Protein AF-0000000081273669 (afdb_homodimer)

pLDDT: mean 93.04, std 7.32, range [61.59, 98.88]

InterPro domains:
  IPR002347 Short-chain dehydrogenase/reductase SDR [PF00106] (7-186)
  IPR002347 Short-chain dehydrogenase/reductase SDR [PR00080] (76-87)
  IPR002347 Short-chain dehydrogenase/reductase SDR [PR00080] (129-137)
  IPR002347 Short-chain dehydrogenase/reductase SDR [PR00080] (149-168)
  IPR002347 Short-chain dehydrogenase/reductase SDR [PR00081] (8-25)
  IPR002347 Short-chain dehydrogenase/reductase SDR [PR00081] (76-87)
  IPR002347 Short-chain dehydrogenase/reductase SDR [PR00081] (123-139)
  IPR002347 Short-chain dehydrogenase/reductase SDR [PR00081] (149-168)
  IPR002347 Short-chain dehydrogenase/reductase SDR [PR00081] (170-187)
  IPR036291 NAD(P)-binding domain superfamily [SSF51735] (6-252)

Radius of gyration: 23.26 Å; Cα contacts (8 Å, |Δi|>4): 1168; chains: 2; bounding box: 59×67×51 Å

Solvent-accessible surface area (backbone atoms only — not comparable to full-atom values): 27129 Å² total; per-residue (Å²): 128,91,57,74,87,42,58,28,30,38,29,28,36,24,50,44,57,48,25,30,36,32,46,53,45,41,42,73,73,59,36,45,34,38,33,25,21,70,51,54,77,59,31,48,72,52,34,73,73,64,36,43,74,38,62,30,44,54,68,35,67,69,38,43,51,52,45,49,52,55,49,36,73,68,50,58,49,57,42,29,40,34,42,46,40,62,75,73,59,48,34,51,69,67,72,50,53,68,66,58,50,50,48,46,37,30,31,45,36,49,21,47,48,52,52,47,37,72,49,41,62,46,18,50,74,69,43,35,33,37,38,36,39,55,56,25,34,42,32,70,38,71,49,81,37,28,18,62,33,19,12,33,24,13,15,44,48,29,27,44,56,14,46,28,63,69,30,47,86,38,49,30,45,45,30,37,36,21,42,31,41,53,52,49,71,58,36,61,53,37,27,53,48,24,45,74,71,29,49,62,68,97,50,17,68,59,34,52,36,50,28,52,48,33,44,63,51,47,38,90,74,60,27,28,61,33,57,58,57,17,51,49,52,51,53,43,70,68,37,95,74,48,65,59,64,46,72,40,47,47,65,14,59,62,51,45,50,46,48,73,71,33,54,69,70,61,43,50,50,54,60,57,53,69,56,106,128,90,58,74,88,42,56,28,31,40,29,28,35,25,50,45,58,48,24,32,37,32,47,52,45,41,42,72,74,61,36,46,32,37,32,24,21,70,50,53,77,57,31,49,71,53,34,75,75,65,35,44,74,37,62,28,43,52,68,35,67,70,38,42,52,51,45,49,53,55,49,37,72,66,50,57,50,58,41,28,40,35,42,47,41,62,75,73,58,46,35,52,69,68,72,49,52,68,66,58,51,50,48,46,37,30,32,44,36,49,21,46,49,51,51,48,36,70,49,42,62,45,19,50,74,68,43,36,32,36,37,37,41,54,56,24,34,43,33,69,40,72,49,82,37,27,18,60,33,18,13,34,24,13,15,44,49,28,28,45,56,14,47,28,61,68,30,47,88,39,50,30,47,46,29,38,36,21,42,31,41,52,53,47,72,58,35,62,55,36,27,53,48,24,45,75,70,29,50,65,68,95,50,17,69,60,35,51,35,50,30,53,48,32,45,64,53,47,37,90,76,60,26,29,62,33,58,58,58,16,50,50,52,52,52,43,69,69,38,95,76,49,64,60,64,47,72,40,47,48,64,15,60,62,51,45,51,47,47,74,69,33,54,69,68,61,42,48,50,54,60,56,54,69,57,106

Secondary structure (DSSP, 8-state):
---TTS-EEEEESTTSHHHHHHHHHHHHTT-EEEEEES-GGGGHHHHHTT-EEEE--TT-HHHHHHHHHHHHHHHS--SEEEE-------S-TTTS-HHHHHHHHIIIIIIHHHHHHHHHHHHHHHT-EEEEEE--GGGT---TT-HHHHHHHHHHHHHHHHHHHHHGGGTEEEEEEEE-BBSSSHHHHHHHHHHHHHSSSTTHHHHHHHHHHHHHHHGGG-SBPHHHHHHHHHHHHH-SS--SEEEESBTHHHHHHHHHHS-HHHHHHHHHHTT-/---TTS-EEEEESTTSHHHHHHHHHHHHTT-EEEEEES-GGGGHHHHHTT-EEEE--TT-HHHHHHHHHHHHHHHS--SEEEE-------S-TTTS-HHHHHHHHIIIIIIHHHHHHHHHHHHHHHT-EEEEEE--GGGT---TT-HHHHHHHHHHHHHHHHHHHHHGGGTEEEEEEEE-BBSSSHHHHHHHHHHHHHSSSTTHHHHHHHHHHHHHHHGGG-SBPHHHHHHHHHHHHH-SS--SEEEESBTHHHHHHHHHHS-HHHHHHHHHHTT-

Nearest PDB structures (foldseek):
  3p19-assembly1_B  TM=9.399E-01  e=2.343E-19  Vibrio vulnificus
  2d1y-assembly1_D  TM=8.694E-01  e=1.657E-18  Thermus thermophilus
  2d1y-assembly1_B  TM=8.444E-01  e=7.226E-19  Thermus thermophilus
  2d1y-assembly1_A  TM=8.514E-01  e=1.562E-18  Thermus thermophilus
  2d1y-assembly1_C  TM=8.300E-01  e=1.161E-18  Thermus thermophilus

Structure (mmCIF, N/CA/C/O backbone):
data_AF-0000000081273669-model_v1
#
loop_
_entity.id
_entity.type
_entity.pdbx_description
1 polymer Oxidoreductase
#
loop_
_atom_site.group_PDB
_atom_site.id
_atom_site.type_symbol
_atom_site.label_atom_id
_atom_site.label_alt_id
_atom_site.label_comp_id
_atom_site.label_asym_id
_atom_site.label_entity_id
_atom_site.label_seq_id
_atom_site.pdbx_PDB_ins_code
_atom_site.Cartn_x
_atom_site.Cartn_y
_atom_site.Cartn_z
_atom_site.occupancy
_atom_site.B_iso_or_equiv
_atom_site.auth_seq_id
_atom_site.auth_comp_id
_atom_site.auth_asym_id
_atom_site.auth_atom_id
_atom_site.pdbx_PDB_model_num
ATOM 1 N N . MET A 1 1 ? 9.438 -24.547 -28.828 1 69.44 1 MET A N 1
ATOM 2 C CA . MET A 1 1 ? 8.008 -24.734 -29.047 1 69.44 1 MET A CA 1
ATOM 3 C C . MET A 1 1 ? 7.289 -25.078 -27.75 1 69.44 1 MET A C 1
ATOM 5 O O . MET A 1 1 ? 7.887 -25.656 -26.844 1 69.44 1 MET A O 1
ATOM 9 N N . SER A 1 2 ? 6.148 -24.438 -27.516 1 78.44 2 SER A N 1
ATOM 10 C CA . SER A 1 2 ? 5.359 -24.719 -26.328 1 78.44 2 SER A CA 1
ATOM 11 C C . SER A 1 2 ? 5.039 -26.203 -26.219 1 78.44 2 SER A C 1
ATOM 13 O O . SER A 1 2 ? 4.789 -26.859 -27.219 1 78.44 2 SER A O 1
ATOM 15 N N . ASP A 1 3 ? 5.34 -26.781 -25.094 1 81.81 3 ASP A N 1
ATOM 16 C CA . ASP A 1 3 ? 5.047 -28.172 -24.75 1 81.81 3 ASP A CA 1
ATOM 17 C C . ASP A 1 3 ? 3.926 -28.266 -23.719 1 81.81 3 ASP A C 1
ATOM 19 O O . ASP A 1 3 ? 4.148 -28 -22.531 1 81.81 3 ASP A O 1
ATOM 23 N N . ARG A 1 4 ? 2.775 -28.734 -24.062 1 82.44 4 ARG A N 1
ATOM 24 C CA . ARG A 1 4 ? 1.583 -28.75 -23.219 1 82.44 4 ARG A CA 1
ATOM 25 C C . ARG A 1 4 ? 1.694 -29.812 -22.125 1 82.44 4 ARG A C 1
ATOM 27 O O . ARG A 1 4 ? 0.905 -29.828 -21.188 1 82.44 4 ARG A O 1
ATOM 34 N N . ARG A 1 5 ? 2.697 -30.703 -22.203 1 85 5 ARG A N 1
ATOM 35 C CA . ARG A 1 5 ? 2.869 -31.766 -21.234 1 85 5 ARG A CA 1
ATOM 36 C C . ARG A 1 5 ? 3.625 -31.266 -20 1 85 5 ARG A C 1
ATOM 38 O O . ARG A 1 5 ? 3.551 -31.875 -18.938 1 85 5 ARG A O 1
ATOM 45 N N . LYS A 1 6 ? 4.262 -30.156 -20.156 1 93.56 6 LYS A N 1
ATOM 46 C CA . LYS A 1 6 ? 5.043 -29.594 -19.062 1 93.56 6 LYS A CA 1
ATOM 47 C C . LYS A 1 6 ? 4.227 -28.578 -18.281 1 93.56 6 LYS A C 1
ATOM 49 O O . LYS A 1 6 ? 3.373 -27.891 -18.844 1 93.56 6 LYS A O 1
ATOM 54 N N . LYS A 1 7 ? 4.504 -28.547 -16.969 1 96.75 7 LYS A N 1
ATOM 55 C CA . LYS A 1 7 ? 3.969 -27.422 -16.203 1 96.75 7 LYS A CA 1
ATOM 56 C C . LYS A 1 7 ? 4.559 -26.094 -16.688 1 96.75 7 LYS A C 1
ATOM 58 O O . LYS A 1 7 ? 5.746 -26.016 -17.016 1 96.75 7 LYS A O 1
ATOM 63 N N . THR A 1 8 ? 3.74 -25.094 -16.734 1 98.06 8 THR A N 1
ATOM 64 C CA . THR A 1 8 ? 4.137 -23.812 -17.31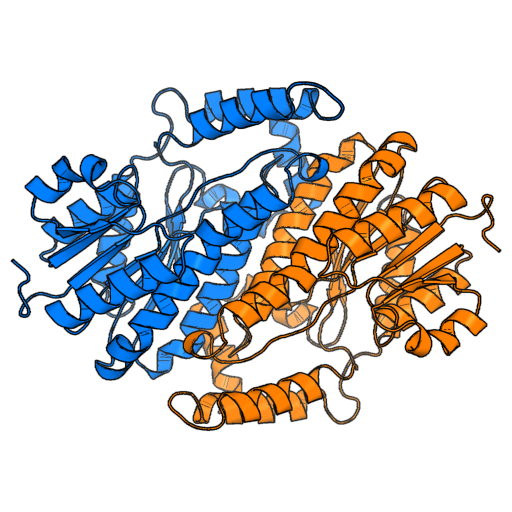2 1 98.06 8 THR A CA 1
ATOM 65 C C . THR A 1 8 ? 4.297 -22.766 -16.219 1 98.06 8 THR A C 1
ATOM 67 O O . THR A 1 8 ? 3.453 -22.656 -15.32 1 98.06 8 THR A O 1
ATOM 70 N N . ALA A 1 9 ? 5.43 -22.031 -16.25 1 98.62 9 ALA A N 1
ATOM 71 C CA . ALA A 1 9 ? 5.676 -20.906 -15.359 1 98.62 9 ALA A CA 1
ATOM 72 C C . ALA A 1 9 ? 5.82 -19.609 -16.141 1 98.62 9 ALA A C 1
ATOM 74 O O . ALA A 1 9 ? 6.34 -19.609 -17.266 1 98.62 9 ALA A O 1
ATOM 75 N N . LEU A 1 10 ? 5.293 -18.562 -15.617 1 98.69 10 LEU A N 1
ATOM 76 C CA . LEU A 1 10 ? 5.508 -17.203 -16.125 1 98.69 10 LEU A CA 1
ATOM 77 C C . LEU A 1 10 ? 6.27 -16.359 -15.117 1 98.69 10 LEU A C 1
ATOM 79 O O . LEU A 1 10 ? 5.859 -16.25 -13.961 1 98.69 10 LEU A O 1
ATOM 83 N N . VAL A 1 11 ? 7.387 -15.797 -15.516 1 98.75 11 VAL A N 1
ATOM 84 C CA . VAL A 1 11 ? 8.203 -14.922 -14.68 1 98.75 11 VAL A CA 1
ATOM 85 C C . VAL A 1 11 ? 8.273 -13.523 -15.297 1 98.75 11 VAL A C 1
ATOM 87 O O . VAL A 1 11 ? 8.703 -13.367 -16.438 1 98.75 11 VAL A O 1
ATOM 90 N N . THR A 1 12 ? 7.832 -12.555 -14.57 1 98.38 12 THR A N 1
ATOM 91 C CA . THR A 1 12 ? 7.934 -11.18 -15.062 1 98.38 12 THR A CA 1
ATOM 92 C C . THR A 1 12 ? 9.227 -10.523 -14.586 1 98.38 12 THR A C 1
ATOM 94 O O . THR A 1 12 ? 9.805 -10.945 -13.586 1 98.38 12 THR A O 1
ATOM 97 N N . GLY A 1 13 ? 9.641 -9.453 -15.273 1 95.75 13 GLY A N 1
ATOM 98 C CA . GLY A 1 13 ? 10.898 -8.812 -14.93 1 95.75 13 GLY A CA 1
ATOM 99 C C . GLY A 1 13 ? 12.094 -9.734 -15.094 1 95.75 13 GLY A C 1
ATOM 100 O O . GLY A 1 13 ? 12.992 -9.75 -14.242 1 95.75 13 GLY A O 1
ATOM 101 N N . ALA A 1 14 ? 12.117 -10.484 -16.125 1 95.5 14 ALA A N 1
ATOM 102 C CA . ALA A 1 14 ? 13.086 -11.578 -16.25 1 95.5 14 ALA A CA 1
ATOM 103 C C . ALA A 1 14 ? 14.297 -11.148 -17.078 1 95.5 14 ALA A C 1
ATOM 105 O O . ALA A 1 14 ? 15.164 -11.961 -17.375 1 95.5 14 ALA A O 1
ATOM 106 N N . SER A 1 15 ? 14.359 -9.859 -17.406 1 92.81 15 SER A N 1
ATOM 107 C CA . SER A 1 15 ? 15.453 -9.398 -18.266 1 92.81 15 SER A CA 1
ATOM 108 C C . SER A 1 15 ? 16.75 -9.25 -17.484 1 92.81 15 SER A C 1
ATOM 110 O O . SER A 1 15 ? 17.828 -9.125 -18.062 1 92.81 15 SER A O 1
ATOM 112 N N . SER A 1 16 ? 16.672 -9.211 -16.141 1 88 16 SER A N 1
ATOM 113 C CA . SER A 1 16 ? 17.859 -9.07 -15.312 1 88 16 SER A CA 1
ATOM 114 C C . SER A 1 16 ? 17.578 -9.469 -13.867 1 88 16 SER A C 1
ATOM 116 O O . SER A 1 16 ? 16.453 -9.875 -13.539 1 88 16 SER A O 1
ATOM 118 N N . GLY A 1 17 ? 18.625 -9.562 -13.164 1 90.44 17 GLY A N 1
ATOM 119 C CA . GLY A 1 17 ? 18.5 -9.641 -11.711 1 90.44 17 GLY A CA 1
ATOM 120 C C . GLY A 1 17 ? 17.812 -10.914 -11.242 1 90.44 17 GLY A C 1
ATOM 121 O O . GLY A 1 17 ? 18.172 -12.016 -11.664 1 90.44 17 GLY A O 1
ATOM 122 N N . MET A 1 18 ? 16.969 -10.789 -10.273 1 93.44 18 MET A N 1
ATOM 123 C CA . MET A 1 18 ? 16.312 -11.914 -9.625 1 93.44 18 MET A CA 1
ATOM 124 C C . MET A 1 18 ? 15.414 -12.664 -10.609 1 93.44 18 MET A C 1
ATOM 126 O O . MET A 1 18 ? 15.383 -13.898 -10.609 1 93.44 18 MET A O 1
ATOM 130 N N . GLY A 1 19 ? 14.711 -11.883 -11.484 1 96.56 19 GLY A N 1
ATOM 131 C CA . GLY A 1 19 ? 13.812 -12.5 -12.438 1 96.56 19 GLY A CA 1
ATOM 132 C C . GLY A 1 19 ? 14.508 -13.469 -13.375 1 96.56 19 GLY A C 1
ATOM 133 O O . GLY A 1 19 ? 13.992 -14.555 -13.648 1 96.56 19 GLY A O 1
ATOM 134 N N . LYS A 1 20 ? 15.656 -13.031 -13.828 1 96.31 20 LYS A N 1
ATOM 135 C CA . LYS A 1 20 ? 16.438 -13.883 -14.727 1 96.31 20 LYS A CA 1
ATOM 136 C C . LYS A 1 20 ? 16.891 -15.156 -14.016 1 96.31 20 LYS A C 1
ATOM 138 O O . LYS A 1 20 ? 16.766 -16.25 -14.57 1 96.31 20 LYS A O 1
ATOM 143 N N . GLU A 1 21 ? 17.375 -15.039 -12.812 1 97.25 21 GLU A N 1
ATOM 144 C CA . GLU A 1 21 ? 17.859 -16.188 -12.055 1 97.25 21 GLU A CA 1
ATOM 145 C C . GLU A 1 21 ? 16.719 -17.125 -11.672 1 97.25 21 GLU A C 1
ATOM 147 O O . GLU A 1 21 ? 16.875 -18.344 -11.664 1 97.25 21 GLU A O 1
ATOM 152 N N . ILE A 1 22 ? 15.555 -16.578 -11.375 1 98.38 22 ILE A N 1
ATOM 153 C CA . ILE A 1 22 ? 14.375 -17.375 -11.055 1 98.38 22 ILE A CA 1
ATOM 154 C C . ILE A 1 22 ? 13.961 -18.188 -12.281 1 98.38 22 ILE A C 1
ATOM 156 O O . ILE A 1 22 ? 13.68 -19.375 -12.18 1 98.38 22 ILE A O 1
ATOM 160 N N . ALA A 1 23 ? 13.961 -17.547 -13.422 1 98.5 23 ALA A N 1
ATOM 161 C CA . ALA A 1 23 ? 13.602 -18.219 -14.664 1 98.5 23 ALA A CA 1
ATOM 162 C C . ALA A 1 23 ? 14.562 -19.375 -14.953 1 98.5 23 ALA A C 1
ATOM 164 O O . ALA A 1 23 ? 14.125 -20.484 -15.297 1 98.5 23 ALA A O 1
ATOM 165 N N . LYS A 1 24 ? 15.859 -19.125 -14.781 1 98.31 24 LYS A N 1
ATOM 166 C CA . LYS A 1 24 ? 16.859 -20.172 -15 1 98.31 24 LYS A CA 1
ATOM 167 C C . LYS A 1 24 ? 16.625 -21.359 -14.078 1 98.31 24 LYS A C 1
ATOM 169 O O . LYS A 1 24 ? 16.688 -22.516 -14.523 1 98.31 24 LYS A O 1
ATOM 174 N N . ARG A 1 25 ? 16.375 -21.062 -12.859 1 98.5 25 ARG A N 1
ATOM 175 C CA . ARG A 1 25 ? 16.156 -22.109 -11.875 1 98.5 25 ARG A CA 1
ATOM 176 C C . ARG A 1 25 ? 14.922 -22.938 -12.203 1 98.5 25 ARG A C 1
ATOM 178 O O . ARG A 1 25 ? 14.938 -24.156 -12.125 1 98.5 25 ARG A O 1
ATOM 185 N N . LEU A 1 26 ? 13.836 -22.281 -12.609 1 98.56 26 LEU A N 1
ATOM 186 C CA . LEU A 1 26 ? 12.594 -22.984 -12.945 1 98.56 26 LEU A CA 1
ATOM 187 C C . LEU A 1 26 ? 12.773 -23.828 -14.203 1 98.56 26 LEU A C 1
ATOM 189 O O . LEU A 1 26 ? 12.195 -24.906 -14.312 1 98.56 26 LEU A O 1
ATOM 193 N N . LEU A 1 27 ? 13.602 -23.359 -15.172 1 98.25 27 LEU A N 1
ATOM 194 C CA . LEU A 1 27 ? 13.969 -24.172 -16.328 1 98.25 27 LEU A CA 1
ATOM 195 C C . LEU A 1 27 ? 14.672 -25.453 -15.891 1 98.25 27 LEU A C 1
ATOM 197 O O . LEU A 1 27 ? 14.32 -26.547 -16.344 1 98.25 27 LEU A O 1
ATOM 201 N N . ALA A 1 28 ? 15.594 -25.25 -14.969 1 98.06 28 ALA A N 1
ATOM 202 C CA . ALA A 1 28 ? 16.359 -26.391 -14.461 1 98.06 28 ALA A CA 1
ATOM 203 C C . ALA A 1 28 ? 15.453 -27.359 -13.711 1 98.06 28 ALA A C 1
ATOM 205 O O . ALA A 1 28 ? 15.711 -28.562 -13.695 1 98.06 28 ALA A O 1
ATOM 206 N N . ASP A 1 29 ? 14.398 -26.875 -13.117 1 98.19 29 ASP A N 1
ATOM 207 C CA . ASP A 1 29 ? 13.453 -27.688 -12.359 1 98.19 29 ASP A CA 1
ATOM 208 C C . ASP A 1 29 ? 12.492 -28.422 -13.297 1 98.19 29 ASP A C 1
ATOM 210 O O . ASP A 1 29 ? 11.664 -29.219 -12.844 1 98.19 29 ASP A O 1
ATOM 214 N N . GLY A 1 30 ? 12.508 -28.094 -14.648 1 97.69 30 GLY A N 1
ATOM 215 C CA . GLY A 1 30 ? 11.75 -28.875 -15.625 1 97.69 30 GLY A CA 1
ATOM 216 C C . GLY A 1 30 ? 10.523 -28.141 -16.125 1 97.69 30 GLY A C 1
ATOM 217 O O . GLY A 1 30 ? 9.75 -28.703 -16.922 1 97.69 30 GLY A O 1
ATOM 218 N N . PHE A 1 31 ? 10.312 -26.875 -15.742 1 98.06 31 PHE A N 1
ATOM 219 C CA . PHE A 1 31 ? 9.164 -26.109 -16.203 1 98.06 31 PHE A CA 1
ATOM 220 C C . PHE A 1 31 ? 9.383 -25.625 -17.641 1 98.06 31 PHE A C 1
ATOM 222 O O . PHE A 1 31 ? 10.516 -25.391 -18.062 1 98.06 31 PHE A O 1
ATOM 229 N N . GLN A 1 32 ? 8.297 -25.531 -18.391 1 98.12 32 GLN A N 1
ATOM 230 C CA . GLN A 1 32 ? 8.258 -24.578 -19.5 1 98.12 32 GLN A CA 1
ATOM 231 C C . GLN A 1 32 ? 8.125 -23.141 -18.984 1 98.12 32 GLN A C 1
ATOM 233 O O . GLN A 1 32 ? 7.164 -22.812 -18.297 1 98.12 32 GLN A O 1
ATOM 238 N N . VAL A 1 33 ? 9.109 -22.312 -19.312 1 98.25 33 VAL A N 1
ATOM 239 C CA . VAL A 1 33 ? 9.164 -21.016 -18.641 1 98.25 33 VAL A CA 1
ATOM 240 C C . VAL A 1 33 ? 8.977 -19.906 -19.672 1 98.25 33 VAL A C 1
ATOM 242 O O . VAL A 1 33 ? 9.781 -19.75 -20.594 1 98.25 33 VAL A O 1
ATOM 245 N N . TYR A 1 34 ? 7.867 -19.172 -19.547 1 98.12 34 TYR A N 1
ATOM 246 C CA . TYR A 1 34 ? 7.707 -17.891 -20.219 1 98.12 34 TYR A CA 1
ATOM 247 C C . TYR A 1 34 ? 8.359 -16.781 -19.406 1 98.12 34 TYR A C 1
ATOM 249 O O . TYR A 1 34 ? 8.195 -16.703 -18.188 1 98.12 34 TYR A O 1
ATOM 257 N N . VAL A 1 35 ? 9.148 -15.938 -20.094 1 98.06 35 VAL A N 1
ATOM 258 C CA . VAL A 1 35 ? 9.82 -14.812 -19.469 1 98.06 35 VAL A CA 1
ATOM 259 C C . VAL A 1 35 ? 9.344 -13.5 -20.094 1 98.06 35 VAL A C 1
ATOM 261 O O . VAL A 1 35 ? 9.359 -13.359 -21.328 1 98.06 35 VAL A O 1
ATOM 264 N N . ALA A 1 36 ? 8.883 -12.594 -19.234 1 97.56 36 ALA A N 1
ATOM 265 C CA . ALA A 1 36 ? 8.281 -11.367 -19.734 1 97.56 36 ALA A CA 1
ATOM 266 C C . ALA A 1 36 ? 9.078 -10.133 -19.297 1 97.56 36 ALA A C 1
ATOM 268 O O . ALA A 1 36 ? 9.492 -10.039 -18.141 1 97.56 36 ALA A O 1
ATOM 269 N N . ALA A 1 37 ? 9.32 -9.266 -20.172 1 96.06 37 ALA A N 1
ATOM 270 C CA . ALA A 1 37 ? 9.922 -7.953 -19.953 1 96.06 37 ALA A CA 1
ATOM 271 C C . ALA A 1 37 ? 9.617 -7.004 -21.109 1 96.06 37 ALA A C 1
ATOM 273 O O . ALA A 1 37 ? 9.016 -7.402 -22.109 1 96.06 37 ALA A O 1
ATOM 274 N N . ARG A 1 38 ? 10 -5.797 -20.969 1 92.12 38 ARG A N 1
ATOM 275 C CA . ARG A 1 38 ? 9.75 -4.773 -21.984 1 92.12 38 ARG A CA 1
ATOM 276 C C . ARG A 1 38 ? 10.625 -4.988 -23.203 1 92.12 38 ARG A C 1
ATOM 278 O O . ARG A 1 38 ? 10.203 -4.734 -24.328 1 92.12 38 ARG A O 1
ATOM 285 N N . SER A 1 39 ? 11.836 -5.383 -22.891 1 91.25 39 SER A N 1
ATOM 286 C CA . SER A 1 39 ? 12.805 -5.578 -23.969 1 91.25 39 SER A CA 1
ATOM 287 C C . SER A 1 39 ? 13.133 -7.055 -24.156 1 91.25 39 SER A C 1
ATOM 289 O O . SER A 1 39 ? 13.93 -7.617 -23.391 1 91.25 39 SER A O 1
ATOM 291 N N . VAL A 1 40 ? 12.695 -7.547 -25.234 1 92.75 40 VAL A N 1
ATOM 292 C CA . VAL A 1 40 ? 12.867 -8.977 -25.484 1 92.75 40 VAL A CA 1
ATOM 293 C C . VAL A 1 40 ? 14.336 -9.281 -25.75 1 92.75 40 VAL A C 1
ATOM 295 O O . VAL A 1 40 ? 14.836 -10.352 -25.375 1 92.75 40 VAL A O 1
ATOM 298 N N . ASP A 1 41 ? 15.039 -8.289 -26.297 1 94.06 41 ASP A N 1
ATOM 299 C CA . ASP A 1 41 ? 16.438 -8.492 -26.656 1 94.06 41 ASP A CA 1
ATOM 300 C C . ASP A 1 41 ? 17.297 -8.742 -25.422 1 94.06 41 ASP A C 1
ATOM 302 O O . ASP A 1 41 ? 18.312 -9.445 -25.484 1 94.06 41 ASP A O 1
ATOM 306 N N . LYS A 1 42 ? 16.891 -8.25 -24.328 1 94 42 LYS A N 1
ATOM 307 C CA . LYS A 1 42 ? 17.641 -8.406 -23.078 1 94 42 LYS A CA 1
ATOM 308 C C . LYS A 1 42 ? 17.438 -9.797 -22.484 1 94 42 LYS A C 1
ATOM 310 O O . LYS A 1 42 ? 18.109 -10.164 -21.516 1 94 42 LYS A O 1
ATOM 315 N N . MET A 1 43 ? 16.578 -10.594 -23.125 1 96.38 43 MET A N 1
ATOM 316 C CA . MET A 1 43 ? 16.281 -11.93 -22.609 1 96.38 43 MET A CA 1
ATOM 317 C C . MET A 1 43 ? 16.812 -13.008 -23.531 1 96.38 43 MET A C 1
ATOM 319 O O . MET A 1 43 ? 16.438 -14.172 -23.422 1 96.38 43 MET A O 1
ATOM 323 N N . SER A 1 44 ? 17.672 -12.641 -24.469 1 96 44 SER A N 1
ATOM 324 C CA . SER A 1 44 ? 18.219 -13.578 -25.453 1 96 44 SER A CA 1
ATOM 325 C C . SER A 1 44 ? 19 -14.695 -24.781 1 96 44 SER A C 1
ATOM 327 O O . SER A 1 44 ? 18.953 -15.852 -25.203 1 96 44 SER A O 1
ATOM 329 N N . ASP A 1 45 ? 19.734 -14.344 -23.781 1 95.44 45 ASP A N 1
ATOM 330 C CA . ASP A 1 45 ? 20.562 -15.32 -23.094 1 95.44 45 ASP A CA 1
ATOM 331 C C . ASP A 1 45 ? 19.703 -16.391 -22.422 1 95.44 45 ASP A C 1
ATOM 333 O O . ASP A 1 45 ? 20.016 -17.594 -22.5 1 95.44 45 ASP A O 1
ATOM 337 N N . ILE A 1 46 ? 18.594 -16.016 -21.812 1 95.62 46 ILE A N 1
ATOM 338 C CA . ILE A 1 46 ? 17.75 -17 -21.141 1 95.62 46 ILE A CA 1
ATOM 339 C C . ILE A 1 46 ? 16.922 -17.75 -22.188 1 95.62 46 ILE A C 1
ATOM 341 O O . ILE A 1 46 ? 16.578 -18.922 -22 1 95.62 46 ILE A O 1
ATOM 345 N N . ALA A 1 47 ? 16.625 -17.062 -23.281 1 96.56 47 ALA A N 1
ATOM 346 C CA . ALA A 1 47 ? 15.961 -17.734 -24.391 1 96.56 47 ALA A CA 1
ATOM 347 C C . ALA A 1 47 ? 16.828 -18.891 -24.922 1 96.56 47 ALA A C 1
ATOM 349 O O . ALA A 1 47 ? 16.297 -19.938 -25.281 1 96.56 47 ALA A O 1
ATOM 350 N N . ASP A 1 48 ? 18.094 -18.672 -24.953 1 96.88 48 ASP A N 1
ATOM 351 C CA . ASP A 1 48 ? 19.047 -19.688 -25.406 1 96.88 48 ASP A CA 1
ATOM 352 C C . ASP A 1 48 ? 19.031 -20.906 -24.484 1 96.88 48 ASP A C 1
ATOM 354 O O . ASP A 1 48 ? 19.406 -22 -24.906 1 96.88 48 ASP A O 1
ATOM 358 N N . LEU A 1 49 ? 18.594 -20.703 -23.281 1 96.94 49 LEU A N 1
ATOM 359 C CA . LEU A 1 49 ? 18.516 -21.797 -22.312 1 96.94 49 LEU A CA 1
ATOM 360 C C . LEU A 1 49 ? 17.172 -22.516 -22.406 1 96.94 49 LEU A C 1
ATOM 362 O O . LEU A 1 49 ? 16.953 -23.531 -21.734 1 96.94 49 LEU A O 1
ATOM 366 N N . GLY A 1 50 ? 16.266 -21.969 -23.25 1 96.75 50 GLY A N 1
ATOM 367 C CA . GLY A 1 50 ? 15.016 -22.688 -23.5 1 96.75 50 GLY A CA 1
ATOM 368 C C . GLY A 1 50 ? 13.797 -21.906 -23.047 1 96.75 50 GLY A C 1
ATOM 369 O O . GLY A 1 50 ? 12.664 -22.359 -23.234 1 96.75 50 GLY A O 1
ATOM 370 N N . ALA A 1 51 ? 13.984 -20.75 -22.422 1 97.69 51 ALA A N 1
ATOM 371 C CA . ALA A 1 51 ? 12.836 -19.938 -22.031 1 97.69 51 ALA A CA 1
ATOM 372 C C . ALA A 1 51 ? 12.148 -19.328 -23.234 1 97.69 51 ALA A C 1
ATOM 374 O O . ALA A 1 51 ? 12.75 -19.219 -24.312 1 97.69 51 ALA A O 1
ATOM 375 N N . ILE A 1 52 ? 10.938 -18.984 -23.125 1 97.31 52 ILE A N 1
ATOM 376 C CA . ILE A 1 52 ? 10.164 -18.375 -24.188 1 97.31 52 ILE A CA 1
ATOM 377 C C . ILE A 1 52 ? 9.914 -16.906 -23.859 1 97.31 52 ILE A C 1
ATOM 379 O O . ILE A 1 52 ? 9.07 -16.594 -23.016 1 97.31 52 ILE A O 1
ATOM 383 N N . PRO A 1 53 ? 10.594 -15.992 -24.531 1 97 53 PRO A N 1
ATOM 384 C CA . PRO A 1 53 ? 10.414 -14.57 -24.234 1 97 53 PRO A CA 1
ATOM 385 C C . PRO A 1 53 ? 9.078 -14.023 -24.734 1 97 53 PRO A C 1
ATOM 387 O O . PRO A 1 53 ? 8.609 -14.414 -25.812 1 97 53 PRO A O 1
ATOM 390 N N . VAL A 1 54 ? 8.469 -13.242 -23.891 1 96.31 54 VAL A N 1
ATOM 391 C CA . VAL A 1 54 ? 7.238 -12.531 -24.219 1 96.31 54 VAL A CA 1
ATOM 392 C C . VAL A 1 54 ? 7.422 -11.039 -23.953 1 96.31 54 VAL A C 1
ATOM 394 O O . VAL A 1 54 ? 7.832 -10.648 -22.859 1 96.31 54 VAL A O 1
ATOM 397 N N . ARG A 1 55 ? 7.195 -10.258 -24.969 1 95.75 55 ARG A N 1
ATOM 398 C CA . ARG A 1 55 ? 7.223 -8.812 -24.766 1 95.75 55 ARG A CA 1
ATOM 399 C C . ARG A 1 55 ? 6.012 -8.352 -23.953 1 95.75 55 ARG A C 1
ATOM 401 O O . ARG A 1 55 ? 4.871 -8.633 -24.328 1 95.75 55 ARG A O 1
ATOM 408 N N . MET A 1 56 ? 6.281 -7.668 -22.859 1 96.69 56 MET A N 1
ATOM 409 C CA . MET A 1 56 ? 5.195 -7.191 -22.016 1 96.69 56 MET A CA 1
ATOM 410 C C . MET A 1 56 ? 5.652 -6.023 -21.141 1 96.69 56 MET A C 1
ATOM 412 O O . MET A 1 56 ? 6.543 -6.18 -20.312 1 96.69 56 MET A O 1
ATOM 416 N N . ASP A 1 57 ? 5.133 -4.887 -21.469 1 97.06 57 ASP A N 1
ATOM 417 C CA . ASP A 1 57 ? 5.227 -3.793 -20.516 1 97.06 57 ASP A CA 1
ATOM 418 C C . ASP A 1 57 ? 4.141 -3.906 -19.453 1 97.06 57 ASP A C 1
ATOM 420 O O . ASP A 1 57 ? 2.967 -3.637 -19.719 1 97.06 57 ASP A O 1
ATOM 424 N N . ILE A 1 58 ? 4.566 -4.203 -18.219 1 97.06 58 ILE A N 1
ATOM 425 C CA . ILE A 1 58 ? 3.639 -4.547 -17.141 1 97.06 58 ILE A CA 1
ATOM 426 C C . ILE A 1 58 ? 2.836 -3.314 -16.75 1 97.06 58 ILE A C 1
ATOM 428 O O . ILE A 1 58 ? 1.843 -3.422 -16.016 1 97.06 58 ILE A O 1
ATOM 432 N N . SER A 1 59 ? 3.217 -2.129 -17.234 1 96.88 59 SER A N 1
ATOM 433 C CA . SER A 1 59 ? 2.479 -0.909 -16.922 1 96.88 59 SER A CA 1
ATOM 434 C C . SER A 1 59 ? 1.381 -0.65 -17.953 1 96.88 59 SER A C 1
ATOM 436 O O . SER A 1 59 ? 0.631 0.321 -17.828 1 96.88 59 SER A O 1
ATOM 438 N N . LYS A 1 60 ? 1.296 -1.487 -18.953 1 97.25 60 LYS A N 1
ATOM 439 C CA . LYS A 1 60 ? 0.324 -1.276 -20.016 1 97.25 60 LYS A CA 1
ATOM 440 C C . LYS A 1 60 ? -0.691 -2.414 -20.078 1 97.25 60 LYS A C 1
ATOM 442 O O . LYS A 1 60 ? -0.374 -3.516 -20.531 1 97.25 60 LYS A O 1
ATOM 447 N N . ASP A 1 61 ? -1.88 -2.094 -19.797 1 96.56 61 ASP A N 1
ATOM 448 C CA . ASP A 1 61 ? -2.953 -3.08 -19.703 1 96.56 61 ASP A CA 1
ATOM 449 C C . ASP A 1 61 ? -3.123 -3.84 -21.016 1 96.56 61 ASP A C 1
ATOM 451 O O . ASP A 1 61 ? -3.309 -5.059 -21.016 1 96.56 61 ASP A O 1
ATOM 455 N N . GLU A 1 62 ? -3.1 -3.139 -22.078 1 96.44 62 GLU A N 1
ATOM 456 C CA . GLU A 1 62 ? -3.316 -3.76 -23.375 1 96.44 62 GLU A CA 1
ATOM 457 C C . GLU A 1 62 ? -2.227 -4.781 -23.688 1 96.44 62 GLU A C 1
ATOM 459 O O . GLU A 1 62 ? -2.5 -5.824 -24.297 1 96.44 62 GLU A O 1
ATOM 464 N N . GLU A 1 63 ? -1.003 -4.504 -23.281 1 96.88 63 GLU A N 1
ATOM 465 C CA . GLU A 1 63 ? 0.093 -5.438 -23.516 1 96.88 63 GLU A CA 1
ATOM 466 C C . GLU A 1 63 ? -0.019 -6.66 -22.609 1 96.88 63 GLU A C 1
ATOM 468 O O . GLU A 1 63 ? 0.245 -7.785 -23.047 1 96.88 63 GLU A O 1
ATOM 473 N N . ILE A 1 64 ? -0.43 -6.441 -21.391 1 98.12 64 ILE A N 1
ATOM 474 C CA . ILE A 1 64 ? -0.634 -7.547 -20.469 1 98.12 64 ILE A CA 1
ATOM 475 C C . ILE A 1 64 ? -1.693 -8.5 -21.016 1 98.12 64 ILE A C 1
ATOM 477 O O . ILE A 1 64 ? -1.472 -9.711 -21.094 1 98.12 64 ILE A O 1
ATOM 481 N N . THR A 1 65 ? -2.805 -7.926 -21.438 1 97.75 65 THR A N 1
ATOM 482 C CA . THR A 1 65 ? -3.934 -8.703 -21.922 1 97.75 65 THR A CA 1
ATOM 483 C C . THR A 1 65 ? -3.539 -9.5 -23.172 1 97.75 65 THR A C 1
ATOM 485 O O . THR A 1 65 ? -3.822 -10.695 -23.266 1 97.75 65 THR A O 1
ATOM 488 N N . ALA A 1 66 ? -2.861 -8.836 -24.078 1 96.69 66 ALA A N 1
ATOM 489 C CA . ALA A 1 66 ? -2.449 -9.484 -25.328 1 96.69 66 ALA A CA 1
ATOM 490 C C . ALA A 1 66 ? -1.476 -10.625 -25.047 1 96.69 66 ALA A C 1
ATOM 492 O O . ALA A 1 66 ? -1.58 -11.695 -25.656 1 96.69 66 ALA A O 1
ATOM 493 N N . ALA A 1 67 ? -0.522 -10.383 -24.156 1 95.94 67 ALA A N 1
ATOM 494 C CA . ALA A 1 67 ? 0.469 -11.406 -23.828 1 95.94 67 ALA A CA 1
ATOM 495 C C . ALA A 1 67 ? -0.189 -12.609 -23.172 1 95.94 67 ALA A C 1
ATOM 497 O O . ALA A 1 67 ? 0.135 -13.758 -23.484 1 95.94 67 ALA A O 1
ATOM 498 N N . VAL A 1 68 ? -1.106 -12.391 -22.25 1 97.31 68 VAL A N 1
ATOM 499 C CA . VAL A 1 68 ? -1.79 -13.461 -21.531 1 97.31 68 VAL A CA 1
ATOM 500 C C . VAL A 1 68 ? -2.641 -14.281 -22.516 1 97.31 68 VAL A C 1
ATOM 502 O O . VAL A 1 68 ? -2.625 -15.508 -22.469 1 97.31 68 VAL A O 1
ATOM 505 N N . ASP A 1 69 ? -3.359 -13.562 -23.375 1 96.75 69 ASP A N 1
ATOM 506 C CA . ASP A 1 69 ? -4.188 -14.242 -24.359 1 96.75 69 ASP A CA 1
ATOM 507 C C . ASP A 1 69 ? -3.346 -15.164 -25.234 1 96.75 69 ASP A C 1
ATOM 509 O O . ASP A 1 69 ? -3.711 -16.312 -25.469 1 96.75 69 ASP A O 1
ATOM 513 N N . THR A 1 70 ? -2.283 -14.664 -25.688 1 94.62 70 THR A N 1
ATOM 514 C CA . THR A 1 70 ? -1.389 -15.438 -26.547 1 94.62 70 THR A CA 1
ATOM 515 C C . THR A 1 70 ? -0.85 -16.656 -25.797 1 94.62 70 THR A C 1
ATOM 517 O O . THR A 1 70 ? -0.829 -17.766 -26.344 1 94.62 70 THR A O 1
ATOM 520 N N . MET A 1 71 ? -0.424 -16.469 -24.594 1 95.25 71 MET A N 1
ATOM 521 C CA . MET A 1 71 ? 0.146 -17.547 -23.781 1 95.25 71 MET A CA 1
ATOM 522 C C . MET A 1 71 ? -0.898 -18.625 -23.5 1 95.25 71 MET A C 1
ATOM 524 O O . MET A 1 71 ? -0.629 -19.812 -23.656 1 95.25 71 MET A O 1
ATOM 528 N N . LEU A 1 72 ? -2.102 -18.234 -23.109 1 95.44 72 LEU A N 1
ATOM 529 C CA . LEU A 1 72 ? -3.145 -19.188 -22.75 1 95.44 72 LEU A CA 1
ATOM 530 C C . LEU A 1 72 ? -3.621 -19.953 -23.984 1 95.44 72 LEU A C 1
ATOM 532 O O . LEU A 1 72 ? -3.992 -21.125 -23.875 1 95.44 72 LEU A O 1
ATOM 536 N N . ARG A 1 73 ? -3.584 -19.297 -25.109 1 94.62 73 ARG A N 1
ATOM 537 C CA . ARG A 1 73 ? -3.91 -20 -26.344 1 94.62 73 ARG A CA 1
ATOM 538 C C . ARG A 1 73 ? -2.895 -21.109 -26.625 1 94.62 73 ARG A C 1
ATOM 540 O O . ARG A 1 73 ? -3.25 -22.172 -27.141 1 94.62 73 ARG A O 1
ATOM 547 N N . ALA A 1 74 ? -1.725 -20.875 -26.25 1 94.12 74 ALA A N 1
ATOM 548 C CA . ALA A 1 74 ? -0.641 -21.797 -26.562 1 94.12 74 ALA A CA 1
ATOM 549 C C . ALA A 1 74 ? -0.583 -22.938 -25.531 1 94.12 74 ALA A C 1
ATOM 551 O O . ALA A 1 74 ? -0.349 -24.094 -25.891 1 94.12 74 ALA A O 1
ATOM 552 N N . VAL A 1 75 ? -0.79 -22.641 -24.25 1 94.5 75 VAL A N 1
ATOM 553 C CA . VAL A 1 75 ? -0.49 -23.656 -23.25 1 94.5 75 VAL A CA 1
ATOM 554 C C . VAL A 1 75 ? -1.733 -23.938 -22.406 1 94.5 75 VAL A C 1
ATOM 556 O O . VAL A 1 75 ? -1.765 -24.891 -21.625 1 94.5 75 VAL A O 1
ATOM 559 N N . GLY A 1 76 ? -2.752 -23.141 -22.5 1 92.5 76 GLY A N 1
ATOM 560 C CA . GLY A 1 76 ? -4.027 -23.375 -21.844 1 92.5 76 GLY A CA 1
ATOM 561 C C . GLY A 1 76 ? -4.062 -22.875 -20.406 1 92.5 76 GLY A C 1
ATOM 562 O O . GLY A 1 76 ? -5.086 -22.359 -19.953 1 92.5 76 GLY A O 1
ATOM 563 N N . ARG A 1 77 ? -2.98 -23.141 -19.703 1 92.5 77 ARG A N 1
ATOM 564 C CA . ARG A 1 77 ? -2.932 -22.688 -18.312 1 92.5 77 ARG A CA 1
ATOM 565 C C . ARG A 1 77 ? -1.502 -22.359 -17.891 1 92.5 77 ARG A C 1
ATOM 567 O O . ARG A 1 77 ? -0.545 -22.812 -18.531 1 92.5 77 ARG A O 1
ATOM 574 N N . VAL A 1 78 ? -1.423 -21.516 -16.828 1 96.62 78 VAL A N 1
ATOM 575 C CA . VAL A 1 78 ? -0.158 -21.25 -16.156 1 96.62 78 VAL A CA 1
ATOM 576 C C . VAL A 1 78 ? -0.183 -21.828 -14.75 1 96.62 78 VAL A C 1
ATOM 578 O O . VAL A 1 78 ? -1.072 -21.5 -13.953 1 96.62 78 VAL A O 1
ATOM 581 N N . ASP A 1 79 ? 0.786 -22.656 -14.484 1 98.06 79 ASP A N 1
ATOM 582 C CA . ASP A 1 79 ? 0.825 -23.359 -13.203 1 98.06 79 ASP A CA 1
ATOM 583 C C . ASP A 1 79 ? 1.504 -22.5 -12.141 1 98.06 79 ASP A C 1
ATOM 585 O O . ASP A 1 79 ? 1.204 -22.625 -10.945 1 98.06 79 ASP A O 1
ATOM 589 N N . VAL A 1 80 ? 2.482 -21.734 -12.547 1 98.75 80 VAL A N 1
ATOM 590 C CA . VAL A 1 80 ? 3.244 -20.875 -11.633 1 98.75 80 VAL A CA 1
ATOM 591 C C . VAL A 1 80 ? 3.354 -19.469 -12.211 1 98.75 80 VAL A C 1
ATOM 593 O O . VAL A 1 80 ? 3.766 -19.297 -13.359 1 98.75 80 VAL A O 1
ATOM 596 N N . LEU A 1 81 ? 2.91 -18.516 -11.5 1 98.88 81 LEU A N 1
ATOM 597 C CA . LEU A 1 81 ? 3.127 -17.109 -11.812 1 98.88 81 LEU A CA 1
ATOM 598 C C . LEU A 1 81 ? 4.086 -16.469 -10.812 1 98.88 81 LEU A C 1
ATOM 600 O O . LEU A 1 81 ? 3.848 -16.516 -9.602 1 98.88 81 LEU A O 1
ATOM 604 N N . VAL A 1 82 ? 5.195 -15.977 -11.281 1 98.88 82 VAL A N 1
ATOM 605 C CA . VAL A 1 82 ? 6.117 -15.211 -10.445 1 98.88 82 VAL A CA 1
ATOM 606 C C . VAL A 1 82 ? 6.031 -13.727 -10.805 1 98.88 82 VAL A C 1
ATOM 608 O O . VAL A 1 82 ? 6.609 -13.297 -11.805 1 98.88 82 VAL A O 1
ATOM 611 N N . ASN A 1 83 ? 5.309 -13.031 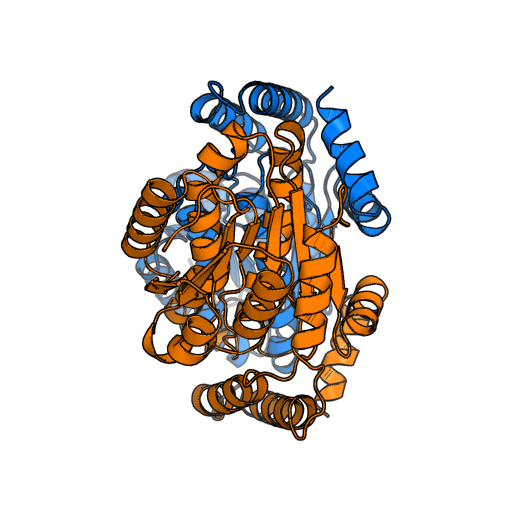-9.992 1 98.69 83 ASN A N 1
ATOM 612 C CA . ASN A 1 83 ? 5.297 -11.578 -10.094 1 98.69 83 ASN A CA 1
ATOM 613 C C . ASN A 1 83 ? 6.57 -10.969 -9.516 1 98.69 83 ASN A C 1
ATOM 615 O O . ASN A 1 83 ? 6.641 -10.688 -8.312 1 98.69 83 ASN A O 1
ATOM 619 N N . ASN A 1 84 ? 7.508 -10.672 -10.391 1 97.62 84 ASN A N 1
ATOM 620 C CA . ASN A 1 84 ? 8.812 -10.188 -9.969 1 97.62 84 ASN A CA 1
ATOM 621 C C . ASN A 1 84 ? 9.094 -8.781 -10.508 1 97.62 84 ASN A C 1
ATOM 623 O O . ASN A 1 84 ? 9.914 -8.055 -9.953 1 97.62 84 ASN A O 1
ATOM 627 N N . ALA A 1 85 ? 8.406 -8.445 -11.648 1 95.62 85 ALA A N 1
ATOM 628 C CA . ALA A 1 85 ? 8.609 -7.125 -12.227 1 95.62 85 ALA A CA 1
ATOM 629 C C . ALA A 1 85 ? 8.344 -6.027 -11.195 1 95.62 85 ALA A C 1
ATOM 631 O O . ALA A 1 85 ? 7.344 -6.074 -10.477 1 95.62 85 ALA A O 1
ATOM 632 N N . GLY A 1 86 ? 9.211 -5.121 -11.094 1 91.94 86 GLY A N 1
ATOM 633 C CA . GLY A 1 86 ? 9.133 -3.998 -10.172 1 91.94 86 GLY A CA 1
ATOM 634 C C . GLY A 1 86 ? 10.391 -3.154 -10.148 1 91.94 86 GLY A C 1
ATOM 635 O O . GLY A 1 86 ? 11.414 -3.539 -10.719 1 91.94 86 GLY A O 1
ATOM 636 N N . PHE A 1 87 ? 10.273 -1.978 -9.594 1 89.56 87 PHE A N 1
ATOM 637 C CA . PHE A 1 87 ? 11.445 -1.124 -9.414 1 89.56 87 PHE A CA 1
ATOM 638 C C . PHE A 1 87 ? 11.242 -0.164 -8.25 1 89.56 87 PHE A C 1
ATOM 640 O O . PHE A 1 87 ? 10.141 -0.066 -7.703 1 89.56 87 PHE A O 1
ATOM 647 N N . GLY A 1 88 ? 12.375 0.387 -7.863 1 89.5 88 GLY A N 1
ATOM 648 C CA . GLY A 1 88 ? 12.336 1.309 -6.742 1 89.5 88 GLY A CA 1
ATOM 649 C C . GLY A 1 88 ? 12.523 2.758 -7.148 1 89.5 88 GLY A C 1
ATOM 650 O O . GLY A 1 88 ? 13.508 3.1 -7.812 1 89.5 88 GLY A O 1
ATOM 651 N N . LEU A 1 89 ? 11.57 3.559 -6.879 1 89.69 89 LEU A N 1
ATOM 652 C CA . LEU A 1 89 ? 11.648 5.012 -6.957 1 89.69 89 LEU A CA 1
ATOM 653 C C . LEU A 1 89 ? 11.914 5.621 -5.586 1 89.69 89 LEU A C 1
ATOM 655 O O . LEU A 1 89 ? 11.094 5.484 -4.672 1 89.69 89 LEU A O 1
ATOM 659 N N . TYR A 1 90 ? 13.094 6.246 -5.461 1 92.44 90 TYR A N 1
ATOM 660 C CA . TYR A 1 90 ? 13.477 6.848 -4.191 1 92.44 90 TYR A CA 1
ATOM 661 C C . TYR A 1 90 ? 13.586 8.367 -4.312 1 92.44 90 TYR A C 1
ATOM 663 O O . TYR A 1 90 ? 13.938 8.883 -5.375 1 92.44 90 TYR A O 1
ATOM 671 N N . GLY A 1 91 ? 13.32 9.031 -3.328 1 95.19 91 GLY A N 1
ATOM 672 C CA . GLY A 1 91 ? 13.344 10.477 -3.191 1 95.19 91 GLY A CA 1
ATOM 673 C C . GLY A 1 91 ? 12.398 10.984 -2.115 1 95.19 91 GLY A C 1
ATOM 674 O O . GLY A 1 91 ? 11.508 10.266 -1.674 1 95.19 91 GLY A O 1
ATOM 675 N N . PRO A 1 92 ? 12.688 12.211 -1.667 1 96.94 92 PRO A N 1
ATOM 676 C CA . PRO A 1 92 ? 11.719 12.773 -0.733 1 96.94 92 PRO A CA 1
ATOM 677 C C . PRO A 1 92 ? 10.289 12.719 -1.266 1 96.94 92 PRO A C 1
ATOM 679 O O . PRO A 1 92 ? 10.039 13.055 -2.426 1 96.94 92 PRO A O 1
ATOM 682 N N . ILE A 1 93 ? 9.391 12.289 -0.413 1 97.69 93 ILE A N 1
ATOM 683 C CA . ILE A 1 93 ? 7.988 12.172 -0.788 1 97.69 93 ILE A CA 1
ATOM 684 C C . ILE A 1 93 ? 7.496 13.492 -1.371 1 97.69 93 ILE A C 1
ATOM 686 O O . ILE A 1 93 ? 6.754 13.508 -2.355 1 97.69 93 ILE A O 1
ATOM 690 N N . GLU A 1 94 ? 7.906 14.586 -0.815 1 97.56 94 GLU A N 1
ATOM 691 C CA . GLU A 1 94 ? 7.5 15.914 -1.259 1 97.56 94 GLU A CA 1
ATOM 692 C C . GLU A 1 94 ? 7.984 16.203 -2.68 1 97.56 94 GLU A C 1
ATOM 694 O O . GLU A 1 94 ? 7.32 16.906 -3.439 1 97.56 94 GLU A O 1
ATOM 699 N N . GLU A 1 95 ? 9.094 15.609 -3.082 1 97.12 95 GLU A N 1
ATOM 700 C CA . GLU A 1 95 ? 9.758 16.062 -4.301 1 97.12 95 GLU A CA 1
ATOM 701 C C . GLU A 1 95 ? 9.578 15.047 -5.434 1 97.12 95 GLU A C 1
ATOM 703 O O . GLU A 1 95 ? 9.828 15.367 -6.598 1 97.12 95 GLU A O 1
ATOM 708 N N . VAL A 1 96 ? 9.195 13.852 -5.145 1 96.56 96 VAL A N 1
ATOM 709 C CA . VAL A 1 96 ? 8.859 12.891 -6.191 1 96.56 96 VAL A CA 1
ATOM 710 C C . VAL A 1 96 ? 7.562 13.297 -6.879 1 96.56 96 VAL A C 1
ATOM 712 O O . VAL A 1 96 ? 6.547 13.523 -6.219 1 96.56 96 VAL A O 1
ATOM 715 N N . GLY A 1 97 ? 7.617 13.523 -8.219 1 96.62 97 GLY A N 1
ATOM 716 C CA . GLY A 1 97 ? 6.398 13.852 -8.938 1 96.62 97 GLY A CA 1
ATOM 717 C C . GLY A 1 97 ? 5.305 12.812 -8.773 1 96.62 97 GLY A C 1
ATOM 718 O O . GLY A 1 97 ? 5.582 11.617 -8.75 1 96.62 97 GLY A O 1
ATOM 719 N N . ILE A 1 98 ? 4.086 13.258 -8.656 1 97.62 98 ILE A N 1
ATOM 720 C CA . ILE A 1 98 ? 2.969 12.367 -8.359 1 97.62 98 ILE A CA 1
ATOM 721 C C . ILE A 1 98 ? 2.779 11.375 -9.5 1 97.62 98 ILE A C 1
ATOM 723 O O . ILE A 1 98 ? 2.391 10.227 -9.281 1 97.62 98 ILE A O 1
ATOM 727 N N . ASP A 1 99 ? 3.045 11.789 -10.719 1 97.38 99 ASP A N 1
ATOM 728 C CA . ASP A 1 99 ? 2.916 10.891 -11.859 1 97.38 99 ASP A CA 1
ATOM 729 C C . ASP A 1 99 ? 3.979 9.797 -11.82 1 97.38 99 ASP A C 1
ATOM 731 O O . ASP A 1 99 ? 3.73 8.664 -12.25 1 97.38 99 ASP A O 1
ATOM 735 N N . GLU A 1 100 ? 5.195 10.117 -11.352 1 96.75 100 GLU A N 1
ATOM 736 C CA . GLU A 1 100 ? 6.227 9.102 -11.156 1 96.75 100 GLU A CA 1
ATOM 737 C C . GLU A 1 100 ? 5.805 8.078 -10.102 1 96.75 100 GLU A C 1
ATOM 739 O O . GLU A 1 100 ? 6.039 6.879 -10.266 1 96.75 100 GLU A O 1
ATOM 744 N N . ALA A 1 101 ? 5.246 8.594 -9.055 1 97.44 101 ALA A N 1
ATOM 745 C CA . ALA A 1 101 ? 4.727 7.719 -8.008 1 97.44 101 ALA A CA 1
ATOM 746 C C . ALA A 1 101 ? 3.656 6.781 -8.562 1 97.44 101 ALA A C 1
ATOM 748 O O . ALA A 1 101 ? 3.697 5.574 -8.32 1 97.44 101 ALA A O 1
ATOM 749 N N . ARG A 1 102 ? 2.703 7.363 -9.328 1 97.88 102 ARG A N 1
ATOM 750 C CA . ARG A 1 102 ? 1.651 6.57 -9.961 1 97.88 102 ARG A CA 1
ATOM 751 C C . ARG A 1 102 ? 2.242 5.492 -10.859 1 97.88 102 ARG A C 1
ATOM 753 O O . ARG A 1 102 ? 1.773 4.355 -10.867 1 97.88 102 ARG A O 1
ATOM 760 N N . TYR A 1 103 ? 3.25 5.906 -11.586 1 97.62 103 TYR A N 1
ATOM 761 C CA . TYR A 1 103 ? 3.877 4.957 -12.492 1 97.62 103 TYR A CA 1
ATOM 762 C C . TYR A 1 103 ? 4.504 3.799 -11.727 1 97.62 103 TYR A C 1
ATOM 764 O O . TYR A 1 103 ? 4.414 2.645 -12.156 1 97.62 103 TYR A O 1
ATOM 772 N N . GLN A 1 104 ? 5.16 4.07 -10.68 1 97 104 GLN A N 1
ATOM 773 C CA . GLN A 1 104 ? 5.73 3 -9.875 1 97 104 GLN A CA 1
ATOM 774 C C . GLN A 1 104 ? 4.645 2.051 -9.375 1 97 104 GLN A C 1
ATOM 776 O O . GLN A 1 104 ? 4.848 0.836 -9.328 1 97 104 GLN A O 1
ATOM 781 N N . PHE A 1 105 ? 3.502 2.57 -8.93 1 98.44 105 PHE A N 1
ATOM 782 C CA . PHE A 1 105 ? 2.395 1.726 -8.5 1 98.44 105 PHE A CA 1
ATOM 783 C C . PHE A 1 105 ? 1.858 0.9 -9.664 1 98.44 105 PHE A C 1
ATOM 785 O O . PHE A 1 105 ? 1.424 -0.238 -9.477 1 98.44 105 PHE A O 1
ATOM 792 N N . GLU A 1 106 ? 1.86 1.559 -10.836 1 98.12 106 GLU A N 1
ATOM 793 C CA . GLU A 1 106 ? 1.409 0.826 -12.016 1 98.12 106 GLU A CA 1
ATOM 794 C C . GLU A 1 106 ? 2.244 -0.433 -12.234 1 98.12 106 GLU A C 1
ATOM 796 O O . GLU A 1 106 ? 1.702 -1.5 -12.531 1 98.12 106 GLU A O 1
ATOM 801 N N . VAL A 1 107 ? 3.482 -0.312 -12.039 1 97.5 107 VAL A N 1
ATOM 802 C CA . VAL A 1 107 ? 4.398 -1.417 -12.297 1 97.5 107 VAL A CA 1
ATOM 803 C C . VAL A 1 107 ? 4.387 -2.387 -11.117 1 97.5 107 VAL A C 1
ATOM 805 O O . VAL A 1 107 ? 4.168 -3.588 -11.297 1 97.5 107 VAL A O 1
ATOM 808 N N . ASN A 1 108 ? 4.559 -1.867 -9.914 1 98.06 108 ASN A N 1
ATOM 809 C CA . ASN A 1 108 ? 4.828 -2.689 -8.734 1 98.06 108 ASN A CA 1
ATOM 810 C C . ASN A 1 108 ? 3.555 -3.33 -8.195 1 98.06 108 ASN A C 1
ATOM 812 O O . ASN A 1 108 ? 3.615 -4.316 -7.457 1 98.06 108 ASN A O 1
ATOM 816 N N . VAL A 1 109 ? 2.398 -2.734 -8.516 1 98.56 109 VAL A N 1
ATOM 817 C CA . VAL A 1 109 ? 1.179 -3.207 -7.871 1 98.56 109 VAL A CA 1
ATOM 818 C C . VAL A 1 109 ? 0.139 -3.566 -8.93 1 98.56 109 VAL A C 1
ATOM 820 O O . VAL A 1 109 ? -0.203 -4.738 -9.102 1 98.56 109 VAL A O 1
ATOM 823 N N . PHE A 1 110 ? -0.242 -2.627 -9.766 1 98.62 110 PHE A N 1
ATOM 824 C CA . PHE A 1 110 ? -1.386 -2.826 -10.648 1 98.62 110 PHE A CA 1
ATOM 825 C C . PHE A 1 110 ? -1.037 -3.793 -11.773 1 98.62 110 PHE A C 1
ATOM 827 O O . PHE A 1 110 ? -1.877 -4.59 -12.203 1 98.62 110 PHE A O 1
ATOM 834 N N . GLY A 1 111 ? 0.162 -3.656 -12.32 1 98.38 111 GLY A N 1
ATOM 835 C CA . GLY A 1 111 ? 0.584 -4.598 -13.344 1 98.38 111 GLY A CA 1
ATOM 836 C C . GLY A 1 111 ? 0.558 -6.039 -12.875 1 98.38 111 GLY A C 1
ATOM 837 O O . GLY A 1 111 ? 0.008 -6.91 -13.555 1 98.38 111 GLY A O 1
ATOM 838 N N . ALA A 1 112 ? 1.151 -6.285 -11.703 1 98.25 112 ALA A N 1
ATOM 839 C CA . ALA A 1 112 ? 1.137 -7.617 -11.102 1 98.25 112 ALA A CA 1
ATOM 840 C C . ALA A 1 112 ? -0.292 -8.086 -10.844 1 98.25 112 ALA A C 1
ATOM 842 O O . ALA A 1 112 ? -0.625 -9.25 -11.078 1 98.25 112 ALA A O 1
ATOM 843 N N . ALA A 1 113 ? -1.1 -7.188 -10.344 1 98.69 113 ALA A N 1
ATOM 844 C CA . ALA A 1 113 ? -2.488 -7.512 -10.031 1 98.69 113 ALA A CA 1
ATOM 845 C C . ALA A 1 113 ? -3.271 -7.859 -11.289 1 98.69 113 ALA A C 1
ATOM 847 O O . ALA A 1 113 ? -4.023 -8.836 -11.312 1 98.69 113 ALA A O 1
ATOM 848 N N . ARG A 1 114 ? -3.111 -7.027 -12.305 1 98.62 114 ARG A N 1
ATOM 849 C CA . ARG A 1 114 ? -3.836 -7.234 -13.555 1 98.62 114 ARG A CA 1
ATOM 850 C C . ARG A 1 114 ? -3.453 -8.562 -14.195 1 98.62 114 ARG A C 1
ATOM 852 O O . ARG A 1 114 ? -4.32 -9.32 -14.641 1 98.62 114 ARG A O 1
ATOM 859 N N . LEU A 1 115 ? -2.193 -8.836 -14.242 1 98.5 115 LEU A N 1
ATOM 860 C CA . LEU A 1 115 ? -1.69 -10.109 -14.758 1 98.5 115 LEU A CA 1
ATOM 861 C C . LEU A 1 115 ? -2.291 -11.273 -13.984 1 98.5 115 LEU A C 1
ATOM 863 O O . LEU A 1 115 ? -2.758 -12.25 -14.586 1 98.5 115 LEU A O 1
ATOM 867 N N . THR A 1 116 ? -2.289 -11.172 -12.664 1 98.75 116 THR A N 1
ATOM 868 C CA . THR A 1 116 ? -2.869 -12.188 -11.797 1 98.75 116 THR A CA 1
ATOM 869 C C . THR A 1 116 ? -4.352 -12.383 -12.109 1 98.75 116 THR A C 1
ATOM 871 O O . THR A 1 116 ? -4.809 -13.516 -12.281 1 98.75 116 THR A O 1
ATOM 874 N N . GLN A 1 117 ? -5.098 -11.281 -12.227 1 98.5 117 GLN A N 1
ATOM 875 C CA . GLN A 1 117 ? -6.523 -11.344 -12.531 1 98.5 117 GLN A CA 1
ATOM 876 C C . GLN A 1 117 ? -6.781 -12.141 -13.805 1 98.5 117 GLN A C 1
ATOM 878 O O . GLN A 1 117 ? -7.695 -12.969 -13.852 1 98.5 117 GLN A O 1
ATOM 883 N N . LEU A 1 118 ? -6 -11.93 -14.812 1 98.38 118 LEU A N 1
ATOM 884 C CA . LEU A 1 118 ? -6.234 -12.5 -16.141 1 98.38 118 LEU A CA 1
ATOM 885 C C . LEU A 1 118 ? -5.891 -13.984 -16.156 1 98.38 118 LEU A C 1
ATOM 887 O O . LEU A 1 118 ? -6.453 -14.742 -16.953 1 98.38 118 LEU A O 1
ATOM 891 N N . LEU A 1 119 ? -5.02 -14.445 -15.281 1 98.44 119 LEU A N 1
ATOM 892 C CA . LEU A 1 119 ? -4.574 -15.836 -15.297 1 98.44 119 LEU A CA 1
ATOM 893 C C . LEU A 1 119 ? -5.426 -16.688 -14.367 1 98.44 119 LEU A C 1
ATOM 895 O O . LEU A 1 119 ? -5.457 -17.906 -14.5 1 98.44 119 LEU A O 1
ATOM 899 N N . LEU A 1 120 ? -6.113 -16.062 -13.414 1 98.31 120 LEU A N 1
ATOM 900 C CA . LEU A 1 120 ? -6.785 -16.75 -12.32 1 98.31 120 LEU A CA 1
ATOM 901 C C . LEU A 1 120 ? -7.902 -17.641 -12.844 1 98.31 120 LEU A C 1
ATOM 903 O O . LEU A 1 120 ? -8.086 -18.766 -12.375 1 98.31 120 LEU A O 1
ATOM 907 N N . PRO A 1 121 ? -8.695 -17.172 -13.875 1 97.75 121 PRO A N 1
ATOM 908 C CA . PRO A 1 121 ? -9.766 -18.062 -14.328 1 97.75 121 PRO A CA 1
ATOM 909 C C . PRO A 1 121 ? -9.25 -19.422 -14.797 1 97.75 121 PRO A C 1
ATOM 911 O O . PRO A 1 121 ? -9.82 -20.453 -14.438 1 97.75 121 PRO A O 1
ATOM 914 N N . ALA A 1 122 ? -8.195 -19.469 -15.531 1 97.25 122 ALA A N 1
ATOM 915 C CA . ALA A 1 122 ? -7.613 -20.734 -16 1 97.25 122 ALA A CA 1
ATOM 916 C C . ALA A 1 122 ? -7.059 -21.547 -14.828 1 97.25 122 ALA A C 1
ATOM 918 O O . ALA A 1 122 ? -7.168 -22.766 -14.812 1 97.25 122 ALA A O 1
ATOM 919 N N . MET A 1 123 ? -6.457 -20.875 -13.828 1 97.69 123 MET A N 1
ATOM 920 C CA . MET A 1 123 ? -5.934 -21.562 -12.648 1 97.69 123 MET A CA 1
ATOM 921 C C . MET A 1 123 ? -7.066 -22.188 -11.844 1 97.69 123 MET A C 1
ATOM 923 O O . MET A 1 123 ? -6.953 -23.328 -11.375 1 97.69 123 MET A O 1
ATOM 927 N N . ARG A 1 124 ? -8.148 -21.438 -11.672 1 96.94 124 ARG A N 1
ATOM 928 C CA . ARG A 1 124 ? -9.289 -21.953 -10.93 1 96.94 124 ARG A CA 1
ATOM 929 C C . ARG A 1 124 ? -9.875 -23.188 -11.609 1 96.94 124 ARG A C 1
ATOM 931 O O . ARG A 1 124 ? -10.219 -24.156 -10.945 1 96.94 124 ARG A O 1
ATOM 938 N N . LYS A 1 125 ? -9.953 -23.094 -12.906 1 96.25 125 LYS A N 1
ATOM 939 C CA . LYS A 1 125 ? -10.477 -24.219 -13.664 1 96.25 125 LYS A CA 1
ATOM 940 C C . LYS A 1 125 ? -9.617 -25.469 -13.445 1 96.25 125 LYS A C 1
ATOM 942 O O . LYS A 1 125 ? -10.141 -26.578 -13.344 1 96.25 125 LYS A O 1
ATOM 947 N N . SER A 1 126 ? -8.344 -25.297 -13.359 1 95.38 126 SER A N 1
ATOM 948 C CA . SER A 1 126 ? -7.414 -26.406 -13.148 1 95.38 126 SER A CA 1
ATOM 949 C C . SER A 1 126 ? -7.434 -26.875 -11.703 1 95.38 126 SER A C 1
ATOM 951 O O . SER A 1 126 ? -6.984 -27.984 -11.398 1 95.38 126 SER A O 1
ATOM 953 N N . GLY A 1 127 ? -7.859 -26.016 -10.758 1 96.5 127 GLY A N 1
ATOM 954 C CA . GLY A 1 127 ? -7.922 -26.328 -9.344 1 96.5 127 GLY A CA 1
ATOM 955 C C . GLY A 1 127 ? -6.559 -26.359 -8.68 1 96.5 127 GLY A C 1
ATOM 956 O O . GLY A 1 127 ? -6.383 -27 -7.641 1 96.5 127 GLY A O 1
ATOM 957 N N . ALA A 1 128 ? -5.602 -25.766 -9.352 1 96.19 128 ALA A N 1
ATOM 958 C CA . ALA A 1 128 ? -4.227 -25.75 -8.852 1 96.19 128 ALA A CA 1
ATOM 959 C C . ALA A 1 128 ? -3.463 -24.547 -9.391 1 96.19 128 ALA A C 1
ATOM 961 O O . ALA A 1 128 ? -3.85 -23.969 -10.406 1 96.19 128 ALA A O 1
ATOM 962 N N . GLY A 1 129 ? -2.42 -24.172 -8.711 1 97.5 129 GLY A N 1
ATOM 963 C CA . GLY A 1 129 ? -1.536 -23.094 -9.125 1 97.5 129 GLY A CA 1
ATOM 964 C C . GLY A 1 129 ? -0.771 -22.469 -7.977 1 97.5 129 GLY A C 1
ATOM 965 O O . GLY A 1 129 ? -1.151 -22.625 -6.812 1 97.5 129 GLY A O 1
ATOM 966 N N . THR A 1 130 ? 0.349 -21.891 -8.281 1 98.69 130 THR A N 1
ATOM 967 C CA . THR A 1 130 ? 1.132 -21.156 -7.297 1 98.69 130 THR A CA 1
ATOM 968 C C . THR A 1 130 ? 1.487 -19.766 -7.816 1 98.69 130 THR A C 1
ATOM 970 O O . THR A 1 130 ? 2.055 -19.625 -8.906 1 98.69 130 THR A O 1
ATOM 973 N N . ILE A 1 131 ? 1.048 -18.812 -7.117 1 98.81 131 ILE A N 1
ATOM 974 C CA . ILE A 1 131 ? 1.406 -17.422 -7.398 1 98.81 131 ILE A CA 1
ATOM 975 C C . ILE A 1 131 ? 2.461 -16.953 -6.402 1 98.81 131 ILE A C 1
ATOM 977 O O . ILE A 1 131 ? 2.246 -17 -5.188 1 98.81 131 ILE A O 1
ATOM 981 N N . VAL A 1 132 ? 3.615 -16.562 -6.895 1 98.88 132 VAL A N 1
ATOM 982 C CA . VAL A 1 132 ? 4.695 -16.016 -6.074 1 98.88 132 VAL A CA 1
ATOM 983 C C . VAL A 1 132 ? 4.809 -14.516 -6.297 1 98.88 132 VAL A C 1
ATOM 985 O O . VAL A 1 132 ? 5.078 -14.062 -7.414 1 98.88 132 VAL A O 1
ATOM 988 N N . ASN A 1 133 ? 4.531 -13.766 -5.305 1 98.69 133 ASN A N 1
ATOM 989 C CA . ASN A 1 133 ? 4.723 -12.32 -5.34 1 98.69 133 ASN A CA 1
ATOM 990 C C . ASN A 1 133 ? 6.031 -11.906 -4.664 1 98.69 133 ASN A C 1
ATOM 992 O O . ASN A 1 133 ? 6.211 -12.133 -3.467 1 98.69 133 ASN A O 1
ATOM 996 N N . ILE A 1 134 ? 6.918 -11.305 -5.457 1 97.5 134 ILE A N 1
ATOM 997 C CA . ILE A 1 134 ? 8.172 -10.789 -4.91 1 97.5 134 ILE A CA 1
ATOM 998 C C . ILE A 1 134 ? 7.953 -9.398 -4.332 1 97.5 134 ILE A C 1
ATOM 1000 O O . ILE A 1 134 ? 7.781 -8.43 -5.074 1 97.5 134 ILE A O 1
ATOM 1004 N N . THR A 1 135 ? 7.926 -9.328 -3.076 1 95.5 135 THR A N 1
ATOM 1005 C CA . THR A 1 135 ? 7.812 -8.031 -2.41 1 95.5 135 THR A CA 1
ATOM 1006 C C . THR A 1 135 ? 9.188 -7.512 -2 1 95.5 135 THR A C 1
ATOM 1008 O O . THR A 1 135 ? 9.984 -7.113 -2.85 1 95.5 135 THR A O 1
ATOM 1011 N N . SER A 1 136 ? 9.492 -7.395 -0.748 1 90.62 136 SER A N 1
ATOM 1012 C CA . SER A 1 136 ? 10.734 -6.895 -0.159 1 90.62 136 SER A CA 1
ATOM 1013 C C . SER A 1 136 ? 10.656 -6.887 1.363 1 90.62 136 SER A C 1
ATOM 1015 O O . SER A 1 136 ? 9.562 -6.895 1.937 1 90.62 136 SER A O 1
ATOM 1017 N N . MET A 1 137 ? 11.82 -7.008 1.922 1 85.69 137 MET A N 1
ATOM 1018 C CA . MET A 1 137 ? 11.82 -6.621 3.33 1 85.69 137 MET A CA 1
ATOM 1019 C C . MET A 1 137 ? 11.195 -5.238 3.516 1 85.69 137 MET A C 1
ATOM 1021 O O . MET A 1 137 ? 10.625 -4.949 4.566 1 85.69 137 MET A O 1
ATOM 1025 N N . GLY A 1 138 ? 11.258 -4.461 2.506 1 87.69 138 GLY A N 1
ATOM 1026 C CA . GLY A 1 138 ? 10.688 -3.123 2.5 1 87.69 138 GLY A CA 1
ATOM 1027 C C . GLY A 1 138 ? 9.172 -3.117 2.537 1 87.69 138 GLY A C 1
ATOM 1028 O O . GLY A 1 138 ? 8.555 -2.061 2.66 1 87.69 138 GLY A O 1
ATOM 1029 N N . GLY A 1 139 ? 8.555 -4.207 2.438 1 91.31 139 GLY A N 1
ATOM 1030 C CA . GLY A 1 139 ? 7.121 -4.34 2.621 1 91.31 139 GLY A CA 1
ATOM 1031 C C . GLY A 1 139 ? 6.715 -4.496 4.074 1 91.31 139 GLY A C 1
ATOM 1032 O O . GLY A 1 139 ? 5.527 -4.477 4.398 1 91.31 139 GLY A O 1
ATOM 1033 N N . LYS A 1 140 ? 7.723 -4.602 4.906 1 90 140 LYS A N 1
ATOM 1034 C CA . LYS A 1 140 ? 7.5 -4.82 6.332 1 90 140 LYS A CA 1
ATOM 1035 C C . LYS A 1 140 ? 8.164 -3.732 7.168 1 90 140 LYS A C 1
ATOM 1037 O O . LYS A 1 140 ? 7.848 -3.566 8.344 1 90 140 LYS A O 1
ATOM 1042 N N . ILE A 1 141 ? 9.141 -3.049 6.5 1 90.31 141 ILE A N 1
ATOM 1043 C CA . ILE A 1 141 ? 9.852 -1.98 7.191 1 90.31 141 ILE A CA 1
ATOM 1044 C C . ILE A 1 141 ? 9.805 -0.705 6.352 1 90.31 141 ILE A C 1
ATOM 1046 O O . ILE A 1 141 ? 9.109 -0.645 5.34 1 90.31 141 ILE A O 1
ATOM 1050 N N . TYR A 1 142 ? 10.477 0.327 6.805 1 92.44 142 TYR A N 1
ATOM 1051 C CA . TYR A 1 142 ? 10.578 1.592 6.082 1 92.44 142 TYR A CA 1
ATOM 1052 C C . TYR A 1 142 ? 11.953 2.219 6.277 1 92.44 142 TYR A C 1
ATOM 1054 O O . TYR A 1 142 ? 12.609 1.985 7.297 1 92.44 142 TYR A O 1
ATOM 1062 N N . THR A 1 143 ? 12.391 2.887 5.289 1 90.94 143 THR A N 1
ATOM 1063 C CA . THR A 1 143 ? 13.672 3.588 5.332 1 90.94 143 THR A CA 1
ATOM 1064 C C . THR A 1 143 ? 13.531 5.012 4.801 1 90.94 143 THR A C 1
ATOM 1066 O O . THR A 1 143 ? 12.484 5.371 4.246 1 90.94 143 THR A O 1
ATOM 1069 N N . LEU A 1 144 ? 14.578 5.73 4.949 1 92.88 144 LEU A N 1
ATOM 1070 C CA . LEU A 1 144 ? 14.586 7.121 4.504 1 92.88 144 LEU A CA 1
ATOM 1071 C C . LEU A 1 144 ? 14.508 7.203 2.984 1 92.88 144 LEU A C 1
ATOM 1073 O O . LEU A 1 144 ? 15.188 6.449 2.281 1 92.88 144 LEU A O 1
ATOM 1077 N N . LEU A 1 145 ? 13.617 8.086 2.48 1 94.44 145 LEU A N 1
ATOM 1078 C CA . LEU A 1 145 ? 13.492 8.516 1.093 1 94.44 145 LEU A CA 1
ATOM 1079 C C . LEU A 1 145 ? 12.953 7.395 0.215 1 94.44 145 LEU A C 1
ATOM 1081 O O . LEU A 1 145 ? 13.023 7.473 -1.014 1 94.44 145 LEU A O 1
ATOM 1085 N N . GLY A 1 146 ? 12.469 6.324 0.831 1 94.75 146 GLY A N 1
ATOM 1086 C CA . GLY A 1 146 ? 11.891 5.211 0.098 1 94.75 146 GLY A CA 1
ATOM 1087 C C . GLY A 1 146 ? 10.375 5.168 0.175 1 94.75 146 GLY A C 1
ATOM 1088 O O . GLY A 1 146 ? 9.766 4.113 -0.006 1 94.75 146 GLY A O 1
ATOM 1089 N N . GLY A 1 147 ? 9.766 6.238 0.538 1 97.06 147 GLY A N 1
ATOM 1090 C CA . GLY A 1 147 ? 8.352 6.277 0.887 1 97.06 147 GLY A CA 1
ATOM 1091 C C . GLY A 1 147 ? 7.457 5.668 -0.175 1 97.06 147 GLY A C 1
ATOM 1092 O O . GLY A 1 147 ? 6.57 4.875 0.137 1 97.06 147 GLY A O 1
ATOM 1093 N N . TRP A 1 148 ? 7.664 6.039 -1.437 1 97.19 148 TRP A N 1
ATOM 1094 C CA . TRP A 1 148 ? 6.812 5.539 -2.512 1 97.19 148 TRP A CA 1
ATOM 1095 C C . TRP A 1 148 ? 7.09 4.062 -2.783 1 97.19 148 TRP A C 1
ATOM 1097 O O . TRP A 1 148 ? 6.164 3.281 -3.006 1 97.19 148 TRP A O 1
ATOM 1107 N N . TYR A 1 149 ? 8.344 3.662 -2.736 1 95.69 149 TYR A N 1
ATOM 1108 C CA . TYR A 1 149 ? 8.711 2.26 -2.912 1 95.69 149 TYR A CA 1
ATOM 1109 C C . TYR A 1 149 ? 8.109 1.4 -1.807 1 95.69 149 TYR A C 1
ATOM 1111 O O . TYR A 1 149 ? 7.441 0.402 -2.082 1 95.69 149 TYR A O 1
ATOM 1119 N N . HIS A 1 150 ? 8.352 1.785 -0.56 1 96.88 150 HIS A N 1
ATOM 1120 C CA . HIS A 1 150 ? 7.82 1.052 0.582 1 96.88 150 HIS A CA 1
ATOM 1121 C C . HIS A 1 150 ? 6.297 0.97 0.522 1 96.88 150 HIS A C 1
ATOM 1123 O O . HIS A 1 150 ? 5.715 -0.064 0.854 1 96.88 150 HIS A O 1
ATOM 1129 N N . ALA A 1 151 ? 5.664 2.043 0.112 1 98.19 151 ALA A N 1
ATOM 1130 C CA . ALA A 1 151 ? 4.207 2.031 -0.026 1 98.19 151 ALA A CA 1
ATOM 1131 C C . ALA A 1 151 ? 3.756 0.914 -0.961 1 98.19 151 ALA A C 1
ATOM 1133 O O . ALA A 1 151 ? 2.82 0.174 -0.646 1 98.19 151 ALA A O 1
ATOM 1134 N N . THR A 1 152 ? 4.406 0.767 -2.123 1 98.25 152 THR A N 1
ATOM 1135 C CA . THR A 1 152 ? 4.027 -0.265 -3.08 1 98.25 152 THR A CA 1
ATOM 1136 C C . THR A 1 152 ? 4.23 -1.655 -2.486 1 98.25 152 THR A C 1
ATOM 1138 O O . THR A 1 152 ? 3.396 -2.543 -2.672 1 98.25 152 THR A O 1
ATOM 1141 N N . LYS A 1 153 ? 5.352 -1.823 -1.839 1 98 153 LYS A N 1
ATOM 1142 C CA . LYS A 1 153 ? 5.668 -3.152 -1.322 1 98 153 LYS A CA 1
ATOM 1143 C C . LYS A 1 153 ? 4.785 -3.498 -0.126 1 98 153 LYS A C 1
ATOM 1145 O O . LYS A 1 153 ? 4.398 -4.656 0.054 1 98 153 LYS A O 1
ATOM 1150 N N . HIS A 1 154 ? 4.418 -2.518 0.682 1 97.88 154 HIS A N 1
ATOM 1151 C CA . HIS A 1 154 ? 3.414 -2.736 1.716 1 97.88 154 HIS A CA 1
ATOM 1152 C C . HIS A 1 154 ? 2.066 -3.104 1.104 1 97.88 154 HIS A C 1
ATOM 1154 O O . HIS A 1 154 ? 1.387 -4.012 1.589 1 97.88 154 HIS A O 1
ATOM 1160 N N . ALA A 1 155 ? 1.7 -2.352 0.112 1 98.44 155 ALA A N 1
ATOM 1161 C CA . ALA A 1 155 ? 0.443 -2.633 -0.576 1 98.44 155 ALA A CA 1
ATOM 1162 C C . ALA A 1 155 ? 0.404 -4.07 -1.082 1 98.44 155 ALA A C 1
ATOM 1164 O O . ALA A 1 155 ? -0.599 -4.77 -0.914 1 98.44 155 ALA A O 1
ATOM 1165 N N . LEU A 1 156 ? 1.501 -4.48 -1.689 1 98.12 156 LEU A N 1
ATOM 1166 C CA . LEU A 1 156 ? 1.568 -5.816 -2.27 1 98.12 156 LEU A CA 1
ATOM 1167 C C . LEU A 1 156 ? 1.496 -6.887 -1.186 1 98.12 156 LEU A C 1
ATOM 1169 O O . LEU A 1 156 ? 0.948 -7.969 -1.408 1 98.12 156 LEU A O 1
ATOM 1173 N N . GLU A 1 157 ? 2.035 -6.633 0.033 1 97.31 157 GLU A N 1
ATOM 1174 C C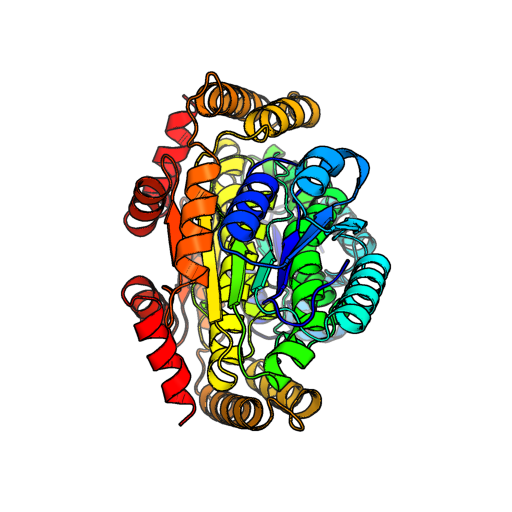A . GLU A 1 157 ? 1.921 -7.555 1.16 1 97.31 157 GLU A CA 1
ATOM 1175 C C . GLU A 1 157 ? 0.461 -7.781 1.542 1 97.31 157 GLU A C 1
ATOM 1177 O O . GLU A 1 157 ? -0.013 -8.922 1.549 1 97.31 157 GLU A O 1
ATOM 1182 N N . GLY A 1 158 ? -0.244 -6.672 1.825 1 96.94 158 GLY A N 1
ATOM 1183 C CA . GLY A 1 158 ? -1.646 -6.785 2.195 1 96.94 158 GLY A CA 1
ATOM 1184 C C . GLY A 1 158 ? -2.502 -7.402 1.106 1 96.94 158 GLY A C 1
ATOM 1185 O O . GLY A 1 158 ? -3.373 -8.234 1.388 1 96.94 158 GLY A O 1
ATOM 1186 N N . TRP A 1 159 ? -2.221 -7.004 -0.13 1 98.19 159 TRP A N 1
ATOM 1187 C CA . TRP A 1 159 ? -2.918 -7.531 -1.298 1 98.19 159 TRP A CA 1
ATOM 1188 C C . TRP A 1 159 ? -2.734 -9.047 -1.404 1 98.19 159 TRP A C 1
ATOM 1190 O O . TRP A 1 159 ? -3.705 -9.781 -1.599 1 98.19 159 TRP A O 1
ATOM 1200 N N . SER A 1 160 ? -1.514 -9.492 -1.195 1 98.56 160 SER A N 1
ATOM 1201 C CA . SER A 1 160 ? -1.168 -10.906 -1.331 1 98.56 160 SER A CA 1
ATOM 1202 C C . SER A 1 160 ? -1.834 -11.742 -0.245 1 98.56 160 SER A C 1
ATOM 1204 O O . SER A 1 160 ? -2.283 -12.867 -0.505 1 98.56 160 SER A O 1
ATOM 1206 N N . ASP A 1 161 ? -1.855 -11.242 0.944 1 97.69 161 ASP A N 1
ATOM 1207 C CA . ASP A 1 161 ? -2.479 -11.969 2.047 1 97.69 161 ASP A CA 1
ATOM 1208 C C . ASP A 1 161 ? -3.971 -12.172 1.799 1 97.69 161 ASP A C 1
ATOM 1210 O O . ASP A 1 161 ? -4.512 -13.242 2.062 1 97.69 161 ASP A O 1
ATOM 1214 N N . CYS A 1 162 ? -4.645 -11.133 1.333 1 97.56 162 CYS A N 1
ATOM 1215 C CA . CYS A 1 162 ? -6.059 -11.258 1.004 1 97.56 162 CYS A CA 1
ATOM 1216 C C . CYS A 1 162 ? -6.27 -12.242 -0.139 1 97.56 162 CYS A C 1
ATOM 1218 O O . CYS A 1 162 ? -7.188 -13.07 -0.093 1 97.56 162 CYS A O 1
ATOM 1220 N N . LEU A 1 163 ? -5.414 -12.148 -1.149 1 98.38 163 LEU A N 1
ATOM 1221 C CA . LEU A 1 163 ? -5.496 -13.047 -2.297 1 98.38 163 LEU A CA 1
ATOM 1222 C C . LEU A 1 163 ? -5.371 -14.5 -1.857 1 98.38 163 LEU A C 1
ATOM 1224 O O . LEU A 1 163 ? -6.094 -15.367 -2.354 1 98.38 163 LEU A O 1
ATOM 1228 N N . ARG A 1 164 ? -4.43 -14.758 -0.956 1 97.94 164 ARG A N 1
ATOM 1229 C CA . ARG A 1 164 ? -4.207 -16.094 -0.434 1 97.94 164 ARG A CA 1
ATOM 1230 C C . ARG A 1 164 ? -5.484 -16.672 0.167 1 97.94 164 ARG A C 1
ATOM 1232 O O . ARG A 1 164 ? -5.844 -17.812 -0.105 1 97.94 164 ARG A O 1
ATOM 1239 N N . LEU A 1 165 ? -6.176 -15.867 0.97 1 96.44 165 LEU A N 1
ATOM 1240 C CA . LEU A 1 165 ? -7.426 -16.297 1.585 1 96.44 165 LEU A CA 1
ATOM 1241 C C . LEU A 1 165 ? -8.477 -16.594 0.524 1 96.44 165 LEU A C 1
ATOM 1243 O O . LEU A 1 165 ? -9.188 -17.609 0.61 1 96.44 165 LEU A O 1
ATOM 1247 N N . GLU A 1 166 ? -8.602 -15.758 -0.459 1 96.69 166 GLU A N 1
ATOM 1248 C CA . GLU A 1 166 ? -9.641 -15.859 -1.48 1 96.69 166 GLU A CA 1
ATOM 1249 C C . GLU A 1 166 ? -9.438 -17.094 -2.352 1 96.69 166 GLU A C 1
ATOM 1251 O O . GLU A 1 166 ? -10.414 -17.703 -2.814 1 96.69 166 GLU A O 1
ATOM 1256 N N . LEU A 1 167 ? -8.188 -17.484 -2.559 1 97.5 167 LEU A N 1
ATOM 1257 C CA . LEU A 1 167 ? -7.895 -18.5 -3.555 1 97.5 167 LEU A CA 1
ATOM 1258 C C . LEU A 1 167 ? -7.754 -19.875 -2.902 1 97.5 167 LEU A C 1
ATOM 1260 O O . LEU A 1 167 ? -7.766 -20.906 -3.588 1 97.5 167 LEU A O 1
ATOM 1264 N N . ALA A 1 168 ? -7.66 -19.891 -1.582 1 95.31 168 ALA A N 1
ATOM 1265 C CA . ALA A 1 168 ? -7.461 -21.141 -0.841 1 95.31 168 ALA A CA 1
ATOM 1266 C C . ALA A 1 168 ? -8.516 -22.172 -1.219 1 95.31 168 ALA A C 1
ATOM 1268 O O . ALA A 1 168 ? -8.188 -23.328 -1.484 1 95.31 168 ALA A O 1
ATOM 1269 N N . PRO A 1 169 ? -9.812 -21.75 -1.397 1 93.94 169 PRO A N 1
ATOM 1270 C CA . PRO A 1 169 ? -10.836 -22.734 -1.737 1 93.94 169 PRO A CA 1
ATOM 1271 C C . PRO A 1 169 ? -10.625 -23.344 -3.125 1 93.94 169 PRO A C 1
ATOM 1273 O O . PRO A 1 169 ? -11.227 -24.375 -3.447 1 93.94 169 PRO A O 1
ATOM 1276 N N . PHE A 1 170 ? -9.852 -22.734 -3.943 1 96.44 170 PHE A N 1
ATOM 1277 C CA . PHE A 1 170 ? -9.672 -23.188 -5.316 1 96.44 170 PHE A CA 1
ATOM 1278 C C . PHE A 1 170 ? -8.391 -24 -5.457 1 96.44 170 PHE A C 1
ATOM 1280 O O . PHE A 1 170 ? -8 -24.375 -6.57 1 96.44 170 PHE A O 1
ATOM 1287 N N . GLY A 1 171 ? -7.676 -24.188 -4.328 1 96.69 171 GLY A N 1
ATOM 1288 C CA . GLY A 1 171 ? -6.449 -24.969 -4.371 1 96.69 171 GLY A CA 1
ATOM 1289 C C . GLY A 1 171 ? -5.277 -24.219 -4.957 1 96.69 171 GLY A C 1
ATOM 1290 O O . GLY A 1 171 ? -4.312 -24.828 -5.43 1 96.69 171 GLY A O 1
ATOM 1291 N N . ILE A 1 172 ? -5.367 -22.906 -5.059 1 98.12 172 ILE A N 1
ATOM 1292 C CA . ILE A 1 172 ? -4.297 -22.062 -5.586 1 98.12 172 ILE A CA 1
ATOM 1293 C C . ILE A 1 172 ? -3.498 -21.469 -4.43 1 98.12 172 ILE A C 1
ATOM 1295 O O . ILE A 1 172 ? -4.07 -20.875 -3.516 1 98.12 172 ILE A O 1
ATOM 1299 N N . ASN A 1 173 ? -2.166 -21.656 -4.441 1 98.44 173 ASN A N 1
ATOM 1300 C CA . ASN A 1 173 ? -1.276 -21.125 -3.414 1 98.44 173 ASN A CA 1
ATOM 1301 C C . ASN A 1 173 ? -0.806 -19.719 -3.752 1 98.44 173 ASN A C 1
ATOM 1303 O O . ASN A 1 173 ? -0.547 -19.406 -4.918 1 98.44 173 ASN A O 1
ATOM 1307 N N . VAL A 1 174 ? -0.751 -18.891 -2.764 1 98.62 174 VAL A N 1
ATOM 1308 C CA . VAL A 1 174 ? -0.153 -17.562 -2.883 1 98.62 174 VAL A CA 1
ATOM 1309 C C . VAL A 1 174 ? 0.991 -17.422 -1.882 1 98.62 174 VAL A C 1
ATOM 1311 O O . VAL A 1 174 ? 0.791 -17.562 -0.675 1 98.62 174 VAL A O 1
ATOM 1314 N N . VAL A 1 175 ? 2.166 -17.141 -2.406 1 98.44 175 VAL A N 1
ATOM 1315 C CA . VAL A 1 175 ? 3.389 -17.062 -1.615 1 98.44 175 VAL A CA 1
ATOM 1316 C C . VAL A 1 175 ? 4.02 -15.688 -1.754 1 98.44 175 VAL A C 1
ATOM 1318 O O . VAL A 1 175 ? 4.07 -15.125 -2.852 1 98.44 175 VAL A O 1
ATOM 1321 N N . VAL A 1 176 ? 4.445 -15.148 -0.633 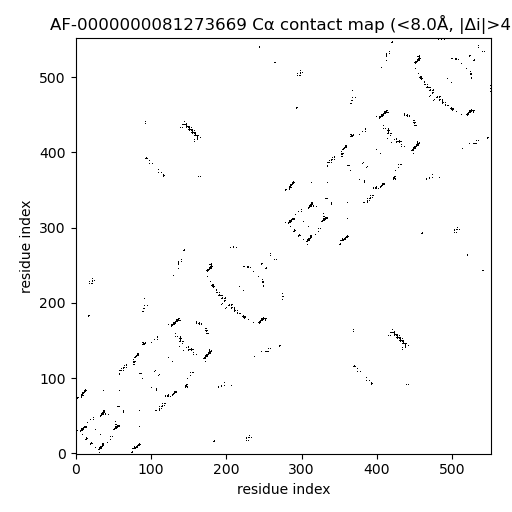1 98.25 176 VAL A N 1
ATOM 1322 C CA . VAL A 1 176 ? 5.176 -13.891 -0.64 1 98.25 176 VAL A CA 1
ATOM 1323 C C . VAL A 1 176 ? 6.656 -14.141 -0.368 1 98.25 176 VAL A C 1
ATOM 1325 O O . VAL A 1 176 ? 7.004 -14.891 0.546 1 98.25 176 VAL A O 1
ATOM 1328 N N . VAL A 1 177 ? 7.508 -13.625 -1.203 1 98 177 VAL A N 1
ATOM 1329 C CA . VAL A 1 177 ? 8.945 -13.648 -0.962 1 98 177 VAL A CA 1
ATOM 1330 C C . VAL A 1 177 ? 9.43 -12.242 -0.607 1 98 177 VAL A C 1
ATOM 1332 O O . VAL A 1 177 ? 9.117 -11.273 -1.304 1 98 177 VAL A O 1
ATOM 1335 N N . GLU A 1 178 ? 10.133 -12.117 0.476 1 97.31 178 GLU A N 1
ATOM 1336 C CA . GLU A 1 178 ? 10.617 -10.844 0.999 1 97.31 178 GLU A CA 1
ATOM 1337 C C . GLU A 1 178 ? 12.141 -10.781 0.964 1 97.31 178 GLU A C 1
ATOM 1339 O O . GLU A 1 178 ? 12.805 -11.07 1.965 1 97.31 178 GLU A O 1
ATOM 1344 N N . PRO A 1 179 ? 12.664 -10.336 -0.171 1 94.62 179 PRO A N 1
ATOM 1345 C CA . PRO A 1 179 ? 14.117 -10.234 -0.288 1 94.62 179 PRO A CA 1
ATOM 1346 C C . PRO A 1 179 ? 14.703 -9.086 0.536 1 94.62 179 PRO A C 1
ATOM 1348 O O . PRO A 1 179 ? 14.07 -8.039 0.672 1 94.62 179 PRO A O 1
ATOM 1351 N N . GLY A 1 180 ? 15.906 -9.305 1.051 1 92.38 180 GLY A N 1
ATOM 1352 C CA . GLY A 1 180 ? 16.719 -8.234 1.621 1 92.38 180 GLY A CA 1
ATOM 1353 C C . GLY A 1 180 ? 17.609 -7.555 0.602 1 92.38 180 GLY A C 1
ATOM 1354 O O . GLY A 1 180 ? 17.156 -7.219 -0.498 1 92.38 180 GLY A O 1
ATOM 1355 N N . LEU A 1 181 ? 18.797 -7.273 0.981 1 85.81 181 LEU A N 1
ATOM 1356 C CA . LEU A 1 181 ? 19.766 -6.68 0.057 1 85.81 181 LEU A CA 1
ATOM 1357 C C . LEU A 1 181 ? 20.297 -7.723 -0.918 1 85.81 181 LEU A C 1
ATOM 1359 O O . LEU A 1 181 ? 21.078 -8.602 -0.532 1 85.81 181 LEU A O 1
ATOM 1363 N N . ILE A 1 182 ? 19.828 -7.605 -2.102 1 84.19 182 ILE A N 1
ATOM 1364 C CA . ILE A 1 182 ? 20.234 -8.547 -3.141 1 84.19 182 ILE A CA 1
ATOM 1365 C C . ILE A 1 182 ? 21.125 -7.84 -4.152 1 84.19 182 ILE A C 1
ATOM 1367 O O . ILE A 1 182 ? 20.875 -6.691 -4.531 1 84.19 182 ILE A O 1
ATOM 1371 N N . GLU A 1 183 ? 22.156 -8.508 -4.512 1 78.75 183 GLU A N 1
ATOM 1372 C CA . GLU A 1 183 ? 23.094 -7.953 -5.492 1 78.75 183 GLU A CA 1
ATOM 1373 C C . GLU A 1 183 ? 22.453 -7.863 -6.875 1 78.75 183 GLU A C 1
ATOM 1375 O O . GLU A 1 183 ? 22.406 -8.852 -7.613 1 78.75 183 GLU A O 1
ATOM 1380 N N . THR A 1 184 ? 21.922 -6.742 -7.039 1 76.38 184 THR A N 1
ATOM 1381 C CA . THR A 1 184 ? 21.344 -6.371 -8.328 1 76.38 184 THR A CA 1
ATOM 1382 C C . THR A 1 184 ? 21.781 -4.965 -8.727 1 76.38 184 THR A C 1
ATOM 1384 O O . THR A 1 184 ? 22.672 -4.387 -8.102 1 76.38 184 THR A O 1
ATOM 1387 N N . GLY A 1 185 ? 21.562 -4.348 -9.711 1 69.81 185 GLY A N 1
ATOM 1388 C CA . GLY A 1 185 ? 21.844 -2.967 -10.062 1 69.81 185 GLY A CA 1
ATOM 1389 C C . GLY A 1 185 ? 20.969 -1.973 -9.336 1 69.81 185 GLY A C 1
ATOM 1390 O O . GLY A 1 185 ? 21.062 -0.766 -9.57 1 69.81 185 GLY A O 1
ATOM 1391 N N . PHE A 1 186 ? 20.297 -2.402 -8.312 1 71.12 186 PHE A N 1
ATOM 1392 C CA . PHE A 1 186 ? 19.281 -1.609 -7.625 1 71.12 186 PHE A CA 1
ATOM 1393 C C . PHE A 1 186 ? 19.922 -0.443 -6.879 1 71.12 186 PHE A C 1
ATOM 1395 O O . PHE A 1 186 ? 19.469 0.695 -6.988 1 71.12 186 PHE A O 1
ATOM 1402 N N . GLY A 1 187 ? 21.031 -0.698 -6.207 1 74.44 187 GLY A N 1
ATOM 1403 C CA . GLY A 1 187 ? 21.656 0.325 -5.387 1 74.44 187 GLY A CA 1
ATOM 1404 C C . GLY A 1 187 ? 22.156 1.507 -6.191 1 74.44 187 GLY A C 1
ATOM 1405 O O . GLY A 1 187 ? 21.969 2.66 -5.801 1 74.44 187 GLY A O 1
ATOM 1406 N N . ASP A 1 188 ? 22.719 1.198 -7.316 1 74.94 188 ASP A N 1
ATOM 1407 C CA . ASP A 1 188 ? 23.266 2.258 -8.156 1 74.94 188 ASP A CA 1
ATOM 1408 C C . ASP A 1 188 ? 22.141 3.115 -8.75 1 74.94 188 ASP A C 1
ATOM 1410 O O . ASP A 1 188 ? 22.25 4.344 -8.789 1 74.94 188 ASP A O 1
ATOM 1414 N N . VAL A 1 189 ? 21.125 2.455 -9.094 1 74.31 189 VAL A N 1
ATOM 1415 C CA . VAL A 1 189 ? 19.984 3.145 -9.695 1 74.31 189 VAL A CA 1
ATOM 1416 C C . VAL A 1 189 ? 19.344 4.062 -8.664 1 74.31 189 VAL A C 1
ATOM 1418 O O . VAL A 1 189 ? 19.031 5.219 -8.969 1 74.31 189 VAL A O 1
ATOM 1421 N N . VAL A 1 190 ? 19.328 3.6 -7.449 1 79.81 190 VAL A N 1
ATOM 1422 C CA . VAL A 1 190 ? 18.703 4.355 -6.371 1 79.81 190 VAL A CA 1
ATOM 1423 C C . VAL A 1 190 ? 19.547 5.582 -6.039 1 79.81 190 VAL A C 1
ATOM 1425 O O . VAL A 1 190 ? 19.031 6.707 -6.012 1 79.81 190 VAL A O 1
ATOM 1428 N N . ALA A 1 191 ? 20.844 5.359 -5.883 1 82.75 191 ALA A N 1
ATOM 1429 C CA . ALA A 1 191 ? 21.719 6.449 -5.445 1 82.75 191 ALA A CA 1
ATOM 1430 C C . ALA A 1 191 ? 21.781 7.555 -6.492 1 82.75 191 ALA A C 1
ATOM 1432 O O . ALA A 1 191 ? 21.656 8.734 -6.164 1 82.75 191 ALA A O 1
ATOM 1433 N N . ASP A 1 192 ? 21.891 7.195 -7.703 1 84.75 192 ASP A N 1
ATOM 1434 C CA . ASP A 1 192 ? 22 8.18 -8.773 1 84.75 192 ASP A CA 1
ATOM 1435 C C . ASP A 1 192 ? 20.672 8.938 -8.953 1 84.75 192 ASP A C 1
ATOM 1437 O O . ASP A 1 192 ? 20.672 10.156 -9.148 1 84.75 192 ASP A O 1
ATOM 1441 N N . GLY A 1 193 ? 19.656 8.227 -8.898 1 87.5 193 GLY A N 1
ATOM 1442 C CA . GLY A 1 193 ? 18.344 8.844 -9.023 1 87.5 193 GLY A CA 1
ATOM 1443 C C . GLY A 1 193 ? 18.031 9.828 -7.906 1 87.5 193 GLY A C 1
ATOM 1444 O O . GLY A 1 193 ? 17.453 10.891 -8.148 1 87.5 193 GLY A O 1
ATOM 1445 N N . LEU A 1 194 ? 18.5 9.5 -6.75 1 90.19 194 LEU A N 1
ATOM 1446 C CA . LEU A 1 194 ? 18.281 10.336 -5.578 1 90.19 194 LEU A CA 1
ATOM 1447 C C . LEU A 1 194 ? 18.984 11.68 -5.734 1 90.19 194 LEU A C 1
ATOM 1449 O O . LEU A 1 194 ? 18.375 12.734 -5.543 1 90.19 194 LEU A O 1
ATOM 1453 N N . LEU A 1 195 ? 20.312 11.602 -6.09 1 91.31 195 LEU A N 1
ATOM 1454 C CA . LEU A 1 195 ? 21.125 12.805 -6.168 1 91.31 195 LEU A CA 1
ATOM 1455 C C . LEU A 1 195 ? 20.641 13.719 -7.293 1 91.31 195 LEU A C 1
ATOM 1457 O O . LEU A 1 195 ? 20.656 14.945 -7.156 1 91.31 195 LEU A O 1
ATOM 1461 N N . LYS A 1 196 ? 20.25 13.141 -8.336 1 91.38 196 LYS A N 1
ATOM 1462 C CA . LYS A 1 196 ? 19.734 13.914 -9.461 1 91.38 196 LYS A CA 1
ATOM 1463 C C . LYS A 1 196 ? 18.453 14.633 -9.094 1 91.38 196 LYS A C 1
ATOM 1465 O O . LYS A 1 196 ? 18.234 15.781 -9.5 1 91.38 196 LYS A O 1
ATOM 1470 N N . ARG A 1 197 ? 17.641 14.055 -8.266 1 91.19 197 ARG A N 1
ATOM 1471 C CA . ARG A 1 197 ? 16.328 14.578 -7.922 1 91.19 197 ARG A CA 1
ATOM 1472 C C . ARG A 1 197 ? 16.422 15.609 -6.801 1 91.19 197 ARG A C 1
ATOM 1474 O O . ARG A 1 197 ? 15.758 16.656 -6.848 1 91.19 197 ARG A O 1
ATOM 1481 N N . SER A 1 198 ? 17.203 15.312 -5.816 1 93.69 198 SER A N 1
ATOM 1482 C CA . SER A 1 198 ? 17.047 16.062 -4.57 1 93.69 198 SER A CA 1
ATOM 1483 C C . SER A 1 198 ? 18.406 16.375 -3.943 1 93.69 198 SER A C 1
ATOM 1485 O O . SER A 1 198 ? 18.516 16.5 -2.723 1 93.69 198 SER A O 1
ATOM 1487 N N . GLY A 1 199 ? 19.359 16.344 -4.824 1 91.44 199 GLY A N 1
ATOM 1488 C CA . GLY A 1 199 ? 20.703 16.609 -4.316 1 91.44 199 GLY A CA 1
ATOM 1489 C C . GLY A 1 199 ? 20.938 18.062 -3.932 1 91.44 199 GLY A C 1
ATOM 1490 O O . GLY A 1 199 ? 21.969 18.391 -3.354 1 91.44 199 GLY A O 1
ATOM 1491 N N . ASN A 1 200 ? 19.891 18.797 -4.391 1 90.31 200 ASN A N 1
ATOM 1492 C CA . ASN A 1 200 ? 19.906 20.219 -4.074 1 90.31 200 ASN A CA 1
ATOM 1493 C C . ASN A 1 200 ? 18.578 20.688 -3.498 1 90.31 200 ASN A C 1
ATOM 1495 O O . ASN A 1 200 ? 17.547 20.016 -3.674 1 90.31 200 ASN A O 1
ATOM 1499 N N . GLY A 1 201 ? 18.562 21.453 -2.393 1 91 201 GLY A N 1
ATOM 1500 C CA . GLY A 1 201 ? 1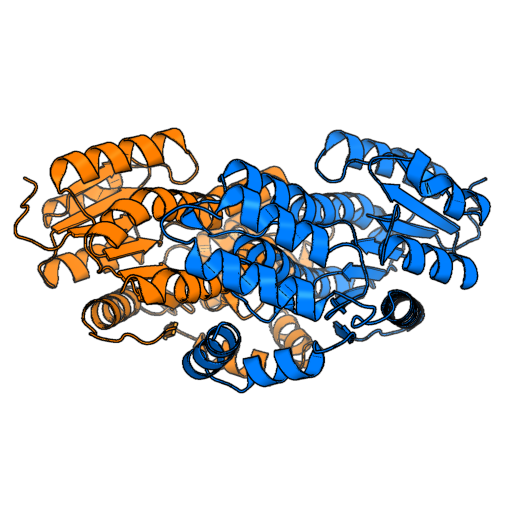7.312 21.953 -1.846 1 91 201 GLY A CA 1
ATOM 1501 C C . GLY A 1 201 ? 17.125 21.594 -0.385 1 91 201 GLY A C 1
ATOM 1502 O O . GLY A 1 201 ? 18.094 21.391 0.345 1 91 201 GLY A O 1
ATOM 1503 N N . ALA A 1 202 ? 15.828 21.422 -0.071 1 94.25 202 ALA A N 1
ATOM 1504 C CA . ALA A 1 202 ? 15.469 21.312 1.342 1 94.25 202 ALA A CA 1
ATOM 1505 C C . ALA A 1 202 ? 15.898 19.953 1.907 1 94.25 202 ALA A C 1
ATOM 1507 O O . ALA A 1 202 ? 16.203 19.844 3.098 1 94.25 202 ALA A O 1
ATOM 1508 N N . TYR A 1 2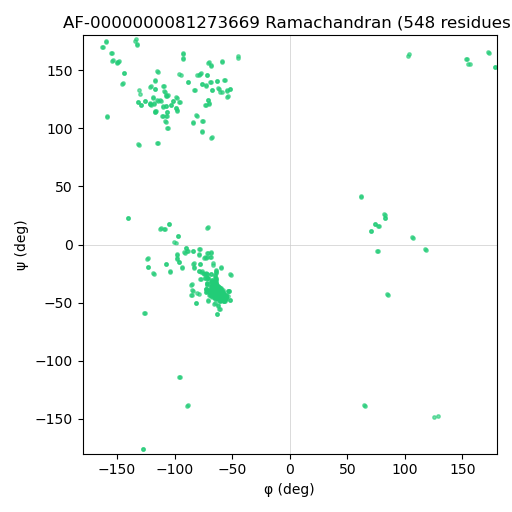03 ? 16.016 18.922 1.019 1 96.25 203 TYR A N 1
ATOM 1509 C CA . TYR A 1 203 ? 16.297 17.562 1.489 1 96.25 203 TYR A CA 1
ATOM 1510 C C . TYR A 1 203 ? 17.719 17.141 1.135 1 96.25 203 TYR A C 1
ATOM 1512 O O . TYR A 1 203 ? 18.047 15.953 1.17 1 96.25 203 TYR A O 1
ATOM 1520 N N . ALA A 1 204 ? 18.578 18.016 0.739 1 95.12 204 ALA A N 1
ATOM 1521 C CA . ALA A 1 204 ? 19.906 17.734 0.21 1 95.12 204 ALA A CA 1
ATOM 1522 C C . ALA A 1 204 ? 20.734 16.938 1.216 1 95.12 204 ALA A C 1
ATOM 1524 O O . ALA A 1 204 ? 21.391 15.961 0.853 1 95.12 204 ALA A O 1
ATOM 1525 N N . LYS A 1 205 ? 20.719 17.359 2.428 1 92.75 205 LYS A N 1
ATOM 1526 C CA . LYS A 1 205 ? 21.516 16.672 3.447 1 92.75 205 LYS A CA 1
ATOM 1527 C C . LYS A 1 205 ? 21.094 15.227 3.602 1 92.75 205 LYS A C 1
ATOM 1529 O O . LYS A 1 205 ? 21.922 14.32 3.604 1 92.75 205 LYS A O 1
ATOM 1534 N N . LEU A 1 206 ? 19.828 15.047 3.688 1 91.62 206 LEU A N 1
ATOM 1535 C CA . LEU A 1 206 ? 19.281 13.703 3.799 1 91.62 206 LEU A CA 1
ATOM 1536 C C . LEU A 1 206 ? 19.594 12.875 2.557 1 91.62 206 LEU A C 1
ATOM 1538 O O . LEU A 1 206 ? 19.969 11.703 2.66 1 91.62 206 LEU A O 1
ATOM 1542 N N . THR A 1 207 ? 19.438 13.477 1.437 1 94.19 207 THR A N 1
ATOM 1543 C CA . THR A 1 207 ? 19.641 12.812 0.154 1 94.19 207 THR A CA 1
ATOM 1544 C C . THR A 1 207 ? 21.078 12.344 0.011 1 94.19 207 THR A C 1
ATOM 1546 O O . THR A 1 207 ? 21.328 11.203 -0.399 1 94.19 207 THR A O 1
ATOM 1549 N N . HIS A 1 208 ? 22 13.156 0.372 1 93.12 208 HIS A N 1
ATOM 1550 C CA . HIS A 1 208 ? 23.406 12.797 0.279 1 93.12 208 HIS A CA 1
ATOM 1551 C C . HIS A 1 208 ? 23.75 11.672 1.249 1 93.12 208 HIS A C 1
ATOM 1553 O O . HIS A 1 208 ? 24.531 10.773 0.916 1 93.12 208 HIS A O 1
ATOM 1559 N N . ALA A 1 209 ? 23.188 11.75 2.402 1 90.88 209 ALA A N 1
ATOM 1560 C CA . ALA A 1 209 ? 23.438 10.711 3.396 1 90.88 209 ALA A CA 1
ATOM 1561 C C . ALA A 1 209 ? 22.938 9.359 2.916 1 90.88 209 ALA A C 1
ATOM 1563 O O . ALA A 1 209 ? 23.625 8.352 3.02 1 90.88 209 ALA A O 1
ATOM 1564 N N . VAL A 1 210 ? 21.734 9.344 2.393 1 90.88 210 VAL A N 1
ATOM 1565 C CA . VAL A 1 210 ? 21.125 8.109 1.927 1 90.88 210 VAL A CA 1
ATOM 1566 C C . VAL A 1 210 ? 21.875 7.582 0.709 1 90.88 210 VAL A C 1
ATOM 1568 O O . VAL A 1 210 ? 22.109 6.375 0.585 1 90.88 210 VAL A O 1
ATOM 1571 N N . ALA A 1 211 ? 22.203 8.469 -0.192 1 89.94 211 ALA A N 1
ATOM 1572 C CA . ALA A 1 211 ? 22.953 8.062 -1.375 1 89.94 211 ALA A CA 1
ATOM 1573 C C . ALA A 1 211 ? 24.281 7.398 -0.983 1 89.94 211 ALA A C 1
ATOM 1575 O O . ALA A 1 211 ? 24.656 6.367 -1.546 1 89.94 211 ALA A O 1
ATOM 1576 N N . LYS A 1 212 ? 24.953 7.988 -0.041 1 87.75 212 LYS A N 1
ATOM 1577 C CA . LYS A 1 212 ? 26.219 7.445 0.428 1 87.75 212 LYS A CA 1
ATOM 1578 C C . LYS A 1 212 ? 26.031 6.078 1.077 1 87.75 212 LYS A C 1
ATOM 1580 O O . LYS A 1 212 ? 26.766 5.137 0.786 1 87.75 212 LYS A O 1
ATOM 1585 N N . ALA A 1 213 ? 25.016 5.996 1.899 1 84.69 213 ALA A N 1
ATOM 1586 C CA . ALA A 1 213 ? 24.734 4.738 2.586 1 84.69 213 ALA A CA 1
ATOM 1587 C C . ALA A 1 213 ? 24.375 3.639 1.592 1 84.69 213 ALA A C 1
ATOM 1589 O O . ALA A 1 213 ? 24.734 2.477 1.779 1 84.69 213 ALA A O 1
ATOM 1590 N N . THR A 1 214 ? 23.609 3.969 0.632 1 84.19 214 THR A N 1
ATOM 1591 C CA . THR A 1 214 ? 23.172 3.02 -0.383 1 84.19 214 THR A CA 1
ATOM 1592 C C . THR A 1 214 ? 24.359 2.498 -1.188 1 84.19 214 THR A C 1
ATOM 1594 O O . THR A 1 214 ? 24.453 1.299 -1.458 1 84.19 214 THR A O 1
ATOM 1597 N N . LYS A 1 215 ? 25.203 3.375 -1.576 1 82.25 215 LYS A N 1
ATOM 1598 C CA . LYS A 1 215 ? 26.406 2.967 -2.312 1 82.25 215 LYS A CA 1
ATOM 1599 C C . LYS A 1 215 ? 27.266 2.037 -1.474 1 82.25 215 LYS A C 1
ATOM 1601 O O . LYS A 1 215 ? 27.828 1.062 -1.988 1 82.25 215 LYS A O 1
ATOM 1606 N N . ASP A 1 216 ? 27.297 2.352 -0.227 1 79.94 216 ASP A N 1
ATOM 1607 C CA . ASP A 1 216 ? 28.125 1.546 0.678 1 79.94 216 ASP A CA 1
ATOM 1608 C C . ASP A 1 216 ? 27.5 0.167 0.896 1 79.94 216 ASP A C 1
ATOM 1610 O O . ASP A 1 216 ? 28.219 -0.822 1.059 1 79.94 216 ASP A O 1
ATOM 1614 N N . ALA A 1 217 ? 26.172 0.154 0.908 1 74.56 217 ALA A N 1
ATOM 1615 C CA . ALA A 1 217 ? 25.453 -1.083 1.212 1 74.56 217 ALA A CA 1
ATOM 1616 C C . ALA A 1 217 ? 25.422 -2.008 -0.002 1 74.56 217 ALA A C 1
ATOM 1618 O O . ALA A 1 217 ? 25.484 -3.23 0.139 1 74.56 217 ALA A O 1
ATOM 1619 N N . TYR A 1 218 ? 25.203 -1.596 -1.151 1 69 218 TYR A N 1
ATOM 1620 C CA . TYR A 1 218 ? 25.031 -2.406 -2.35 1 69 218 TYR A CA 1
ATOM 1621 C C . TYR A 1 218 ? 26.328 -2.523 -3.133 1 69 218 TYR A C 1
ATOM 1623 O O . TYR A 1 218 ? 26.453 -3.373 -4.02 1 69 218 TYR A O 1
ATOM 1631 N N . GLY A 1 219 ? 27.219 -1.665 -2.768 1 62.09 219 GLY A N 1
ATOM 1632 C CA . GLY A 1 219 ? 28.484 -1.701 -3.48 1 62.09 219 GLY A CA 1
ATOM 1633 C C . GLY A 1 219 ? 29.406 -2.811 -3.006 1 62.09 219 GLY A C 1
ATOM 1634 O O . GLY A 1 219 ? 29.203 -3.385 -1.934 1 62.09 219 GLY A O 1
ATOM 1635 N N . GLN A 1 220 ? 30.188 -3.369 -3.982 1 61.78 220 GLN A N 1
ATOM 1636 C CA . GLN A 1 220 ? 31.391 -4.156 -3.73 1 61.78 220 GLN A CA 1
ATOM 1637 C C . GLN A 1 220 ? 31.031 -5.605 -3.396 1 61.78 220 GLN A C 1
ATOM 1639 O O . GLN A 1 220 ? 31.688 -6.227 -2.553 1 61.78 220 GLN A O 1
ATOM 1644 N N . GLY A 1 221 ? 29.844 -5.996 -3.922 1 65.81 221 GLY A N 1
ATOM 1645 C CA . GLY A 1 221 ? 29.578 -7.41 -3.721 1 65.81 221 GLY A CA 1
ATOM 1646 C C . GLY A 1 221 ? 29 -7.719 -2.35 1 65.81 221 GLY A C 1
ATOM 1647 O O . GLY A 1 221 ? 29.141 -8.836 -1.856 1 65.81 221 GLY A O 1
ATOM 1648 N N . ARG A 1 222 ? 28.438 -6.785 -1.766 1 70.75 222 ARG A N 1
ATOM 1649 C CA . ARG A 1 222 ? 28.016 -6.934 -0.376 1 70.75 222 ARG A CA 1
ATOM 1650 C C . ARG A 1 222 ? 26.578 -7.461 -0.289 1 70.75 222 ARG A C 1
ATOM 1652 O O . ARG A 1 222 ? 26.156 -7.945 0.761 1 70.75 222 ARG A O 1
ATOM 1659 N N . GLY A 1 223 ? 25.922 -7.551 -1.428 1 82.94 223 GLY A N 1
ATOM 1660 C CA . GLY A 1 223 ? 24.562 -8.07 -1.356 1 82.94 223 GLY A CA 1
ATOM 1661 C C . GLY A 1 223 ? 24.484 -9.57 -1.577 1 82.94 223 GLY A C 1
ATOM 1662 O O . GLY A 1 223 ? 25.484 -10.203 -1.933 1 82.94 223 GLY A O 1
ATOM 1663 N N . THR A 1 224 ? 23.359 -10.18 -1.229 1 89.44 224 THR A N 1
ATOM 1664 C CA . THR A 1 224 ? 23.094 -11.602 -1.443 1 89.44 224 THR A CA 1
ATOM 1665 C C . THR A 1 224 ? 22.953 -11.906 -2.932 1 89.44 224 THR A C 1
ATOM 1667 O O . THR A 1 224 ? 22.359 -11.117 -3.674 1 89.44 224 THR A O 1
ATOM 1670 N N . ASP A 1 225 ? 23.5 -13.016 -3.34 1 92.31 225 ASP A N 1
ATOM 1671 C CA . ASP A 1 225 ? 23.359 -13.461 -4.723 1 92.31 225 ASP A CA 1
ATOM 1672 C C . ASP A 1 225 ? 21.906 -13.734 -5.074 1 92.31 225 ASP A C 1
ATOM 1674 O O . ASP A 1 225 ? 21.188 -14.375 -4.309 1 92.31 225 ASP A O 1
ATOM 1678 N N . PRO A 1 226 ? 21.453 -13.258 -6.242 1 93.5 226 PRO A N 1
ATOM 1679 C CA . PRO A 1 226 ? 20.047 -13.453 -6.637 1 93.5 226 PRO A CA 1
ATOM 1680 C C . PRO A 1 226 ? 19.656 -14.922 -6.723 1 93.5 226 PRO A C 1
ATOM 1682 O O . PRO A 1 226 ? 18.469 -15.25 -6.652 1 93.5 226 PRO A O 1
ATOM 1685 N N . SER A 1 227 ? 20.625 -15.836 -6.859 1 95.31 227 SER A N 1
ATOM 1686 C CA . SER A 1 227 ? 20.328 -17.266 -6.945 1 95.31 227 SER A CA 1
ATOM 1687 C C . SER A 1 227 ? 19.703 -17.781 -5.656 1 95.31 227 SER A C 1
ATOM 1689 O O . SER A 1 227 ? 19 -18.781 -5.668 1 95.31 227 SER A O 1
ATOM 1691 N N . VAL A 1 228 ? 19.938 -17.094 -4.555 1 95.62 228 VAL A N 1
ATOM 1692 C CA . VAL A 1 228 ? 19.328 -17.453 -3.279 1 95.62 228 VAL A CA 1
ATOM 1693 C C . VAL A 1 228 ? 17.812 -17.297 -3.363 1 95.62 228 VAL A C 1
ATOM 1695 O O . VAL A 1 228 ? 17.062 -18.156 -2.912 1 95.62 228 VAL A O 1
ATOM 1698 N N . ILE A 1 229 ? 17.391 -16.219 -3.971 1 96.75 229 ILE A N 1
ATOM 1699 C CA . ILE A 1 229 ? 15.961 -15.977 -4.141 1 96.75 229 ILE A CA 1
ATOM 1700 C C . ILE A 1 229 ? 15.367 -17 -5.105 1 96.75 229 ILE A C 1
ATOM 1702 O O . ILE A 1 229 ? 14.266 -17.5 -4.891 1 96.75 229 ILE A O 1
ATOM 1706 N N . ALA A 1 230 ? 16.141 -17.312 -6.133 1 98.06 230 ALA A N 1
ATOM 1707 C CA . ALA A 1 230 ? 15.703 -18.344 -7.086 1 98.06 230 ALA A CA 1
ATOM 1708 C C . ALA A 1 230 ? 15.477 -19.672 -6.395 1 98.06 230 ALA A C 1
ATOM 1710 O O . ALA A 1 230 ? 14.508 -20.375 -6.688 1 98.06 230 ALA A O 1
ATOM 1711 N N . GLY A 1 231 ? 16.406 -20.016 -5.516 1 98.12 231 GLY A N 1
ATOM 1712 C CA . GLY A 1 231 ? 16.281 -21.234 -4.75 1 98.12 231 GLY A CA 1
ATOM 1713 C C . GLY A 1 231 ? 15.031 -21.266 -3.877 1 98.12 231 GLY A C 1
ATOM 1714 O O . GLY A 1 231 ? 14.375 -22.297 -3.754 1 98.12 231 GLY A O 1
ATOM 1715 N N . ILE A 1 232 ? 14.703 -20.188 -3.328 1 97.81 232 ILE A N 1
ATOM 1716 C CA . ILE A 1 232 ? 13.523 -20.047 -2.471 1 97.81 232 ILE A CA 1
ATOM 1717 C C . ILE A 1 232 ? 12.258 -20.219 -3.303 1 97.81 232 ILE A C 1
ATOM 1719 O O . ILE A 1 232 ? 11.328 -20.922 -2.895 1 97.81 232 ILE A O 1
ATOM 1723 N N . VAL A 1 233 ? 12.211 -19.578 -4.469 1 98.31 233 VAL A N 1
ATOM 1724 C CA . VAL A 1 233 ? 11.055 -19.703 -5.348 1 98.31 233 VAL A CA 1
ATOM 1725 C C . VAL A 1 233 ? 10.883 -21.156 -5.773 1 98.31 233 VAL A C 1
ATOM 1727 O O . VAL A 1 233 ? 9.773 -21.703 -5.75 1 98.31 233 VAL A O 1
ATOM 1730 N N . SER A 1 234 ? 11.992 -21.797 -6.156 1 98.62 234 SER A N 1
ATOM 1731 C CA . SER A 1 234 ? 11.961 -23.219 -6.527 1 98.62 234 SER A CA 1
ATOM 1732 C C . SER A 1 234 ? 11.383 -24.062 -5.402 1 98.62 234 SER A C 1
ATOM 1734 O O . SER A 1 234 ? 10.523 -24.922 -5.641 1 98.62 234 SER A O 1
ATOM 1736 N N . LYS A 1 235 ? 11.867 -23.812 -4.176 1 98.31 235 LYS A N 1
ATOM 1737 C CA . LYS A 1 235 ? 11.391 -24.547 -3.008 1 98.31 235 LYS A CA 1
ATOM 1738 C C . LYS A 1 235 ? 9.898 -24.328 -2.783 1 98.31 235 LYS A C 1
ATOM 1740 O O . LYS A 1 235 ? 9.164 -25.281 -2.512 1 98.31 235 LYS A O 1
ATOM 1745 N N . ALA A 1 236 ? 9.477 -23.125 -2.891 1 97.75 236 ALA A N 1
ATOM 1746 C CA . ALA A 1 236 ? 8.07 -22.766 -2.662 1 97.75 236 ALA A CA 1
ATOM 1747 C C . ALA A 1 236 ? 7.168 -23.438 -3.695 1 97.75 236 ALA A C 1
ATOM 1749 O O . ALA A 1 236 ? 6.117 -23.984 -3.352 1 97.75 236 ALA A O 1
ATOM 1750 N N . VAL A 1 237 ? 7.57 -23.438 -4.934 1 97.88 237 VAL A N 1
ATOM 1751 C CA . VAL A 1 237 ? 6.773 -23.938 -6.043 1 97.88 237 VAL A CA 1
ATOM 1752 C C . VAL A 1 237 ? 6.707 -25.469 -5.98 1 97.88 237 VAL A C 1
ATOM 1754 O O . VAL A 1 237 ? 5.695 -26.062 -6.359 1 97.88 237 VAL A O 1
ATOM 1757 N N . ALA A 1 238 ? 7.703 -26.062 -5.434 1 97.5 238 ALA A N 1
ATOM 1758 C CA . ALA A 1 238 ? 7.781 -27.516 -5.371 1 97.5 238 ALA A CA 1
ATOM 1759 C C . ALA A 1 238 ? 6.996 -28.047 -4.176 1 97.5 238 ALA A C 1
ATOM 1761 O O . ALA A 1 238 ? 6.668 -29.234 -4.129 1 97.5 238 ALA A O 1
ATOM 1762 N N . ALA A 1 239 ? 6.75 -27.219 -3.234 1 97 239 ALA A N 1
ATOM 1763 C CA . ALA A 1 239 ? 6.125 -27.672 -1.989 1 97 239 ALA A CA 1
ATOM 1764 C C . ALA A 1 239 ? 4.629 -27.906 -2.184 1 97 239 ALA A C 1
ATOM 1766 O O . ALA A 1 239 ? 3.955 -27.156 -2.879 1 97 239 ALA A O 1
ATOM 1767 N N . LYS A 1 240 ? 4.109 -28.969 -1.628 1 94.31 240 LYS A N 1
ATOM 1768 C CA . LYS A 1 240 ? 2.672 -29.234 -1.626 1 94.31 240 LYS A CA 1
ATOM 1769 C C . LYS A 1 240 ? 1.918 -28.156 -0.848 1 94.31 240 LYS A C 1
ATOM 1771 O O . LYS A 1 240 ? 0.856 -27.703 -1.278 1 94.31 240 LYS A O 1
ATOM 1776 N N . GLN A 1 241 ? 2.502 -27.781 0.224 1 94.94 241 GLN A N 1
ATOM 1777 C CA . GLN A 1 241 ? 1.994 -26.688 1.057 1 94.94 241 GLN A CA 1
ATOM 1778 C C . GLN A 1 241 ? 3.1 -25.688 1.398 1 94.94 241 GLN A C 1
ATOM 1780 O O . GLN A 1 241 ? 3.693 -25.766 2.477 1 94.94 241 GLN A O 1
ATOM 1785 N N . PRO A 1 242 ? 3.318 -24.75 0.523 1 97.62 242 PRO A N 1
ATOM 1786 C CA . PRO A 1 242 ? 4.387 -23.781 0.793 1 97.62 242 PRO A CA 1
ATOM 1787 C C . PRO A 1 242 ? 4.066 -22.859 1.963 1 97.62 242 PRO A C 1
ATOM 1789 O O . PRO A 1 242 ? 2.896 -22.703 2.332 1 97.62 242 PRO A O 1
ATOM 1792 N N . ARG A 1 243 ? 5.129 -22.359 2.578 1 96.69 243 ARG A N 1
ATOM 1793 C CA . ARG A 1 243 ? 4.91 -21.281 3.539 1 96.69 243 ARG A CA 1
ATOM 1794 C C . ARG A 1 243 ? 4.238 -20.078 2.877 1 96.69 243 ARG A C 1
ATOM 1796 O O . ARG A 1 243 ? 4.309 -19.922 1.656 1 96.69 243 ARG A O 1
ATOM 1803 N N . THR A 1 244 ? 3.604 -19.297 3.721 1 96.69 244 THR A N 1
ATOM 1804 C CA . THR A 1 244 ? 2.93 -18.109 3.186 1 96.69 244 THR A CA 1
ATOM 1805 C C . THR A 1 244 ? 3.943 -17.047 2.799 1 96.69 244 THR A C 1
ATOM 1807 O O . THR A 1 244 ? 3.672 -16.203 1.934 1 96.69 244 THR A O 1
ATOM 1810 N N . ARG A 1 245 ? 5.066 -17.078 3.514 1 96.5 245 ARG A N 1
ATOM 1811 C CA . ARG A 1 245 ? 6.086 -16.047 3.309 1 96.5 245 ARG A CA 1
ATOM 1812 C C . ARG A 1 245 ? 7.488 -16.625 3.49 1 96.5 245 ARG A C 1
ATOM 1814 O O . ARG A 1 245 ? 7.715 -17.453 4.379 1 96.5 245 ARG A O 1
ATOM 1821 N N . TYR A 1 246 ? 8.406 -16.234 2.625 1 96.94 246 TYR A N 1
ATOM 1822 C CA . TYR A 1 246 ? 9.82 -16.547 2.717 1 96.94 246 TYR A CA 1
ATOM 1823 C C . TYR A 1 246 ? 10.664 -15.281 2.791 1 96.94 246 TYR A C 1
ATOM 1825 O O . TYR A 1 246 ? 10.578 -14.422 1.915 1 96.94 246 TYR A O 1
ATOM 1833 N N . VAL A 1 247 ? 11.406 -15.109 3.822 1 95.44 247 VAL A N 1
ATOM 1834 C CA . VAL A 1 247 ? 12.32 -13.984 4.004 1 95.44 247 VAL A CA 1
ATOM 1835 C C . VAL A 1 247 ? 13.75 -14.43 3.697 1 95.44 247 VAL A C 1
ATOM 1837 O O . VAL A 1 247 ? 14.227 -15.422 4.254 1 95.44 247 VAL A O 1
ATOM 1840 N N . ALA A 1 248 ? 14.383 -13.75 2.783 1 93.06 248 ALA A N 1
ATOM 1841 C CA . ALA A 1 248 ? 15.742 -14.141 2.43 1 93.06 248 ALA A CA 1
ATOM 1842 C C . ALA A 1 248 ? 16.562 -12.93 1.977 1 93.06 248 ALA A C 1
ATOM 1844 O O . ALA A 1 248 ? 16.016 -11.969 1.438 1 93.06 248 ALA A O 1
ATOM 1845 N N . GLY A 1 249 ? 17.875 -13.094 2.1 1 91.31 249 GLY A N 1
ATOM 1846 C CA . GLY A 1 249 ? 18.781 -12.031 1.712 1 91.31 249 GLY A CA 1
ATOM 1847 C C . GLY A 1 249 ? 19.344 -11.266 2.896 1 91.31 249 GLY A C 1
ATOM 1848 O O . GLY A 1 249 ? 18.766 -11.273 3.98 1 91.31 249 GLY A O 1
ATOM 1849 N N . LYS A 1 250 ? 20.391 -10.578 2.615 1 89.31 250 LYS A N 1
ATOM 1850 C CA . LYS A 1 250 ? 21.109 -9.859 3.662 1 89.31 250 LYS A CA 1
ATOM 1851 C C . LYS A 1 250 ? 20.203 -8.844 4.355 1 89.31 250 LYS A C 1
ATOM 1853 O O . LYS A 1 250 ? 19.453 -8.125 3.695 1 89.31 250 LYS A O 1
ATOM 1858 N N . TYR A 1 251 ? 20.156 -8.812 5.652 1 88.25 251 TYR A N 1
ATOM 1859 C CA . TYR A 1 251 ? 19.531 -7.871 6.578 1 88.25 251 TYR A CA 1
ATOM 1860 C C . TYR A 1 251 ? 18.031 -8.07 6.633 1 88.25 251 TYR A C 1
ATOM 1862 O O . TYR A 1 251 ? 17.344 -7.457 7.457 1 88.25 251 TYR A O 1
ATOM 1870 N N . ALA A 1 252 ? 17.469 -8.93 5.82 1 90 252 ALA A N 1
ATOM 1871 C CA . ALA A 1 252 ? 16.016 -9.023 5.742 1 90 252 ALA A CA 1
ATOM 1872 C C . ALA A 1 252 ? 15.422 -9.477 7.074 1 90 252 ALA A C 1
ATOM 1874 O O . ALA A 1 252 ? 14.656 -8.742 7.707 1 90 252 ALA A O 1
ATOM 1875 N N . LYS A 1 253 ? 15.828 -10.648 7.512 1 89.56 253 LYS A N 1
ATOM 1876 C CA . LYS A 1 253 ? 15.242 -11.219 8.719 1 89.56 253 LYS A CA 1
ATOM 1877 C C . LYS A 1 253 ? 15.516 -10.344 9.938 1 89.56 253 LYS A C 1
ATOM 1879 O O . LYS A 1 253 ? 14.586 -9.977 10.664 1 89.56 253 LYS A O 1
ATOM 1884 N N . PRO A 1 254 ? 16.75 -9.883 10.133 1 89 254 PRO A N 1
ATOM 1885 C CA . PRO A 1 254 ? 17.016 -9.07 11.32 1 89 254 PRO A CA 1
ATOM 1886 C C . PRO A 1 254 ? 16.266 -7.738 11.297 1 89 254 PRO A C 1
ATOM 1888 O O . PRO A 1 254 ? 15.758 -7.293 12.328 1 89 254 PRO A O 1
ATOM 1891 N N . MET A 1 255 ? 16.172 -7.109 10.172 1 88.88 255 MET A N 1
ATOM 1892 C CA . MET A 1 255 ? 15.516 -5.805 10.109 1 88.88 255 MET A CA 1
ATOM 1893 C C . MET A 1 255 ? 14.016 -5.938 10.32 1 88.88 255 MET A C 1
ATOM 1895 O O . MET A 1 255 ? 13.398 -5.098 10.984 1 88.88 255 MET A O 1
ATOM 1899 N N . ILE A 1 256 ? 13.438 -6.953 9.742 1 90.81 256 ILE A N 1
ATOM 1900 C CA . ILE A 1 256 ? 12.008 -7.191 9.93 1 90.81 256 ILE A CA 1
ATOM 1901 C C . ILE A 1 256 ? 11.719 -7.496 11.398 1 90.81 256 ILE A C 1
ATOM 1903 O O . ILE A 1 256 ? 10.75 -6.996 11.961 1 90.81 256 ILE A O 1
ATOM 1907 N N . LEU A 1 257 ? 12.609 -8.312 12.016 1 88.06 257 LEU A N 1
ATOM 1908 C CA . LEU A 1 257 ? 12.453 -8.656 13.422 1 88.06 257 LEU A CA 1
ATOM 1909 C C . LEU A 1 257 ? 12.586 -7.426 14.305 1 88.06 257 LEU A C 1
ATOM 1911 O O . LEU A 1 257 ? 11.797 -7.227 15.227 1 88.06 257 LEU A O 1
ATOM 1915 N N . ILE A 1 258 ? 13.57 -6.625 14.008 1 88 258 ILE A N 1
ATOM 1916 C CA . ILE A 1 258 ? 13.805 -5.418 14.789 1 88 258 ILE A CA 1
ATOM 1917 C C . ILE A 1 258 ? 12.594 -4.492 14.688 1 88 258 ILE A C 1
ATOM 1919 O O . ILE A 1 258 ? 12.133 -3.943 15.688 1 88 258 ILE A O 1
ATOM 1923 N N . ARG A 1 259 ? 12.062 -4.344 13.508 1 88.75 259 ARG A N 1
ATOM 1924 C CA . ARG A 1 259 ? 10.906 -3.482 13.289 1 88.75 259 ARG A CA 1
ATOM 1925 C C . ARG A 1 259 ? 9.695 -3.977 14.078 1 88.75 259 ARG A C 1
ATOM 1927 O O . ARG A 1 259 ? 8.93 -3.174 14.609 1 88.75 259 ARG A O 1
ATOM 1934 N N . SER A 1 260 ? 9.523 -5.262 14.117 1 82.94 260 SER A N 1
ATOM 1935 C CA . SER A 1 260 ? 8.367 -5.855 14.773 1 82.94 260 SER A CA 1
ATOM 1936 C C . SER A 1 260 ? 8.469 -5.738 16.281 1 82.94 260 SER A C 1
ATOM 1938 O O . SER A 1 260 ? 7.453 -5.648 16.984 1 82.94 260 SER A O 1
ATOM 1940 N N . TRP A 1 261 ? 9.695 -5.641 16.656 1 83.25 261 TRP A N 1
ATOM 1941 C CA . TRP A 1 261 ? 9.859 -5.734 18.094 1 83.25 261 TRP A CA 1
ATOM 1942 C C . TRP A 1 261 ? 10.125 -4.363 18.703 1 83.25 261 TRP A C 1
ATOM 1944 O O . TRP A 1 261 ? 9.781 -4.117 19.859 1 83.25 261 TRP A O 1
ATOM 1954 N N . LEU A 1 262 ? 10.656 -3.521 17.719 1 82.81 262 LEU A N 1
ATOM 1955 C CA . LEU A 1 262 ? 10.977 -2.199 18.234 1 82.81 262 LEU A CA 1
ATOM 1956 C C . LEU A 1 262 ? 9.836 -1.22 17.984 1 82.81 262 LEU A C 1
ATOM 1958 O O . LEU A 1 262 ? 9.188 -1.278 16.938 1 82.81 262 LEU A O 1
ATOM 1962 N N . GLY A 1 263 ? 9.328 -0.651 18.797 1 85.12 263 GLY A N 1
ATOM 1963 C CA . GLY A 1 263 ? 8.367 0.419 18.578 1 85.12 263 GLY A CA 1
ATOM 1964 C C . GLY A 1 263 ? 8.805 1.405 17.516 1 85.12 263 GLY A C 1
ATOM 1965 O O . GLY A 1 263 ? 9.969 1.413 17.109 1 85.12 263 GLY A O 1
ATOM 1966 N N . ASP A 1 264 ? 7.91 2.162 17 1 90.25 264 ASP A N 1
ATOM 1967 C CA . ASP A 1 264 ? 8.156 3.096 15.906 1 90.25 264 ASP A CA 1
ATOM 1968 C C . ASP A 1 264 ? 9.289 4.062 16.25 1 90.25 264 ASP A C 1
ATOM 1970 O O . ASP A 1 264 ? 10.203 4.254 15.453 1 90.25 264 ASP A O 1
ATOM 1974 N N . ARG A 1 265 ? 9.289 4.586 17.406 1 91.88 265 ARG A N 1
ATOM 1975 C CA . ARG A 1 265 ? 10.25 5.625 17.781 1 91.88 265 ARG A CA 1
ATOM 1976 C C . ARG A 1 265 ? 11.672 5.074 17.812 1 91.88 265 ARG A C 1
ATOM 1978 O O . ARG A 1 265 ? 12.609 5.73 17.344 1 91.88 265 ARG A O 1
ATOM 1985 N N . LEU A 1 266 ? 11.812 3.861 18.422 1 91.31 266 LEU A N 1
ATOM 1986 C CA . LEU A 1 266 ? 13.133 3.258 18.469 1 91.31 266 LEU A CA 1
ATOM 1987 C C . LEU A 1 266 ? 13.609 2.881 17.062 1 91.31 266 LEU A C 1
ATOM 1989 O O . LEU A 1 266 ? 14.789 3.041 16.734 1 91.31 266 LEU A O 1
ATOM 1993 N N . PHE A 1 267 ? 12.727 2.367 16.281 1 93.5 267 PHE A N 1
ATOM 1994 C CA . PHE A 1 267 ? 13.086 2.029 14.914 1 93.5 267 PHE A CA 1
ATOM 1995 C C . PHE A 1 267 ? 13.445 3.281 14.125 1 93.5 267 PHE A C 1
ATOM 1997 O O . PHE A 1 267 ? 14.414 3.281 13.359 1 93.5 267 PHE A O 1
ATOM 2004 N N . ASP A 1 268 ? 12.695 4.375 14.328 1 93.75 268 ASP A N 1
ATOM 2005 C CA . ASP A 1 268 ? 13.016 5.656 13.703 1 93.75 268 ASP A CA 1
ATOM 2006 C C . ASP A 1 268 ? 14.438 6.094 14.047 1 93.75 268 ASP A C 1
ATOM 2008 O O . ASP A 1 268 ? 15.195 6.5 13.164 1 93.75 268 ASP A O 1
ATOM 2012 N N . ARG A 1 269 ? 14.727 6.023 15.266 1 91.56 269 ARG A N 1
ATOM 2013 C CA . ARG A 1 269 ? 16.047 6.43 15.727 1 91.56 269 ARG A CA 1
ATOM 2014 C C . ARG A 1 269 ? 17.141 5.582 15.078 1 91.56 269 ARG A C 1
ATOM 2016 O O . ARG A 1 269 ? 18.188 6.098 14.703 1 91.56 269 ARG A O 1
ATOM 2023 N N . MET A 1 270 ? 16.891 4.312 15 1 89.44 270 MET A N 1
ATOM 2024 C CA . MET A 1 270 ? 17.844 3.398 14.383 1 89.44 270 MET A CA 1
ATOM 2025 C C . MET A 1 270 ? 18.094 3.775 12.922 1 89.44 270 MET A C 1
ATOM 2027 O O . MET A 1 270 ? 19.234 3.891 12.492 1 89.44 270 MET A O 1
ATOM 2031 N N . ILE A 1 271 ? 17.078 3.998 12.203 1 89.69 271 ILE A N 1
ATOM 2032 C CA . ILE A 1 271 ? 17.188 4.336 10.789 1 89.69 271 ILE A CA 1
ATOM 2033 C C . ILE A 1 271 ? 17.906 5.676 10.633 1 89.69 271 ILE A C 1
ATOM 2035 O O . ILE A 1 271 ? 18.797 5.812 9.797 1 89.69 271 ILE A O 1
ATOM 2039 N N . MET A 1 272 ? 17.531 6.617 11.461 1 88.69 272 MET A N 1
ATOM 2040 C CA . MET A 1 272 ? 18.109 7.953 11.383 1 88.69 272 MET A CA 1
ATOM 2041 C C . MET A 1 272 ? 19.594 7.926 11.781 1 88.69 272 MET A C 1
ATOM 2043 O O . MET A 1 272 ? 20.391 8.719 11.281 1 88.69 272 MET A O 1
ATOM 2047 N N . SER A 1 273 ? 19.938 7.023 12.656 1 84.81 273 SER A N 1
ATOM 2048 C CA . SER A 1 273 ? 21.312 6.93 13.133 1 84.81 273 SER A CA 1
ATOM 2049 C C . SER A 1 273 ? 22.25 6.457 12.023 1 84.81 273 SER A C 1
ATOM 2051 O O . SER A 1 273 ? 23.453 6.715 12.07 1 84.81 273 SER A O 1
ATOM 2053 N N . GLN A 1 274 ? 21.719 5.781 11.117 1 75.25 274 GLN A N 1
ATOM 2054 C CA . GLN A 1 274 ? 22.531 5.289 10 1 75.25 274 GLN A CA 1
ATOM 2055 C C . GLN A 1 274 ? 22.938 6.43 9.07 1 75.25 274 GLN A C 1
ATOM 2057 O O . GLN A 1 274 ? 23.812 6.258 8.219 1 75.25 274 GLN A O 1
ATOM 2062 N N . MET A 1 275 ? 22.391 7.625 9.32 1 72.44 275 MET A N 1
ATOM 2063 C CA . MET A 1 275 ? 22.656 8.789 8.484 1 72.44 275 MET A CA 1
ATOM 2064 C C . MET A 1 275 ? 23.734 9.672 9.109 1 72.44 275 MET A C 1
ATOM 2066 O O . MET A 1 275 ? 24.141 10.672 8.523 1 72.44 275 MET A O 1
ATOM 2070 N N . ARG A 1 276 ? 24.109 9.375 10.281 1 63.31 276 ARG A N 1
ATOM 2071 C CA . ARG A 1 276 ? 25.188 10.133 10.922 1 63.31 276 ARG A CA 1
ATOM 2072 C C . ARG A 1 276 ? 26.562 9.602 10.5 1 63.31 276 ARG A C 1
ATOM 2074 O O . ARG A 1 276 ? 26.703 8.414 10.211 1 63.31 276 ARG A O 1
ATOM 2081 N N . MET B 1 1 ? -15.156 34.25 7.863 1 70.25 1 MET B N 1
ATOM 2082 C CA . MET B 1 1 ? -13.969 34.875 7.262 1 70.25 1 MET B CA 1
ATOM 2083 C C . MET B 1 1 ? -12.695 34.281 7.836 1 70.25 1 MET B C 1
ATOM 2085 O O . MET B 1 1 ? -12.672 33.812 8.984 1 70.25 1 MET B O 1
ATOM 2089 N N . SER B 1 2 ? -11.75 33.938 6.961 1 78.88 2 SER B N 1
ATOM 2090 C CA . SER B 1 2 ? -10.469 33.406 7.41 1 78.88 2 SER B CA 1
ATOM 2091 C C . SER B 1 2 ? -9.805 34.312 8.422 1 78.88 2 SER B C 1
ATOM 2093 O O . SER B 1 2 ? -9.891 35.562 8.312 1 78.88 2 SER B O 1
ATOM 2095 N N . ASP B 1 3 ? -9.422 33.781 9.547 1 82.06 3 ASP B N 1
ATOM 2096 C CA . ASP B 1 3 ? -8.703 34.469 10.609 1 82.06 3 ASP B CA 1
ATOM 2097 C C . ASP B 1 3 ? -7.25 34.031 10.672 1 82.06 3 ASP B C 1
ATOM 2099 O O . ASP B 1 3 ? -6.965 32.938 11.156 1 82.06 3 ASP B O 1
ATOM 2103 N N . ARG B 1 4 ? -6.312 34.812 10.352 1 82.56 4 ARG B N 1
ATOM 2104 C CA . ARG B 1 4 ? -4.898 34.469 10.242 1 82.56 4 ARG B CA 1
ATOM 2105 C C . ARG B 1 4 ? -4.262 34.312 11.617 1 82.56 4 ARG B C 1
ATOM 2107 O O . ARG B 1 4 ? -3.148 33.812 11.742 1 82.56 4 ARG B O 1
ATOM 2114 N N . ARG B 1 5 ? -4.961 34.719 12.688 1 85.12 5 ARG B N 1
ATOM 2115 C CA . ARG B 1 5 ? -4.426 34.625 14.039 1 85.12 5 ARG B CA 1
ATOM 2116 C C . ARG B 1 5 ? -4.633 33.219 14.617 1 85.12 5 ARG B C 1
ATOM 2118 O O . ARG B 1 5 ? -3.949 32.844 15.562 1 85.12 5 ARG B O 1
ATOM 2125 N N . LYS B 1 6 ? -5.504 32.469 13.992 1 93.69 6 LYS B N 1
ATOM 2126 C CA . LYS B 1 6 ? -5.801 31.125 14.469 1 93.69 6 LYS B CA 1
ATOM 2127 C C . LYS B 1 6 ? -4.977 30.094 13.719 1 93.69 6 LYS B C 1
ATOM 2129 O O . LYS B 1 6 ? -4.66 30.266 12.547 1 93.69 6 LYS B O 1
ATOM 2134 N N . LYS B 1 7 ? -4.633 29.047 14.477 1 96.75 7 LYS B N 1
ATOM 2135 C CA . LYS B 1 7 ? -4.078 27.891 13.773 1 96.75 7 LYS B CA 1
ATOM 2136 C C . LYS B 1 7 ? -5.105 27.281 12.82 1 96.75 7 LYS B C 1
ATOM 2138 O O . LYS B 1 7 ? -6.289 27.203 13.148 1 96.75 7 LYS B O 1
ATOM 2143 N N . THR B 1 8 ? -4.641 26.875 11.68 1 98.12 8 THR B N 1
ATOM 2144 C CA . THR B 1 8 ? -5.531 26.391 10.625 1 98.12 8 THR B CA 1
ATOM 2145 C C . THR B 1 8 ? -5.414 24.891 10.461 1 98.12 8 THR B C 1
ATOM 2147 O O . THR B 1 8 ? -4.305 24.344 10.438 1 98.12 8 THR B O 1
ATOM 2150 N N . ALA B 1 9 ? -6.57 24.203 10.422 1 98.62 9 ALA B N 1
ATOM 2151 C CA . ALA B 1 9 ? -6.637 22.766 10.133 1 98.62 9 ALA B CA 1
ATOM 2152 C C . ALA B 1 9 ? -7.41 22.516 8.844 1 98.62 9 ALA B C 1
ATOM 2154 O O . ALA B 1 9 ? -8.367 23.219 8.531 1 98.62 9 ALA B O 1
ATOM 2155 N N . LEU B 1 10 ? -6.957 21.578 8.086 1 98.69 10 LEU B N 1
ATOM 2156 C CA . LEU B 1 10 ? -7.684 21.062 6.934 1 98.69 10 LEU B CA 1
ATOM 2157 C C . LEU B 1 10 ? -8.07 19.594 7.148 1 98.69 10 LEU B C 1
ATOM 2159 O O . LEU B 1 10 ? -7.219 18.766 7.449 1 98.69 10 LEU B O 1
ATOM 2163 N N . VAL B 1 11 ? -9.344 19.281 7.039 1 98.75 11 VAL B N 1
ATOM 2164 C CA . VAL B 1 11 ? -9.859 17.922 7.172 1 98.75 11 VAL B CA 1
ATOM 2165 C C . VAL B 1 11 ? -10.516 17.5 5.863 1 98.75 11 VAL B C 1
ATOM 2167 O O . VAL B 1 11 ? -11.445 18.141 5.383 1 98.75 11 VAL B O 1
ATOM 2170 N N . THR B 1 12 ? -10.031 16.438 5.297 1 98.38 12 THR B N 1
ATOM 2171 C CA . THR B 1 12 ? -10.648 15.922 4.082 1 98.38 12 THR B CA 1
ATOM 2172 C C . THR B 1 12 ? -11.695 14.859 4.418 1 98.38 12 THR B C 1
ATOM 2174 O O . THR B 1 12 ? -11.641 14.242 5.484 1 98.38 12 THR B O 1
ATOM 2177 N N . GLY B 1 13 ? -12.617 14.602 3.469 1 95.75 13 GLY B N 1
ATOM 2178 C CA . GLY B 1 13 ? -13.688 13.664 3.734 1 95.75 13 GLY B CA 1
ATOM 2179 C C . GLY B 1 13 ? -14.586 14.094 4.879 1 95.75 13 GLY B C 1
ATOM 2180 O O . GLY B 1 13 ? -14.969 13.273 5.719 1 95.75 13 GLY B O 1
ATOM 2181 N N . ALA B 1 14 ? -14.898 15.336 4.941 1 95.5 14 ALA B N 1
ATOM 2182 C CA . ALA B 1 14 ? -15.539 15.898 6.129 1 95.5 14 ALA B CA 1
ATOM 2183 C C . ALA B 1 14 ? -17.062 15.969 5.953 1 95.5 14 ALA B C 1
ATOM 2185 O O . ALA B 1 14 ? -17.766 16.516 6.805 1 95.5 14 ALA B O 1
ATOM 2186 N N . SER B 1 15 ? -17.562 15.391 4.867 1 92.88 15 SER B N 1
ATOM 2187 C CA . SER B 1 15 ? -19 15.492 4.598 1 92.88 15 SER B CA 1
ATOM 2188 C C . SER B 1 15 ? -19.781 14.516 5.465 1 92.88 15 SER B C 1
ATOM 2190 O O . SER B 1 15 ? -21.016 14.633 5.574 1 92.88 15 SER B O 1
ATOM 2192 N N . SER B 1 16 ? -19.125 13.523 6.051 1 87.94 16 SER B N 1
ATOM 2193 C CA . SER B 1 16 ? -19.797 12.539 6.895 1 87.94 16 SER B CA 1
ATOM 2194 C C . SER B 1 16 ? -18.812 11.789 7.77 1 87.94 16 SER B C 1
ATOM 2196 O O . SER B 1 16 ? -17.609 12.055 7.73 1 87.94 16 SER B O 1
ATOM 2198 N N . GLY B 1 17 ? -19.375 11.078 8.664 1 90.44 17 GLY B N 1
ATOM 2199 C CA . GLY B 1 17 ? -18.594 10.078 9.391 1 90.44 17 GLY B CA 1
ATOM 2200 C C . GLY B 1 17 ? -17.5 10.68 10.25 1 90.44 17 GLY B C 1
ATOM 2201 O O . GLY B 1 17 ? -17.766 11.602 11.023 1 90.44 17 GLY B O 1
ATOM 2202 N N . MET B 1 18 ? -16.359 10.078 10.25 1 93.31 18 MET B N 1
ATOM 2203 C CA . MET B 1 18 ? -15.242 10.453 11.102 1 93.31 18 MET B CA 1
ATOM 2204 C C . MET B 1 18 ? -14.75 11.859 10.773 1 93.31 18 MET B C 1
ATOM 2206 O O . MET B 1 18 ? -14.445 12.641 11.672 1 93.31 18 MET B O 1
ATOM 2210 N N . GLY B 1 19 ? -14.719 12.172 9.438 1 96.56 19 GLY B N 1
ATOM 2211 C CA . GLY B 1 19 ? -14.234 13.477 9.023 1 96.56 19 GLY B CA 1
ATOM 2212 C C . GLY B 1 19 ? -15.047 14.633 9.594 1 96.56 19 GLY B C 1
ATOM 2213 O O . GLY B 1 19 ? -14.484 15.633 10.031 1 96.56 19 GLY B O 1
ATOM 2214 N N . LYS B 1 20 ? -16.328 14.43 9.57 1 96.31 20 LYS B N 1
ATOM 2215 C CA . LYS B 1 20 ? -17.219 15.461 10.117 1 96.31 20 LYS B CA 1
ATOM 2216 C C . LYS B 1 20 ? -17 15.641 11.617 1 96.31 20 LYS B C 1
ATOM 2218 O O . LYS B 1 20 ? -16.891 16.766 12.102 1 96.31 20 LYS B O 1
ATOM 2223 N N . GLU B 1 21 ? -16.906 14.555 12.336 1 97.19 21 GLU B N 1
ATOM 2224 C CA . GLU B 1 21 ? -16.719 14.609 13.781 1 97.19 21 GLU B CA 1
ATOM 2225 C C . GLU B 1 21 ? -15.352 15.172 14.148 1 97.19 21 GLU B C 1
ATOM 2227 O O . GLU B 1 21 ? -15.211 15.898 15.133 1 97.19 21 GLU B O 1
ATOM 2232 N N . ILE B 1 22 ? -14.336 14.859 13.352 1 98.38 22 ILE B N 1
ATOM 2233 C CA . ILE B 1 22 ? -13 15.391 13.562 1 98.38 22 ILE B CA 1
ATOM 2234 C C . ILE B 1 22 ? -13.008 16.906 13.375 1 98.38 22 ILE B C 1
ATOM 2236 O O . ILE B 1 22 ? -12.445 17.641 14.188 1 98.38 22 ILE B O 1
ATOM 2240 N N . ALA B 1 23 ? -13.672 17.344 12.352 1 98.5 23 ALA B N 1
ATOM 2241 C CA . ALA B 1 23 ? -13.773 18.781 12.078 1 98.5 23 ALA B CA 1
ATOM 2242 C C . ALA B 1 23 ? -14.469 19.516 13.227 1 98.5 23 ALA B C 1
ATOM 2244 O O . ALA B 1 23 ? -14 20.547 13.688 1 98.5 23 ALA B O 1
ATOM 2245 N N . LYS B 1 24 ? -15.555 18.938 13.719 1 98.31 24 LYS B N 1
ATOM 2246 C CA . LYS B 1 24 ? -16.281 19.531 14.844 1 98.31 24 LYS B CA 1
ATOM 2247 C C . LYS B 1 24 ? -15.391 19.656 16.078 1 98.31 24 LYS B C 1
ATOM 2249 O O . LYS B 1 24 ? -15.391 20.688 16.734 1 98.31 24 LYS B O 1
ATOM 2254 N N . ARG B 1 25 ? -14.695 18.609 16.344 1 98.5 25 ARG B N 1
ATOM 2255 C CA . ARG B 1 25 ? -13.82 18.594 17.516 1 98.5 25 ARG B CA 1
ATOM 2256 C C . ARG B 1 25 ? -12.719 19.625 17.391 1 98.5 25 ARG B C 1
ATOM 2258 O O . ARG B 1 25 ? -12.414 20.344 18.359 1 98.5 25 ARG B O 1
ATOM 2265 N N . LEU B 1 26 ? -12.109 19.766 16.203 1 98.56 26 LEU B N 1
ATOM 2266 C CA . LEU B 1 26 ? -11.039 20.734 15.992 1 98.56 26 LEU B CA 1
ATOM 2267 C C . LEU B 1 26 ? -11.57 22.156 16.078 1 98.56 26 LEU B C 1
ATOM 2269 O O . LEU B 1 26 ? -10.875 23.062 16.562 1 98.56 26 LEU B O 1
ATOM 2273 N N . LEU B 1 27 ? -12.828 22.391 15.648 1 98.25 27 LEU B N 1
ATOM 2274 C CA . LEU B 1 27 ? -13.477 23.688 15.852 1 98.25 27 LEU B CA 1
ATOM 2275 C C . LEU B 1 27 ? -13.594 24.016 17.328 1 98.25 27 LEU B C 1
ATOM 2277 O O . LEU B 1 27 ? -13.25 25.109 17.766 1 98.25 27 LEU B O 1
ATOM 2281 N N . ALA B 1 28 ? -14.023 23 18.047 1 98.06 28 ALA B N 1
ATOM 2282 C CA . ALA B 1 28 ? -14.195 23.156 19.484 1 98.06 28 ALA B CA 1
ATOM 2283 C C . ALA B 1 28 ? -12.852 23.422 20.172 1 98.06 28 ALA B C 1
ATOM 2285 O O . ALA B 1 28 ? -12.789 24.109 21.188 1 98.06 28 ALA B O 1
ATOM 2286 N N . ASP B 1 29 ? -11.789 22.906 19.625 1 98.19 29 ASP B N 1
ATOM 2287 C CA . ASP B 1 29 ? -10.445 23.078 20.172 1 98.19 29 ASP B CA 1
ATOM 2288 C C . ASP B 1 29 ? -9.875 24.453 19.812 1 98.19 29 ASP B C 1
ATOM 2290 O O . ASP B 1 29 ? -8.781 24.797 20.25 1 98.19 29 ASP B O 1
ATOM 2294 N N . GLY B 1 30 ? -10.57 25.25 18.922 1 97.69 30 GLY B N 1
ATOM 2295 C CA . GLY B 1 30 ? -10.188 26.625 18.672 1 97.69 30 GLY B CA 1
ATOM 2296 C C . GLY B 1 30 ? -9.516 26.828 17.328 1 97.69 30 GLY B C 1
ATOM 2297 O O . GLY B 1 30 ? -9.086 27.938 17 1 97.69 30 GLY B O 1
ATOM 2298 N N . PHE B 1 31 ? -9.469 25.797 16.484 1 98.06 31 PHE B N 1
ATOM 2299 C CA . PHE B 1 31 ? -8.859 25.906 15.164 1 98.06 31 PHE B CA 1
ATOM 2300 C C . PHE B 1 31 ? -9.797 26.609 14.195 1 98.06 31 PHE B C 1
ATOM 2302 O O . PHE B 1 31 ? -11.023 26.531 14.336 1 98.06 31 PHE B O 1
ATOM 2309 N N . GLN B 1 32 ? -9.219 27.359 13.266 1 98.12 32 GLN B N 1
ATOM 2310 C CA . GLN B 1 32 ? -9.898 27.594 12 1 98.12 32 GLN B CA 1
ATOM 2311 C C . GLN B 1 32 ? -9.883 26.328 11.125 1 98.12 32 GLN B C 1
ATOM 2313 O O . GLN B 1 32 ? -8.812 25.828 10.781 1 98.12 32 GLN B O 1
ATOM 2318 N N . VAL B 1 33 ? -11.07 25.828 10.789 1 98.25 33 VAL B N 1
ATOM 2319 C CA . VAL B 1 33 ? -11.102 24.516 10.188 1 98.25 33 VAL B CA 1
ATOM 2320 C C . VAL B 1 33 ? -11.656 24.609 8.766 1 98.25 33 VAL B C 1
ATOM 2322 O O . VAL B 1 33 ? -12.805 25.016 8.57 1 98.25 33 VAL B O 1
ATOM 2325 N N . TYR B 1 34 ? -10.812 24.312 7.785 1 98.12 34 TYR B N 1
ATOM 2326 C CA . TYR B 1 34 ? -11.273 24.031 6.43 1 98.12 34 TYR B CA 1
ATOM 2327 C C . TYR B 1 34 ? -11.727 22.578 6.293 1 98.12 34 TYR B C 1
ATOM 2329 O O . TYR B 1 34 ? -11.047 21.672 6.777 1 98.12 34 TYR B O 1
ATOM 2337 N N . VAL B 1 35 ? -12.906 22.391 5.688 1 98.06 35 VAL B N 1
ATOM 2338 C CA . VAL B 1 35 ? -13.453 21.062 5.469 1 98.06 35 VAL B CA 1
ATOM 2339 C C . VAL B 1 35 ? -13.625 20.812 3.971 1 98.06 35 VAL B C 1
ATOM 2341 O O . VAL B 1 35 ? -14.227 21.625 3.264 1 98.06 35 VAL B O 1
ATOM 2344 N N . ALA B 1 36 ? -13.047 19.688 3.514 1 97.62 36 ALA B N 1
ATOM 2345 C CA . ALA B 1 36 ? -13.031 19.422 2.076 1 97.62 36 ALA B CA 1
ATOM 2346 C C . ALA B 1 36 ? -13.805 18.156 1.746 1 97.62 36 ALA B C 1
ATOM 2348 O O . ALA B 1 36 ? -13.664 17.141 2.438 1 97.62 36 ALA B O 1
ATOM 2349 N N . ALA B 1 37 ? -14.609 18.188 0.782 1 96.12 37 ALA B N 1
ATOM 2350 C CA . ALA B 1 37 ? -15.32 17.062 0.194 1 96.12 37 ALA B CA 1
ATOM 2351 C C . ALA B 1 37 ? -15.797 17.391 -1.22 1 96.12 37 ALA B C 1
ATOM 2353 O O . ALA B 1 37 ? -15.648 18.516 -1.687 1 96.12 37 ALA B O 1
ATOM 2354 N N . ARG B 1 38 ? -16.344 16.438 -1.875 1 92.12 38 ARG B N 1
ATOM 2355 C CA . ARG B 1 38 ? -16.812 16.609 -3.246 1 92.12 38 ARG B CA 1
ATOM 2356 C C . ARG B 1 38 ? -18.078 17.453 -3.289 1 92.12 38 ARG B C 1
ATOM 2358 O O . ARG B 1 38 ? -18.281 18.219 -4.227 1 92.12 38 ARG B O 1
ATOM 2365 N N . SER B 1 39 ? -18.875 17.188 -2.293 1 91 39 SER B N 1
ATOM 2366 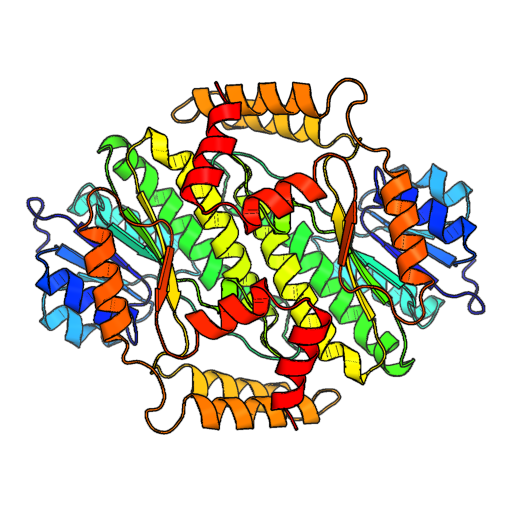C CA . SER B 1 39 ? -20.156 17.891 -2.236 1 91 39 SER B CA 1
ATOM 2367 C C . SER B 1 39 ? -20.188 18.891 -1.083 1 91 39 SER B C 1
ATOM 2369 O O . SER B 1 39 ? -20.406 18.5 0.068 1 91 39 SER B O 1
ATOM 2371 N N . VAL B 1 40 ? -20.188 20.094 -1.457 1 92.56 40 VAL B N 1
ATOM 2372 C CA . VAL B 1 40 ? -20.125 21.141 -0.447 1 92.56 40 VAL B CA 1
ATOM 2373 C C . VAL B 1 40 ? -21.453 21.203 0.322 1 92.56 40 VAL B C 1
ATOM 2375 O O . VAL B 1 40 ? -21.469 21.484 1.521 1 92.56 40 VAL B O 1
ATOM 2378 N N . ASP B 1 41 ? -22.531 20.828 -0.36 1 94 41 ASP B N 1
ATOM 2379 C CA . ASP B 1 41 ? -23.859 20.906 0.252 1 94 41 ASP B CA 1
ATOM 2380 C C . ASP B 1 41 ? -23.984 19.953 1.437 1 94 41 ASP B C 1
ATOM 2382 O O . ASP B 1 41 ? -24.719 20.219 2.385 1 94 41 ASP B O 1
ATOM 2386 N N . LYS B 1 42 ? -23.234 18.922 1.431 1 94 42 LYS B N 1
ATOM 2387 C CA . LYS B 1 42 ? -23.281 17.938 2.498 1 94 42 LYS B CA 1
ATOM 2388 C C . LYS B 1 42 ? -22.516 18.422 3.729 1 94 42 LYS B C 1
ATOM 2390 O O . LYS B 1 42 ? -22.562 17.781 4.785 1 94 42 LYS B O 1
ATOM 2395 N N . MET B 1 43 ? -21.875 19.594 3.611 1 96.38 43 MET B N 1
ATOM 2396 C CA . MET B 1 43 ? -21.094 20.125 4.719 1 96.38 43 MET B CA 1
ATOM 2397 C C . MET B 1 43 ? -21.734 21.375 5.305 1 96.38 43 MET B C 1
ATOM 2399 O O . MET B 1 43 ? -21.094 22.109 6.051 1 96.38 43 MET B O 1
ATOM 2403 N N . SER B 1 44 ? -22.984 21.641 4.965 1 96 44 SER B N 1
ATOM 2404 C CA . SER B 1 44 ? -23.672 22.844 5.426 1 96 44 SER B CA 1
ATOM 2405 C C . SER B 1 44 ? -23.797 22.859 6.945 1 96 44 SER B C 1
ATOM 2407 O O . SER B 1 44 ? -23.672 23.922 7.566 1 96 44 SER B O 1
ATOM 2409 N N . ASP B 1 45 ? -24.062 21.75 7.504 1 95.44 45 ASP B N 1
ATOM 2410 C CA . ASP B 1 45 ? -24.234 21.656 8.953 1 95.44 45 ASP B CA 1
ATOM 2411 C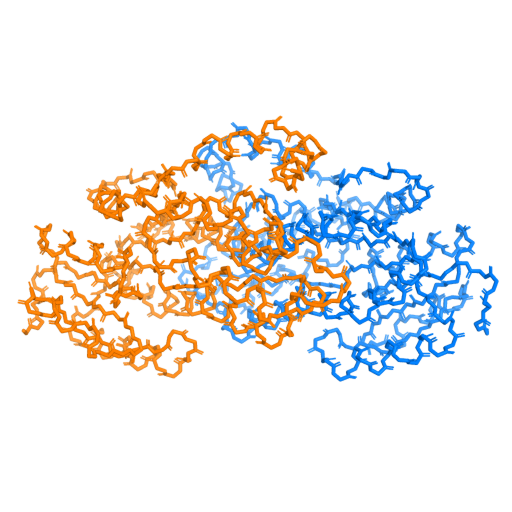 C . ASP B 1 45 ? -22.953 22.031 9.68 1 95.44 45 ASP B C 1
ATOM 2413 O O . ASP B 1 45 ? -22.984 22.766 10.672 1 95.44 45 ASP B O 1
ATOM 2417 N N . ILE B 1 46 ? -21.812 21.578 9.195 1 95.62 46 ILE B N 1
ATOM 2418 C CA . ILE B 1 46 ? -20.547 21.906 9.867 1 95.62 46 ILE B CA 1
ATOM 2419 C C . ILE B 1 46 ? -20.141 23.328 9.531 1 95.62 46 ILE B C 1
ATOM 2421 O O . ILE B 1 46 ? -19.484 24 10.336 1 95.62 46 ILE B O 1
ATOM 2425 N N . ALA B 1 47 ? -20.531 23.766 8.352 1 96.56 47 ALA B N 1
ATOM 2426 C CA . ALA B 1 47 ? -20.312 25.172 8.008 1 96.56 47 ALA B CA 1
ATOM 2427 C C . ALA B 1 47 ? -21.031 26.094 8.984 1 96.56 47 ALA B C 1
ATOM 2429 O O . ALA B 1 47 ? -20.516 27.156 9.352 1 96.56 47 ALA B O 1
ATOM 2430 N N . ASP B 1 48 ? -22.203 25.703 9.398 1 96.88 48 ASP B N 1
ATOM 2431 C CA . ASP B 1 48 ? -23 26.469 10.352 1 96.88 48 ASP B CA 1
ATOM 2432 C C . ASP B 1 48 ? -22.297 26.562 11.703 1 96.88 48 ASP B C 1
ATOM 2434 O O . ASP B 1 48 ? -22.547 27.484 12.484 1 96.88 48 ASP B O 1
ATOM 2438 N N . LEU B 1 49 ? -21.391 25.625 11.945 1 96.94 49 LEU B N 1
ATOM 2439 C CA . LEU B 1 49 ? -20.656 25.609 13.195 1 96.94 49 LEU B CA 1
ATOM 2440 C C . LEU B 1 49 ? -19.375 26.438 13.078 1 96.94 49 LEU B C 1
ATOM 2442 O O . LEU B 1 49 ? -18.656 26.625 14.062 1 96.94 49 LEU B O 1
ATOM 2446 N N . GLY B 1 50 ? -19.094 26.922 11.844 1 96.81 50 GLY B N 1
ATOM 2447 C CA . GLY B 1 50 ? -17.969 27.844 11.688 1 96.81 50 GLY B CA 1
ATOM 2448 C C . GLY B 1 50 ? -16.891 27.297 10.773 1 96.81 50 GLY B C 1
ATOM 2449 O O . GLY B 1 50 ? -15.898 27.969 10.5 1 96.81 50 GLY B O 1
ATOM 2450 N N . ALA B 1 51 ? -17.031 26.062 10.305 1 97.69 51 ALA B N 1
ATOM 2451 C CA . ALA B 1 51 ? -16.047 25.516 9.383 1 97.69 51 ALA B CA 1
ATOM 2452 C C . ALA B 1 51 ? -16.141 26.172 8.008 1 97.69 51 ALA B C 1
ATOM 2454 O O . ALA B 1 51 ? -17.172 26.766 7.672 1 97.69 51 ALA B O 1
ATOM 2455 N N . ILE B 1 52 ? -15.125 26.156 7.277 1 97.31 52 ILE B N 1
ATOM 2456 C CA . ILE B 1 52 ? -15.078 26.734 5.938 1 97.31 52 ILE B CA 1
ATOM 2457 C C . ILE B 1 52 ? -15.039 25.625 4.895 1 97.31 52 ILE B C 1
ATOM 2459 O O . ILE B 1 52 ? -14.008 24.984 4.695 1 97.31 52 ILE B O 1
ATOM 2463 N N . PRO B 1 53 ? -16.141 25.391 4.199 1 97 53 PRO B N 1
ATOM 2464 C CA . PRO B 1 53 ? -16.172 24.312 3.205 1 97 53 PRO B CA 1
ATOM 2465 C C . PRO B 1 53 ? -15.367 24.641 1.95 1 97 53 PRO B C 1
ATOM 2467 O O . PRO B 1 53 ? -15.367 25.781 1.498 1 97 53 PRO B O 1
ATOM 2470 N N . VAL B 1 54 ? -14.641 23.656 1.504 1 96.31 54 VAL B N 1
ATOM 2471 C CA . VAL B 1 54 ? -13.898 23.719 0.249 1 96.31 54 VAL B CA 1
ATOM 2472 C C . VAL B 1 54 ? -14.273 22.547 -0.638 1 96.31 54 VAL B C 1
ATOM 2474 O O . VAL B 1 54 ? -14.219 21.391 -0.201 1 96.31 54 VAL B O 1
ATOM 2477 N N . ARG B 1 55 ? -14.719 22.859 -1.814 1 95.75 55 ARG B N 1
ATOM 2478 C CA . ARG B 1 55 ? -14.977 21.781 -2.766 1 95.75 55 ARG B CA 1
ATOM 2479 C C . ARG B 1 55 ? -13.68 21.156 -3.264 1 95.75 55 ARG B C 1
ATOM 2481 O O . ARG B 1 55 ? -12.797 21.875 -3.766 1 95.75 55 ARG B O 1
ATOM 2488 N N . MET B 1 56 ? -13.555 19.859 -3.113 1 96.69 56 MET B N 1
ATOM 2489 C CA . MET B 1 56 ? -12.344 19.172 -3.549 1 96.69 56 MET B CA 1
ATOM 2490 C C . MET B 1 56 ? -12.609 17.688 -3.775 1 96.69 56 MET B C 1
ATOM 2492 O O . MET B 1 56 ? -12.969 16.969 -2.84 1 96.69 56 MET B O 1
ATOM 2496 N N . ASP B 1 57 ? -12.578 17.328 -5.012 1 97.06 57 ASP B N 1
ATOM 2497 C CA . ASP B 1 57 ? -12.469 15.906 -5.309 1 97.06 57 ASP B CA 1
ATOM 2498 C C . ASP B 1 57 ? -11.023 15.438 -5.195 1 97.06 57 ASP B C 1
ATOM 2500 O O . ASP B 1 57 ? -10.195 15.727 -6.062 1 97.06 57 ASP B O 1
ATOM 2504 N N . ILE B 1 58 ? -10.758 14.625 -4.172 1 97.12 58 ILE B N 1
ATOM 2505 C CA . ILE B 1 58 ? -9.391 14.25 -3.818 1 97.12 58 ILE B CA 1
ATOM 2506 C C . ILE B 1 58 ? -8.797 13.359 -4.902 1 97.12 58 ILE B C 1
ATOM 2508 O O . ILE B 1 58 ? -7.59 13.117 -4.926 1 97.12 58 ILE B O 1
ATOM 2512 N N . SER B 1 59 ? -9.609 12.883 -5.844 1 97 59 SER B N 1
ATOM 2513 C CA . SER B 1 59 ? -9.109 12.047 -6.934 1 97 59 SER B CA 1
ATOM 2514 C C . SER B 1 59 ? -8.695 12.898 -8.133 1 97 59 SER B C 1
ATOM 2516 O O . SER B 1 59 ? -8.219 12.367 -9.141 1 97 59 SER B O 1
ATOM 2518 N N . LYS B 1 60 ? -8.898 14.195 -8.047 1 97.38 60 LYS B N 1
ATOM 2519 C CA . LYS B 1 60 ? -8.594 15.07 -9.172 1 97.38 60 LYS B CA 1
ATOM 2520 C C . LYS B 1 60 ? -7.484 16.062 -8.812 1 97.38 60 LYS B C 1
ATOM 2522 O O . LYS B 1 60 ? -7.711 17.016 -8.086 1 97.38 60 LYS B O 1
ATOM 2527 N N . ASP B 1 61 ? -6.402 15.914 -9.461 1 96.69 61 ASP B N 1
ATOM 2528 C CA . ASP B 1 61 ? -5.207 16.703 -9.172 1 96.69 61 ASP B CA 1
ATOM 2529 C C . ASP B 1 61 ? -5.484 18.203 -9.328 1 96.69 61 ASP B C 1
ATOM 2531 O O . ASP B 1 61 ? -5.043 19 -8.508 1 96.69 61 ASP B O 1
ATOM 2535 N N . GLU B 1 62 ? -6.156 18.547 -10.352 1 96.5 62 GLU B N 1
ATOM 2536 C CA . GLU B 1 62 ? -6.418 19.953 -10.633 1 96.5 62 GLU B CA 1
ATOM 2537 C C . GLU B 1 62 ? -7.27 20.578 -9.531 1 96.5 62 GLU B C 1
ATOM 2539 O O . GLU B 1 62 ? -7.07 21.75 -9.172 1 96.5 62 GLU B O 1
ATOM 2544 N N . GLU B 1 63 ? -8.203 19.812 -8.977 1 96.88 63 GLU B N 1
ATOM 2545 C CA . GLU B 1 63 ? -9.047 20.328 -7.895 1 96.88 63 GLU B CA 1
ATOM 2546 C C . GLU B 1 63 ? -8.258 20.453 -6.594 1 96.88 63 GLU B C 1
ATOM 2548 O O . GLU B 1 63 ? -8.43 21.422 -5.848 1 96.88 63 GLU B O 1
ATOM 2553 N N . ILE B 1 64 ? -7.398 19.516 -6.348 1 98.19 64 ILE B N 1
ATOM 2554 C CA . ILE B 1 64 ? -6.547 19.562 -5.164 1 98.19 64 ILE B CA 1
ATOM 2555 C C . ILE B 1 64 ? -5.672 20.812 -5.215 1 98.19 64 ILE B C 1
ATOM 2557 O O . ILE B 1 64 ? -5.625 21.594 -4.254 1 98.19 64 ILE B O 1
ATOM 2561 N N . THR B 1 65 ? -5.039 21.016 -6.352 1 97.81 65 THR B N 1
ATOM 2562 C CA . THR B 1 65 ? -4.113 22.125 -6.531 1 97.81 65 THR B CA 1
ATOM 2563 C C . THR B 1 65 ? -4.836 23.469 -6.379 1 97.81 65 THR B C 1
ATOM 2565 O O . THR B 1 65 ? -4.363 24.359 -5.672 1 97.81 65 THR B O 1
ATOM 2568 N N . ALA B 1 66 ? -5.98 23.562 -7 1 96.75 66 ALA B N 1
ATOM 2569 C CA . ALA B 1 66 ? -6.754 24.797 -6.941 1 96.75 66 ALA B CA 1
ATOM 2570 C C . ALA B 1 66 ? -7.207 25.109 -5.516 1 96.75 66 ALA B C 1
ATOM 2572 O O . ALA B 1 66 ? -7.145 26.25 -5.066 1 96.75 66 ALA B O 1
ATOM 2573 N N . ALA B 1 67 ? -7.672 24.078 -4.824 1 95.88 67 ALA B N 1
ATOM 2574 C CA . ALA B 1 67 ? -8.141 24.25 -3.451 1 95.88 67 ALA B CA 1
ATOM 2575 C C . ALA B 1 67 ? -6.996 24.672 -2.531 1 95.88 67 ALA B C 1
ATOM 2577 O O . ALA B 1 67 ? -7.16 25.562 -1.692 1 95.88 67 ALA B O 1
ATOM 2578 N N . VAL B 1 68 ? -5.84 24.062 -2.67 1 97.31 68 VAL B N 1
ATOM 2579 C CA . VAL B 1 68 ? -4.676 24.359 -1.838 1 97.31 68 VAL B CA 1
ATOM 2580 C C . VAL B 1 68 ? -4.203 25.781 -2.096 1 97.31 68 VAL B C 1
ATOM 2582 O O . VAL B 1 68 ? -3.918 26.531 -1.156 1 97.31 68 VAL B O 1
ATOM 2585 N N . ASP B 1 69 ? -4.141 26.125 -3.371 1 96.75 69 ASP B N 1
ATOM 2586 C CA . ASP B 1 69 ? -3.723 27.484 -3.73 1 96.75 69 ASP B CA 1
ATOM 2587 C C . ASP B 1 69 ? -4.641 28.531 -3.096 1 96.75 69 ASP B C 1
ATOM 2589 O O . ASP B 1 69 ? -4.164 29.516 -2.52 1 96.75 69 ASP B O 1
ATOM 2593 N N . THR B 1 70 ? -5.879 28.312 -3.199 1 94.62 70 THR B N 1
ATOM 2594 C CA . THR B 1 70 ? -6.859 29.219 -2.637 1 94.62 70 THR B CA 1
ATOM 2595 C C . THR B 1 70 ? -6.707 29.312 -1.121 1 94.62 70 THR B C 1
ATOM 2597 O O . THR B 1 70 ? -6.723 30.422 -0.557 1 94.62 70 THR B O 1
ATOM 2600 N N . MET B 1 71 ? -6.555 28.219 -0.475 1 95.25 71 MET B N 1
ATOM 2601 C CA . MET B 1 71 ? -6.438 28.172 0.979 1 95.25 71 MET B CA 1
ATOM 2602 C C . MET B 1 71 ? -5.16 28.859 1.442 1 95.25 71 MET B C 1
ATOM 2604 O O . MET B 1 71 ? -5.191 29.672 2.373 1 95.25 71 MET B O 1
ATOM 2608 N N . LEU B 1 72 ? -4.043 28.594 0.792 1 95.5 72 LEU B N 1
ATOM 2609 C CA . LEU B 1 72 ? -2.764 29.172 1.203 1 95.5 72 LEU B CA 1
ATOM 2610 C C . LEU B 1 72 ? -2.736 30.672 0.955 1 95.5 72 LEU B C 1
ATOM 2612 O O . LEU B 1 72 ? -2.109 31.422 1.709 1 95.5 72 LEU B O 1
ATOM 2616 N N . ARG B 1 73 ? -3.443 31.094 -0.074 1 94.69 73 ARG B N 1
ATOM 2617 C CA . ARG B 1 73 ? -3.562 32.531 -0.299 1 94.69 73 ARG B CA 1
ATOM 2618 C C . ARG B 1 73 ? -4.312 33.219 0.845 1 94.69 73 ARG B C 1
ATOM 2620 O O . ARG B 1 73 ? -4 34.344 1.217 1 94.69 73 ARG B O 1
ATOM 2627 N N . ALA B 1 74 ? -5.199 32.5 1.385 1 94.06 74 ALA B N 1
ATOM 2628 C CA . ALA B 1 74 ? -6.059 33.094 2.418 1 94.06 74 ALA B CA 1
ATOM 2629 C C . ALA B 1 74 ? -5.387 33.031 3.787 1 94.06 74 ALA B C 1
ATOM 2631 O O . ALA B 1 74 ? -5.484 33.969 4.578 1 94.06 74 ALA B O 1
ATOM 2632 N N . VAL B 1 75 ? -4.684 31.938 4.109 1 94.62 75 VAL B N 1
ATOM 2633 C CA . VAL B 1 75 ? -4.258 31.75 5.492 1 94.62 75 VAL B CA 1
ATOM 2634 C C . VAL B 1 75 ? -2.74 31.578 5.547 1 94.62 75 VAL B C 1
ATOM 2636 O O . VAL B 1 75 ? -2.145 31.609 6.629 1 94.62 75 VAL B O 1
ATOM 2639 N N . GLY B 1 76 ? -2.092 31.375 4.453 1 92.69 76 GLY B N 1
ATOM 2640 C CA . GLY B 1 76 ? -0.642 31.328 4.371 1 92.69 76 GLY B CA 1
ATOM 2641 C C . GLY B 1 76 ? -0.079 29.953 4.684 1 92.69 76 GLY B C 1
ATOM 2642 O O . GLY B 1 76 ? 0.891 29.516 4.059 1 92.69 76 GLY B O 1
ATOM 2643 N N . ARG B 1 77 ? -0.621 29.344 5.719 1 92.62 77 ARG B N 1
ATOM 2644 C CA . ARG B 1 77 ? -0.137 28.016 6.09 1 92.62 77 ARG B CA 1
ATOM 2645 C C . ARG B 1 77 ? -1.252 27.188 6.711 1 92.62 77 ARG B C 1
ATOM 2647 O O . ARG B 1 77 ? -2.254 27.734 7.184 1 92.62 77 ARG B O 1
ATOM 2654 N N . VAL B 1 78 ? -1.04 25.844 6.633 1 96.75 78 VAL B N 1
ATOM 2655 C CA . VAL B 1 78 ? -1.893 24.891 7.332 1 96.75 78 VAL B CA 1
ATOM 2656 C C . VAL B 1 78 ? -1.101 24.219 8.445 1 96.75 78 VAL B C 1
ATOM 2658 O O . VAL B 1 78 ? -0.046 23.625 8.195 1 96.75 78 VAL B O 1
ATOM 2661 N N . ASP B 1 79 ? -1.626 24.328 9.641 1 98.06 79 ASP B N 1
ATOM 2662 C CA . ASP B 1 79 ? -0.922 23.797 10.805 1 98.06 79 ASP B CA 1
ATOM 2663 C C . ASP B 1 79 ? -1.218 22.312 11.008 1 98.06 79 ASP B C 1
ATOM 2665 O O . ASP B 1 79 ? -0.392 21.578 11.547 1 98.06 79 ASP B O 1
ATOM 2669 N N . VAL B 1 80 ? -2.428 21.922 10.672 1 98.75 80 VAL B N 1
ATOM 2670 C CA . VAL B 1 80 ? -2.863 20.547 10.836 1 98.75 80 VAL B CA 1
ATOM 2671 C C . VAL B 1 80 ? -3.537 20.047 9.555 1 98.75 80 VAL B C 1
ATOM 2673 O O . VAL B 1 80 ? -4.449 20.703 9.039 1 98.75 80 VAL B O 1
ATOM 2676 N N . LEU B 1 81 ? -3.049 19.016 9 1 98.88 81 LEU B N 1
ATOM 2677 C CA . LEU B 1 81 ? -3.693 18.312 7.898 1 98.88 81 LEU B CA 1
ATOM 2678 C C . LEU B 1 81 ? -4.211 16.953 8.352 1 98.88 81 LEU B C 1
ATOM 2680 O O . LEU B 1 81 ? -3.447 16.141 8.867 1 98.88 81 LEU B O 1
ATOM 2684 N N . VAL B 1 82 ? -5.496 16.75 8.266 1 98.88 82 VAL B N 1
ATOM 2685 C CA . VAL B 1 82 ? -6.09 15.438 8.523 1 98.88 82 VAL B CA 1
ATOM 2686 C C . VAL B 1 82 ? -6.516 14.789 7.203 1 98.88 82 VAL B C 1
ATOM 2688 O O . VAL B 1 82 ? -7.562 15.133 6.648 1 98.88 82 VAL B O 1
ATOM 2691 N N . ASN B 1 83 ? -5.684 13.906 6.758 1 98.69 83 ASN B N 1
ATOM 2692 C CA . ASN B 1 83 ? -6.047 13.062 5.625 1 98.69 83 ASN B CA 1
ATOM 2693 C C . ASN B 1 83 ? -7.016 11.953 6.035 1 98.69 83 ASN B C 1
ATOM 2695 O O . ASN B 1 83 ? -6.594 10.875 6.445 1 98.69 83 ASN B O 1
ATOM 2699 N N . ASN B 1 84 ? -8.289 12.211 5.809 1 97.62 84 ASN B N 1
ATOM 2700 C CA . ASN B 1 84 ? -9.336 11.297 6.25 1 97.62 84 ASN B CA 1
ATOM 2701 C C . ASN B 1 84 ? -10.133 10.75 5.07 1 97.62 84 ASN B C 1
ATOM 2703 O O . ASN B 1 84 ? -10.75 9.688 5.172 1 97.62 84 ASN B O 1
ATOM 2707 N N . ALA B 1 85 ? -10.141 11.547 3.953 1 95.56 85 ALA B N 1
ATOM 2708 C CA . ALA B 1 85 ? -10.883 11.102 2.777 1 95.56 85 ALA B CA 1
ATOM 2709 C C . ALA B 1 85 ? -10.43 9.703 2.35 1 95.56 85 ALA B C 1
ATOM 2711 O O . ALA B 1 85 ? -9.234 9.422 2.279 1 95.56 85 ALA B O 1
ATOM 2712 N N . GLY B 1 86 ? -11.344 8.859 2.105 1 92 86 GLY B N 1
ATOM 2713 C CA . GLY B 1 86 ? -11.109 7.484 1.688 1 92 86 GLY B CA 1
ATOM 2714 C C . GLY B 1 86 ? -12.375 6.648 1.644 1 92 86 GLY B C 1
ATOM 2715 O O . GLY B 1 86 ? -13.43 7.09 2.098 1 92 86 GLY B O 1
ATOM 2716 N N . PHE B 1 87 ? -12.281 5.508 1.011 1 89.94 87 PHE B N 1
ATOM 2717 C CA . PHE B 1 87 ? -13.398 4.574 0.991 1 89.94 87 PHE B CA 1
ATOM 2718 C C . PHE B 1 87 ? -12.906 3.148 0.76 1 89.94 87 PHE B C 1
ATOM 2720 O O . PHE B 1 87 ? -11.734 2.934 0.458 1 89.94 87 PHE B O 1
ATOM 2727 N N . GLY B 1 88 ? -13.828 2.26 1.055 1 89.62 88 GLY B N 1
ATOM 2728 C CA . GLY B 1 88 ? -13.5 0.854 0.905 1 89.62 88 GLY B CA 1
ATOM 2729 C C . GLY B 1 88 ? -14.172 0.202 -0.286 1 89.62 88 GLY B C 1
ATOM 2730 O O . GLY B 1 88 ? -15.398 0.26 -0.42 1 89.62 88 GLY B O 1
ATOM 2731 N N . LEU B 1 89 ? -13.406 -0.281 -1.187 1 89.88 89 LEU B N 1
ATOM 2732 C CA . LEU B 1 89 ? -13.844 -1.155 -2.273 1 89.88 89 LEU B CA 1
ATOM 2733 C C . LEU B 1 89 ? -13.586 -2.619 -1.928 1 89.88 89 LEU B C 1
ATOM 2735 O O . LEU B 1 89 ? -12.43 -3.025 -1.757 1 89.88 89 LEU B O 1
ATOM 2739 N N . TYR B 1 90 ? -14.68 -3.377 -1.807 1 92.5 90 TYR B N 1
ATOM 2740 C CA . TYR B 1 90 ? -14.57 -4.789 -1.455 1 92.5 90 TYR B CA 1
ATOM 2741 C C . TYR B 1 90 ? -15.062 -5.672 -2.596 1 92.5 90 TYR B C 1
ATOM 2743 O O . TYR B 1 90 ? -15.961 -5.293 -3.344 1 92.5 90 TYR B O 1
ATOM 2751 N N . GLY B 1 91 ? -14.539 -6.77 -2.715 1 95.19 91 GLY B N 1
ATOM 2752 C CA . GLY B 1 91 ? -14.82 -7.785 -3.717 1 95.19 91 GLY B CA 1
ATOM 2753 C C . GLY B 1 91 ? -13.633 -8.695 -3.99 1 95.19 91 GLY B C 1
ATOM 2754 O O . GLY B 1 91 ? -12.5 -8.359 -3.648 1 95.19 91 GLY B O 1
ATOM 2755 N N . PRO B 1 92 ? -13.953 -9.859 -4.547 1 96.94 92 PRO B N 1
ATOM 2756 C CA . PRO B 1 92 ? -12.82 -10.695 -4.949 1 96.94 92 PRO B CA 1
ATOM 2757 C C . PRO B 1 92 ? -11.812 -9.938 -5.816 1 96.94 92 PRO B C 1
ATOM 2759 O O . PRO B 1 92 ? -12.203 -9.234 -6.754 1 96.94 92 PRO B O 1
ATOM 2762 N N . ILE B 1 93 ? -10.562 -10.102 -5.488 1 97.75 93 ILE B N 1
ATOM 2763 C CA . ILE B 1 93 ? -9.492 -9.438 -6.227 1 97.75 93 ILE B CA 1
ATOM 2764 C C . ILE B 1 93 ? -9.633 -9.727 -7.715 1 97.75 93 ILE B C 1
ATOM 2766 O O . ILE B 1 93 ? -9.438 -8.844 -8.555 1 97.75 93 ILE B O 1
ATOM 2770 N N . GLU B 1 94 ? -9.984 -10.922 -8.055 1 97.56 94 GLU B N 1
ATOM 2771 C CA . GLU B 1 94 ? -10.133 -11.344 -9.445 1 97.56 94 GLU B CA 1
ATOM 2772 C C . GLU B 1 94 ? -11.258 -10.57 -10.133 1 97.56 94 GLU B C 1
ATOM 2774 O O . GLU B 1 94 ? -11.188 -10.312 -11.336 1 97.56 94 GLU B O 1
ATOM 2779 N N . GLU B 1 95 ? -12.258 -10.156 -9.398 1 97.06 95 GLU B N 1
ATOM 2780 C CA . GLU B 1 95 ? -13.492 -9.688 -10.023 1 97.06 95 GLU B CA 1
ATOM 2781 C C . GLU B 1 95 ? -13.617 -8.172 -9.914 1 97.06 95 GLU B C 1
ATOM 2783 O O . GLU B 1 95 ? -14.43 -7.559 -10.617 1 97.06 95 GLU B O 1
ATOM 2788 N N . VAL B 1 96 ? -12.883 -7.531 -9.055 1 96.62 96 VAL B N 1
ATOM 2789 C CA . VAL B 1 96 ? -12.859 -6.074 -9.008 1 96.62 96 VAL B CA 1
ATOM 2790 C C . VAL B 1 96 ? -12.141 -5.531 -10.242 1 96.62 96 VAL B C 1
ATOM 2792 O O . VAL B 1 96 ? -11.008 -5.934 -10.539 1 96.62 96 VAL B O 1
ATOM 2795 N N . GLY B 1 97 ? -12.844 -4.684 -11.039 1 96.62 97 GLY B N 1
ATOM 2796 C CA . GLY B 1 97 ? -12.195 -4.086 -12.188 1 96.62 97 GLY B CA 1
ATOM 2797 C C . GLY B 1 97 ? -10.945 -3.305 -11.836 1 96.62 97 GLY B C 1
ATOM 2798 O O . GLY B 1 97 ? -10.898 -2.629 -10.805 1 96.62 97 GLY B O 1
ATOM 2799 N N . ILE B 1 98 ? -9.945 -3.387 -12.664 1 97.62 98 ILE B N 1
ATOM 2800 C CA . ILE B 1 98 ? -8.648 -2.795 -12.367 1 97.62 98 ILE B CA 1
ATOM 2801 C C . ILE B 1 98 ? -8.781 -1.277 -12.273 1 97.62 98 ILE B C 1
ATOM 2803 O O . ILE B 1 98 ? -8.086 -0.633 -11.484 1 97.62 98 ILE B O 1
ATOM 2807 N N . ASP B 1 99 ? -9.648 -0.697 -13.047 1 97.38 99 ASP B N 1
ATOM 2808 C CA . ASP B 1 99 ? -9.859 0.748 -13 1 97.38 99 ASP B CA 1
ATOM 2809 C C . ASP B 1 99 ? -10.508 1.169 -11.688 1 97.38 99 ASP B C 1
ATOM 2811 O O . ASP B 1 99 ? -10.242 2.256 -11.172 1 97.38 99 ASP B O 1
ATOM 2815 N N . GLU B 1 100 ? -11.422 0.336 -11.148 1 96.69 100 GLU B N 1
ATOM 2816 C CA . GLU B 1 100 ? -12 0.601 -9.836 1 96.69 100 GLU B CA 1
ATOM 2817 C C . GLU B 1 100 ? -10.922 0.558 -8.742 1 96.69 100 GLU B C 1
ATOM 2819 O O . GLU B 1 100 ? -10.93 1.382 -7.828 1 96.69 100 GLU B O 1
ATOM 2824 N N . ALA B 1 101 ? -10.078 -0.421 -8.875 1 97.44 101 ALA B N 1
ATOM 2825 C CA . ALA B 1 101 ? -8.961 -0.526 -7.941 1 97.44 101 ALA B CA 1
ATOM 2826 C C . ALA B 1 101 ? -8.078 0.716 -8 1 97.44 101 ALA B C 1
ATOM 2828 O O . ALA B 1 101 ? -7.734 1.291 -6.969 1 97.44 101 ALA B O 1
ATOM 2829 N N . ARG B 1 102 ? -7.742 1.141 -9.242 1 97.88 102 ARG B N 1
ATOM 2830 C CA . ARG B 1 102 ? -6.941 2.344 -9.438 1 97.88 102 ARG B CA 1
ATOM 2831 C C . ARG B 1 102 ? -7.617 3.561 -8.82 1 97.88 102 ARG B C 1
ATOM 2833 O O . ARG B 1 102 ? -6.961 4.391 -8.188 1 97.88 102 ARG B O 1
ATOM 2840 N N . TYR B 1 103 ? -8.906 3.605 -9.023 1 97.62 103 TYR B N 1
ATOM 2841 C CA . TYR B 1 103 ? -9.648 4.738 -8.477 1 97.62 103 TYR B CA 1
ATOM 2842 C C . TYR B 1 103 ? -9.578 4.758 -6.957 1 97.62 103 TYR B C 1
ATOM 2844 O O . TYR B 1 103 ? -9.43 5.82 -6.348 1 97.62 103 TYR B O 1
ATOM 2852 N N . GLN B 1 104 ? -9.727 3.662 -6.352 1 97.06 104 GLN B N 1
ATOM 2853 C CA . GLN B 1 104 ? -9.609 3.607 -4.898 1 97.06 104 GLN B CA 1
ATOM 2854 C C . GLN B 1 104 ? -8.234 4.078 -4.441 1 97.06 104 GLN B C 1
ATOM 2856 O O . GLN B 1 104 ? -8.109 4.762 -3.424 1 97.06 104 GLN B O 1
ATOM 2861 N N . PHE B 1 105 ? -7.16 3.686 -5.133 1 98.44 105 PHE B N 1
ATOM 2862 C CA . PHE B 1 105 ? -5.82 4.148 -4.797 1 98.44 105 PHE B CA 1
ATOM 2863 C C . PHE B 1 105 ? -5.699 5.652 -5 1 98.44 105 PHE B C 1
ATOM 2865 O O . PHE B 1 105 ? -4.984 6.328 -4.258 1 98.44 105 PHE B O 1
ATOM 2872 N N . GLU B 1 106 ? -6.391 6.113 -6.059 1 98.19 106 GLU B N 1
ATOM 2873 C CA . GLU B 1 106 ? -6.371 7.551 -6.301 1 98.19 106 GLU B CA 1
ATOM 2874 C C . GLU B 1 106 ? -6.906 8.32 -5.098 1 98.19 106 GLU B C 1
ATOM 2876 O O . GLU B 1 106 ? -6.332 9.336 -4.691 1 98.19 106 GLU B O 1
ATOM 2881 N N . VAL B 1 107 ? -7.91 7.82 -4.523 1 97.5 107 VAL B N 1
ATOM 2882 C CA . VAL B 1 107 ? -8.57 8.508 -3.418 1 97.5 107 VAL B CA 1
ATOM 2883 C C . VAL B 1 107 ? -7.805 8.25 -2.121 1 97.5 107 VAL B C 1
ATOM 2885 O O . VAL B 1 107 ? -7.426 9.188 -1.42 1 97.5 107 VAL B O 1
ATOM 2888 N N . ASN B 1 108 ? -7.523 6.977 -1.84 1 98.06 108 ASN B N 1
ATOM 2889 C CA . ASN B 1 108 ? -7.039 6.562 -0.527 1 98.06 108 ASN B CA 1
ATOM 2890 C C . ASN B 1 108 ? -5.551 6.855 -0.363 1 98.06 108 ASN B C 1
ATOM 2892 O O . ASN B 1 108 ? -5.047 6.922 0.76 1 98.06 108 ASN B O 1
ATOM 2896 N N . VAL B 1 109 ? -4.832 6.977 -1.494 1 98.56 109 VAL B N 1
ATOM 2897 C CA . VAL B 1 109 ? -3.381 7.066 -1.377 1 98.56 109 VAL B CA 1
ATOM 2898 C C . VAL B 1 109 ? -2.881 8.312 -2.105 1 98.56 109 VAL B C 1
ATOM 2900 O O . VAL B 1 109 ? -2.4 9.258 -1.477 1 98.56 109 VAL B O 1
ATOM 2903 N N . PHE B 1 110 ? -3.141 8.422 -3.381 1 98.62 110 PHE B N 1
ATOM 2904 C CA . PHE B 1 110 ? -2.51 9.469 -4.188 1 98.62 110 PHE B CA 1
ATOM 2905 C C . PHE B 1 110 ? -3.102 10.836 -3.865 1 98.62 110 PHE B C 1
ATOM 2907 O O . PHE B 1 110 ? -2.389 11.836 -3.867 1 98.62 110 PHE B O 1
ATOM 2914 N N . GLY B 1 111 ? -4.418 10.883 -3.682 1 98.38 111 GLY B N 1
ATOM 2915 C CA . GLY B 1 111 ? -5.035 12.141 -3.295 1 98.38 111 GLY B CA 1
ATOM 2916 C C . GLY B 1 111 ? -4.473 12.711 -2.008 1 98.38 111 GLY B C 1
ATOM 2917 O O . GLY B 1 111 ? -4.109 13.891 -1.949 1 98.38 111 GLY B O 1
ATOM 2918 N N . ALA B 1 112 ? -4.395 11.867 -0.992 1 98.25 112 ALA B N 1
ATOM 2919 C CA . ALA B 1 112 ? -3.809 12.266 0.285 1 98.25 112 ALA B CA 1
ATOM 2920 C C . ALA B 1 112 ? -2.352 12.688 0.112 1 98.25 112 ALA B C 1
ATOM 2922 O O . ALA B 1 112 ? -1.91 13.672 0.704 1 98.25 112 ALA B O 1
ATOM 2923 N N . ALA B 1 113 ? -1.635 11.93 -0.676 1 98.69 113 ALA B N 1
ATOM 2924 C CA . ALA B 1 113 ? -0.22 12.211 -0.908 1 98.69 113 ALA B CA 1
ATOM 2925 C C . ALA B 1 113 ? -0.037 13.547 -1.633 1 98.69 113 ALA B C 1
ATOM 2927 O O . ALA B 1 113 ? 0.824 14.344 -1.264 1 98.69 113 ALA B O 1
ATOM 2928 N N . ARG B 1 114 ? -0.831 13.734 -2.666 1 98.62 114 ARG B N 1
ATOM 2929 C CA . ARG B 1 114 ? -0.726 14.953 -3.461 1 98.62 114 ARG B CA 1
ATOM 2930 C C . ARG B 1 114 ? -1.046 16.188 -2.621 1 98.62 114 ARG B C 1
ATOM 2932 O O . ARG B 1 114 ? -0.328 17.188 -2.678 1 98.62 114 ARG B O 1
ATOM 2939 N N . LEU B 1 115 ? -2.09 16.109 -1.866 1 98.5 115 LEU B N 1
ATOM 2940 C CA . LEU B 1 115 ? -2.467 17.172 -0.947 1 98.5 115 LEU B CA 1
ATOM 2941 C C . LEU B 1 115 ? -1.334 17.484 0.028 1 98.5 115 LEU B C 1
ATOM 2943 O O . LEU B 1 115 ? -0.985 18.641 0.238 1 98.5 115 LEU B O 1
ATOM 2947 N N . THR B 1 116 ? -0.756 16.438 0.595 1 98.75 116 THR B N 1
ATOM 2948 C CA . THR B 1 116 ? 0.37 16.562 1.515 1 98.75 116 THR B CA 1
ATOM 2949 C C . THR B 1 116 ? 1.55 17.25 0.837 1 98.75 116 THR B C 1
ATOM 2951 O O . THR B 1 116 ? 2.125 18.188 1.387 1 98.75 116 THR B O 1
ATOM 2954 N N . GLN B 1 117 ? 1.889 16.812 -0.383 1 98.56 117 GLN B N 1
ATOM 2955 C CA . GLN B 1 117 ? 2.994 17.391 -1.137 1 98.56 117 GLN B CA 1
ATOM 2956 C C . GLN B 1 117 ? 2.82 18.906 -1.288 1 98.56 117 GLN B C 1
ATOM 2958 O O . GLN B 1 117 ? 3.773 19.656 -1.112 1 98.56 117 GLN B O 1
ATOM 2963 N N . LEU B 1 118 ? 1.642 19.344 -1.582 1 98.38 118 LEU B N 1
ATOM 2964 C CA . LEU B 1 118 ? 1.37 20.734 -1.922 1 98.38 118 LEU B CA 1
ATOM 2965 C C . LEU B 1 118 ? 1.397 21.609 -0.676 1 98.38 118 LEU B C 1
ATOM 2967 O O . LEU B 1 118 ? 1.697 22.812 -0.759 1 98.38 118 LEU B O 1
ATOM 2971 N N . LEU B 1 119 ? 1.15 21.062 0.5 1 98.44 119 LEU B N 1
ATOM 2972 C CA . LEU B 1 119 ? 1.072 21.844 1.729 1 98.44 119 LEU B CA 1
ATOM 2973 C C . LEU B 1 119 ? 2.424 21.875 2.434 1 98.44 119 LEU B C 1
ATOM 2975 O O . LEU B 1 119 ? 2.67 22.75 3.266 1 98.44 119 LEU B O 1
ATOM 2979 N N . LEU B 1 120 ? 3.312 20.938 2.121 1 98.31 120 LEU B N 1
ATOM 2980 C CA . LEU B 1 120 ? 4.543 20.703 2.871 1 98.31 120 LEU B CA 1
ATOM 2981 C C . LEU B 1 120 ? 5.473 21.922 2.768 1 98.31 120 LEU B C 1
ATOM 2983 O O . LEU B 1 120 ? 6.098 22.312 3.754 1 98.31 120 LEU B O 1
ATOM 2987 N N . PRO B 1 121 ? 5.574 22.547 1.552 1 97.81 121 PRO B N 1
ATOM 2988 C CA . PRO B 1 121 ? 6.492 23.688 1.498 1 97.81 121 PRO B CA 1
ATOM 2989 C C . PRO B 1 121 ? 6.148 24.781 2.516 1 97.81 121 PRO B C 1
ATOM 2991 O O . PRO B 1 121 ? 7.039 25.297 3.195 1 97.81 121 PRO B O 1
ATOM 2994 N N . ALA B 1 122 ? 4.918 25.125 2.678 1 97.25 122 ALA B N 1
ATOM 2995 C CA . ALA B 1 122 ? 4.496 26.141 3.646 1 97.25 122 ALA B CA 1
ATOM 2996 C C . ALA B 1 122 ? 4.727 25.656 5.074 1 97.25 122 ALA B C 1
ATOM 2998 O O . ALA B 1 122 ? 5.105 26.438 5.949 1 97.25 122 ALA B O 1
ATOM 2999 N N . MET B 1 123 ? 4.512 24.344 5.34 1 97.75 123 MET B N 1
ATOM 3000 C CA . MET B 1 123 ? 4.754 23.797 6.668 1 97.75 123 MET B CA 1
ATOM 3001 C C . MET B 1 123 ? 6.238 23.828 7.016 1 97.75 123 MET B C 1
ATOM 3003 O O . MET B 1 123 ? 6.609 24.188 8.141 1 97.75 123 MET B O 1
ATOM 3007 N N . ARG B 1 124 ? 7.062 23.484 6.039 1 97 124 ARG B N 1
ATOM 3008 C CA . ARG B 1 124 ? 8.508 23.516 6.262 1 97 124 ARG B CA 1
ATOM 3009 C C . ARG B 1 124 ? 8.984 24.922 6.582 1 97 124 ARG B C 1
ATOM 3011 O O . ARG B 1 124 ? 9.805 25.125 7.477 1 97 124 ARG B O 1
ATOM 3018 N N . LYS B 1 125 ? 8.453 25.844 5.84 1 96.25 125 LYS B N 1
ATOM 3019 C CA . LYS B 1 125 ? 8.82 27.234 6.07 1 96.25 125 LYS B CA 1
ATOM 3020 C C . LYS B 1 125 ? 8.461 27.672 7.488 1 96.25 125 LYS B C 1
ATOM 3022 O O . LYS B 1 125 ? 9.219 28.406 8.125 1 96.25 125 LYS B O 1
ATOM 3027 N N . SER B 1 126 ? 7.375 27.219 7.996 1 95.44 126 SER B N 1
ATOM 3028 C CA . SER B 1 126 ? 6.914 27.547 9.344 1 95.44 126 SER B CA 1
ATOM 3029 C C . SER B 1 126 ? 7.691 26.766 10.398 1 95.44 126 SER B C 1
ATOM 3031 O O . SER B 1 126 ? 7.688 27.125 11.578 1 95.44 126 SER B O 1
ATOM 3033 N N . GLY B 1 127 ? 8.281 25.609 10.031 1 96.56 127 GLY B N 1
ATOM 3034 C CA . GLY B 1 127 ? 9.039 24.766 10.93 1 96.56 127 GLY B CA 1
ATOM 3035 C C . GLY B 1 127 ? 8.172 23.984 11.906 1 96.56 127 GLY B C 1
ATOM 3036 O O . GLY B 1 127 ? 8.633 23.594 12.977 1 96.56 127 GLY B O 1
ATOM 3037 N N . ALA B 1 128 ? 6.914 23.906 11.562 1 96.19 128 ALA B N 1
ATOM 3038 C CA . ALA B 1 128 ? 5.949 23.219 12.414 1 96.19 128 ALA B CA 1
ATOM 3039 C C . ALA B 1 128 ? 4.773 22.688 11.602 1 96.19 128 ALA B C 1
ATOM 3041 O O . ALA B 1 128 ? 4.52 23.156 10.484 1 96.19 128 ALA B O 1
ATOM 3042 N N . GLY B 1 129 ? 4.078 21.719 12.141 1 97.56 129 GLY B N 1
ATOM 3043 C CA . GLY B 1 129 ? 2.887 21.141 11.539 1 97.56 129 GLY B CA 1
ATOM 3044 C C . GLY B 1 129 ? 2.611 19.719 11.984 1 97.56 129 GLY B C 1
ATOM 3045 O O . GLY B 1 129 ? 3.504 19.047 12.5 1 97.56 129 GLY B O 1
ATOM 3046 N N . THR B 1 130 ? 1.378 19.328 11.914 1 98.75 130 THR B N 1
ATOM 3047 C CA . THR B 1 130 ? 0.984 17.969 12.211 1 98.75 130 THR B CA 1
ATOM 3048 C C . THR B 1 130 ? 0.127 17.391 11.086 1 98.75 130 THR B C 1
ATOM 3050 O O . THR B 1 130 ? -0.888 17.984 10.711 1 98.75 130 THR B O 1
ATOM 3053 N N . ILE B 1 131 ? 0.605 16.359 10.523 1 98.81 131 ILE B N 1
ATOM 3054 C CA . ILE B 1 131 ? -0.144 15.617 9.516 1 98.81 131 ILE B CA 1
ATOM 3055 C C . ILE B 1 131 ? -0.707 14.344 10.141 1 98.81 131 ILE B C 1
ATOM 3057 O O . ILE B 1 131 ? 0.042 13.531 10.68 1 98.81 131 ILE B O 1
ATOM 3061 N N . VAL B 1 132 ? -2.008 14.211 10.133 1 98.88 132 VAL B N 1
ATOM 3062 C CA . VAL B 1 132 ? -2.689 13.023 10.625 1 98.88 132 VAL B CA 1
ATOM 3063 C C . VAL B 1 132 ? -3.23 12.211 9.453 1 98.88 132 VAL B C 1
ATOM 3065 O O . VAL B 1 132 ? -4.07 12.695 8.688 1 98.88 132 VAL B O 1
ATOM 3068 N N . ASN B 1 133 ? -2.719 11.062 9.258 1 98.69 133 ASN B N 1
ATOM 3069 C CA . ASN B 1 133 ? -3.225 10.125 8.25 1 98.69 133 ASN B CA 1
ATOM 3070 C C . ASN B 1 133 ? -4.141 9.078 8.875 1 98.69 133 ASN B C 1
ATOM 3072 O O . ASN B 1 133 ? -3.705 8.289 9.711 1 98.69 133 ASN B O 1
ATOM 3076 N N . ILE B 1 134 ? -5.402 9.094 8.438 1 97.5 134 ILE B N 1
ATOM 3077 C CA . ILE B 1 134 ? -6.348 8.086 8.898 1 97.5 134 ILE B CA 1
ATOM 3078 C C . ILE B 1 134 ? -6.215 6.82 8.055 1 97.5 134 ILE B C 1
ATOM 3080 O O . ILE B 1 134 ? -6.629 6.801 6.891 1 97.5 134 ILE B O 1
ATOM 3084 N N . THR B 1 135 ? -5.629 5.848 8.602 1 95.5 135 THR B N 1
ATOM 3085 C CA . THR B 1 135 ? -5.527 4.562 7.922 1 95.5 135 THR B CA 1
ATOM 3086 C C . THR B 1 135 ? -6.645 3.625 8.367 1 95.5 135 THR B C 1
ATOM 3088 O O . THR B 1 135 ? -7.809 3.828 8.023 1 95.5 135 THR B O 1
ATOM 3091 N N . SER B 1 136 ? -6.367 2.557 9.023 1 90.75 136 SER B N 1
ATOM 3092 C CA . SER B 1 136 ? -7.281 1.526 9.508 1 90.75 136 SER B CA 1
ATOM 3093 C C . SER B 1 136 ? -6.523 0.406 10.211 1 90.75 136 SER B C 1
ATOM 3095 O O . SER B 1 136 ? -5.324 0.229 10 1 90.75 136 SER B O 1
ATOM 3097 N N . MET B 1 137 ? -7.246 -0.204 11.109 1 85.44 137 MET B N 1
ATOM 3098 C CA . MET B 1 137 ? -6.691 -1.495 11.516 1 85.44 137 MET B CA 1
ATOM 3099 C C . MET B 1 137 ? -6.391 -2.361 10.297 1 85.44 137 MET B C 1
ATOM 3101 O O . MET B 1 137 ? -5.484 -3.195 10.328 1 85.44 137 MET B O 1
ATOM 3105 N N . GLY B 1 138 ? -7.078 -2.109 9.25 1 88 138 GLY B N 1
ATOM 3106 C CA . GLY B 1 138 ? -6.902 -2.818 7.992 1 88 138 GLY B CA 1
ATOM 3107 C C . GLY B 1 138 ? -5.578 -2.512 7.32 1 88 138 GLY B C 1
ATOM 3108 O O . GLY B 1 138 ? -5.227 -3.135 6.316 1 88 138 GLY B O 1
ATOM 3109 N N . GLY B 1 139 ? -4.848 -1.611 7.793 1 91.38 139 GLY B N 1
ATOM 3110 C CA . GLY B 1 139 ? -3.494 -1.345 7.328 1 91.38 139 GLY B CA 1
ATOM 3111 C C . GLY B 1 139 ? -2.453 -2.234 7.98 1 91.38 139 GLY B C 1
ATOM 3112 O O . GLY B 1 139 ? -1.285 -2.225 7.59 1 91.38 139 GLY B O 1
ATOM 3113 N N . LYS B 1 140 ? -2.916 -3.016 8.93 1 90.06 140 LYS B N 1
ATOM 3114 C CA . LYS B 1 140 ? -2.029 -3.887 9.695 1 90.06 140 LYS B CA 1
ATOM 3115 C C . LYS B 1 140 ? -2.473 -5.344 9.602 1 90.06 140 LYS B C 1
ATOM 3117 O O . LYS B 1 140 ? -1.701 -6.254 9.906 1 90.06 140 LYS B O 1
ATOM 3122 N N . ILE B 1 141 ? -3.771 -5.492 9.211 1 90.56 141 ILE B N 1
ATOM 3123 C CA . ILE B 1 141 ? -4.316 -6.84 9.078 1 90.56 141 ILE B CA 1
ATOM 3124 C C . ILE B 1 141 ? -4.949 -7.004 7.699 1 90.56 141 ILE B C 1
ATOM 3126 O O . ILE B 1 141 ? -4.828 -6.129 6.844 1 90.56 141 ILE B O 1
ATOM 3130 N N . TYR B 1 142 ? -5.559 -8.148 7.457 1 92.5 142 TYR B N 1
ATOM 3131 C CA . TYR B 1 142 ? -6.262 -8.43 6.211 1 92.5 142 TYR B CA 1
ATOM 3132 C C . TYR B 1 142 ? -7.5 -9.281 6.461 1 92.5 142 TYR B C 1
ATOM 3134 O O . TYR B 1 142 ? -7.551 -10.039 7.438 1 92.5 142 TYR B O 1
ATOM 3142 N N . THR B 1 143 ? -8.469 -9.062 5.676 1 90.94 143 THR B N 1
ATOM 3143 C CA . THR B 1 143 ? -9.711 -9.828 5.758 1 90.94 143 THR B CA 1
ATOM 3144 C C . THR B 1 143 ? -10.141 -10.305 4.371 1 90.94 143 THR B C 1
ATOM 3146 O O . THR B 1 143 ? -9.578 -9.883 3.361 1 90.94 143 THR B O 1
ATOM 3149 N N . LEU B 1 144 ? -11.125 -11.117 4.391 1 92.81 144 LEU B N 1
ATOM 3150 C CA . LEU B 1 144 ? -11.641 -11.672 3.146 1 92.81 144 LEU B CA 1
ATOM 3151 C C . LEU B 1 144 ? -12.289 -10.586 2.293 1 92.81 144 LEU B C 1
ATOM 3153 O O . LEU B 1 144 ? -13.023 -9.742 2.807 1 92.81 144 LEU B O 1
ATOM 3157 N N . LEU B 1 145 ? -11.945 -10.562 0.984 1 94.31 145 LEU B N 1
ATOM 3158 C CA . LEU B 1 145 ? -12.562 -9.781 -0.08 1 94.31 145 LEU B CA 1
ATOM 3159 C C . LEU B 1 145 ? -12.234 -8.297 0.076 1 94.31 145 LEU B C 1
ATOM 3161 O O . LEU B 1 145 ? -12.867 -7.449 -0.557 1 94.31 145 LEU B O 1
ATOM 3165 N N . GLY B 1 146 ? -11.297 -7.973 0.95 1 94.75 146 GLY B N 1
ATOM 3166 C CA . GLY B 1 146 ? -10.875 -6.594 1.156 1 94.75 146 GLY B CA 1
ATOM 3167 C C . GLY B 1 146 ? -9.531 -6.281 0.537 1 94.75 146 GLY B C 1
ATOM 3168 O O . GLY B 1 146 ? -8.859 -5.332 0.946 1 94.75 146 GLY B O 1
ATOM 3169 N N . GLY B 1 147 ? -9.094 -7.082 -0.354 1 97 147 GLY B N 1
ATOM 3170 C CA . GLY B 1 147 ? -7.727 -7.047 -0.857 1 97 147 GLY B CA 1
ATOM 3171 C C . GLY B 1 147 ? -7.301 -5.668 -1.331 1 97 147 GLY B C 1
ATOM 3172 O O . GLY B 1 147 ? -6.215 -5.195 -0.987 1 97 147 GLY B O 1
ATOM 3173 N N . TRP B 1 148 ? -8.133 -4.992 -2.133 1 97.12 148 TRP B N 1
ATOM 3174 C CA . TRP B 1 148 ? -7.773 -3.688 -2.678 1 97.12 148 TRP B CA 1
ATOM 3175 C C . TRP B 1 148 ? -7.801 -2.617 -1.591 1 97.12 148 TRP B C 1
ATOM 3177 O O . TRP B 1 148 ? -6.93 -1.748 -1.545 1 97.12 148 TRP B O 1
ATOM 3187 N N . TYR B 1 149 ? -8.789 -2.695 -0.71 1 95.12 149 TYR B N 1
ATOM 3188 C CA . TYR B 1 149 ? -8.867 -1.765 0.41 1 95.12 149 TYR B CA 1
ATOM 3189 C C . TYR B 1 149 ? -7.656 -1.909 1.326 1 95.12 149 TYR B C 1
ATOM 3191 O O . TYR B 1 149 ? -6.98 -0.923 1.632 1 95.12 149 TYR B O 1
ATOM 3199 N N . HIS B 1 150 ? -7.375 -3.119 1.749 1 96.56 150 HIS B N 1
ATOM 3200 C CA . HIS B 1 150 ? -6.23 -3.379 2.617 1 96.56 150 HIS B CA 1
ATOM 3201 C C . HIS B 1 150 ? -4.926 -2.938 1.961 1 96.56 150 HIS B C 1
ATOM 3203 O O . HIS B 1 150 ? -4.043 -2.396 2.629 1 96.56 150 HIS B O 1
ATOM 3209 N N . ALA B 1 151 ? -4.816 -3.176 0.675 1 98.19 151 ALA B N 1
ATOM 3210 C CA . ALA B 1 151 ? -3.623 -2.738 -0.043 1 98.19 151 ALA B CA 1
ATOM 3211 C C . ALA B 1 151 ? -3.402 -1.237 0.125 1 98.19 151 ALA B C 1
ATOM 3213 O O . ALA B 1 151 ? -2.287 -0.795 0.407 1 98.19 151 ALA B O 1
ATOM 3214 N N . THR B 1 152 ? -4.453 -0.434 -0.027 1 98.25 152 THR B N 1
ATOM 3215 C CA . THR B 1 152 ? -4.324 1.015 0.096 1 98.25 152 THR B CA 1
ATOM 3216 C C . THR B 1 152 ? -3.918 1.402 1.514 1 98.25 152 THR B C 1
ATOM 3218 O O . THR B 1 152 ? -3.086 2.293 1.705 1 98.25 152 THR B O 1
ATOM 3221 N N . LYS B 1 153 ? -4.559 0.773 2.463 1 97.94 153 LYS B N 1
ATOM 3222 C CA . LYS B 1 153 ? -4.293 1.155 3.848 1 97.94 153 LYS B CA 1
ATOM 3223 C C . LYS B 1 153 ? -2.912 0.682 4.297 1 97.94 153 LYS B C 1
ATOM 3225 O O . LYS B 1 153 ? -2.238 1.363 5.07 1 97.94 153 LYS B O 1
ATOM 3230 N N . HIS B 1 154 ? -2.457 -0.459 3.797 1 97.88 154 HIS B N 1
ATOM 3231 C CA . HIS B 1 154 ? -1.073 -0.864 4.012 1 97.88 154 HIS B CA 1
ATOM 3232 C C . HIS B 1 154 ? -0.104 0.127 3.373 1 97.88 154 HIS B C 1
ATOM 3234 O O . HIS B 1 154 ? 0.906 0.49 3.979 1 97.88 154 HIS B O 1
ATOM 3240 N N . ALA B 1 155 ? -0.411 0.478 2.162 1 98.44 155 ALA B N 1
ATOM 3241 C CA . ALA B 1 155 ? 0.425 1.45 1.462 1 98.44 155 ALA B CA 1
ATOM 3242 C C . ALA B 1 155 ? 0.556 2.74 2.266 1 98.44 155 ALA B C 1
ATOM 3244 O O . ALA B 1 155 ? 1.654 3.283 2.408 1 98.44 155 ALA B O 1
ATOM 3245 N N . LEU B 1 156 ? -0.566 3.197 2.777 1 98.12 156 LEU B N 1
ATOM 3246 C CA . LEU B 1 156 ? -0.587 4.453 3.516 1 98.12 156 LEU B CA 1
ATOM 3247 C C . LEU B 1 156 ? 0.21 4.336 4.812 1 98.12 156 LEU B C 1
ATOM 3249 O O . LEU B 1 156 ? 0.825 5.309 5.258 1 98.12 156 LEU B O 1
ATOM 3253 N N . GLU B 1 157 ? 0.241 3.154 5.457 1 97.25 157 GLU B N 1
ATOM 3254 C CA . GLU B 1 157 ? 1.062 2.922 6.645 1 97.25 157 GLU B CA 1
ATOM 3255 C C . GLU B 1 157 ? 2.543 3.111 6.336 1 97.25 157 GLU B C 1
ATOM 3257 O O . GLU B 1 157 ? 3.215 3.93 6.969 1 97.25 157 GLU B O 1
ATOM 3262 N N . GLY B 1 158 ? 3.027 2.367 5.328 1 96.94 158 GLY B N 1
ATOM 3263 C CA . GLY B 1 158 ? 4.43 2.479 4.953 1 96.94 158 GLY B CA 1
ATOM 3264 C C . GLY B 1 158 ? 4.816 3.869 4.488 1 96.94 158 GLY B C 1
ATOM 3265 O O . GLY B 1 158 ? 5.879 4.379 4.848 1 96.94 158 GLY B O 1
ATOM 3266 N N . TRP B 1 159 ? 3.918 4.473 3.717 1 98.19 159 TRP B N 1
ATOM 3267 C CA . TRP B 1 159 ? 4.105 5.828 3.217 1 98.19 159 TRP B CA 1
ATOM 3268 C C . TRP B 1 159 ? 4.246 6.82 4.367 1 98.19 159 TRP B C 1
ATOM 3270 O O . TRP B 1 159 ? 5.16 7.648 4.375 1 98.19 159 TRP B O 1
ATOM 3280 N N . SER B 1 160 ? 3.4 6.672 5.367 1 98.56 160 SER B N 1
ATOM 3281 C CA . SER B 1 160 ? 3.359 7.582 6.504 1 98.56 160 SER B CA 1
ATOM 3282 C C . SER B 1 160 ? 4.617 7.457 7.359 1 98.56 160 SER B C 1
ATOM 3284 O O . SER B 1 160 ? 5.137 8.453 7.855 1 98.56 160 SER B O 1
ATOM 3286 N N . ASP B 1 161 ? 5.062 6.266 7.559 1 97.62 161 ASP B N 1
ATOM 3287 C CA . ASP B 1 161 ? 6.262 6.047 8.359 1 97.62 161 ASP B CA 1
ATOM 3288 C C . ASP B 1 161 ? 7.484 6.691 7.703 1 97.62 161 ASP B C 1
ATOM 3290 O O . ASP B 1 161 ? 8.312 7.293 8.391 1 97.62 161 ASP B O 1
ATOM 3294 N N . CYS B 1 162 ? 7.609 6.535 6.406 1 97.56 162 CYS B N 1
ATOM 3295 C CA . CYS B 1 162 ? 8.711 7.172 5.688 1 97.56 162 CYS B CA 1
ATOM 3296 C C . CYS B 1 162 ? 8.594 8.695 5.758 1 97.56 162 CYS B C 1
ATOM 3298 O O . CYS B 1 162 ? 9.594 9.383 5.977 1 97.56 162 CYS B O 1
ATOM 3300 N N . LEU B 1 163 ? 7.387 9.188 5.582 1 98.38 163 LEU B N 1
ATOM 3301 C CA . LEU B 1 163 ? 7.137 10.617 5.648 1 98.38 163 LEU B CA 1
ATOM 3302 C C . LEU B 1 163 ? 7.559 11.188 7 1 98.38 163 LEU B C 1
ATOM 3304 O O . LEU B 1 163 ? 8.156 12.266 7.066 1 98.38 163 LEU B O 1
ATOM 3308 N N . ARG B 1 164 ? 7.207 10.469 8.055 1 97.94 164 ARG B N 1
ATOM 3309 C CA . ARG B 1 164 ? 7.555 10.883 9.414 1 97.94 164 ARG B CA 1
ATOM 3310 C C . ARG B 1 164 ? 9.062 11.086 9.555 1 97.94 164 ARG B C 1
ATOM 3312 O O . ARG B 1 164 ? 9.508 12.086 10.109 1 97.94 164 ARG B O 1
ATOM 3319 N N . LEU B 1 165 ? 9.836 10.133 9.031 1 96.44 165 LEU B N 1
ATOM 3320 C CA . LEU B 1 165 ? 11.289 10.227 9.094 1 96.44 165 LEU B CA 1
ATOM 3321 C C . LEU B 1 165 ? 11.789 11.445 8.312 1 96.44 165 LEU B C 1
ATOM 3323 O O . LEU B 1 165 ? 12.664 12.172 8.781 1 96.44 165 LEU B O 1
ATOM 3327 N N . GLU B 1 166 ? 11.258 11.672 7.148 1 96.69 166 GLU B N 1
ATOM 3328 C CA . GLU B 1 166 ? 11.711 12.727 6.246 1 96.69 166 GLU B CA 1
ATOM 3329 C C . GLU B 1 166 ? 11.422 14.109 6.824 1 96.69 166 GLU B C 1
ATOM 3331 O O . GLU B 1 166 ? 12.18 15.055 6.602 1 96.69 166 GLU B O 1
ATOM 3336 N N . LEU B 1 167 ? 10.336 14.227 7.586 1 97.5 167 LEU B N 1
ATOM 3337 C CA . LEU B 1 167 ? 9.867 15.547 7.984 1 97.5 167 LEU B CA 1
ATOM 3338 C C . LEU B 1 167 ? 10.352 15.898 9.391 1 97.5 167 LEU B C 1
ATOM 3340 O O . LEU B 1 167 ? 10.281 17.062 9.805 1 97.5 167 LEU B O 1
ATOM 3344 N N . ALA B 1 168 ? 10.875 14.898 10.086 1 95.31 168 ALA B N 1
ATOM 3345 C CA . ALA B 1 168 ? 11.32 15.094 11.461 1 95.31 168 ALA B CA 1
ATOM 3346 C C . ALA B 1 168 ? 12.297 16.266 11.57 1 95.31 168 ALA B C 1
ATOM 3348 O O . ALA B 1 168 ? 12.148 17.125 12.445 1 95.31 168 ALA B O 1
ATOM 3349 N N . PRO B 1 169 ? 13.234 16.422 10.586 1 93.88 169 PRO B N 1
ATOM 3350 C CA . PRO B 1 169 ? 14.18 17.531 10.688 1 93.88 169 PRO B CA 1
ATOM 3351 C C . PRO B 1 169 ? 13.516 18.891 10.547 1 93.88 169 PRO B C 1
ATOM 3353 O O . PRO B 1 169 ? 14.117 19.922 10.883 1 93.88 169 PRO B O 1
ATOM 3356 N N . PHE B 1 170 ? 12.336 18.953 10.055 1 96.44 170 PHE B N 1
ATOM 3357 C CA . PHE B 1 170 ? 11.664 20.219 9.797 1 96.44 170 PHE B CA 1
ATOM 3358 C C . PHE B 1 170 ? 10.672 20.547 10.906 1 96.44 170 PHE B C 1
ATOM 3360 O O . PHE B 1 170 ? 9.922 21.516 10.812 1 96.44 170 PHE B O 1
ATOM 3367 N N . GLY B 1 171 ? 10.617 19.656 11.922 1 96.69 171 GLY B N 1
ATOM 3368 C CA . GLY B 1 171 ? 9.719 19.906 13.039 1 96.69 171 GLY B CA 1
ATOM 3369 C C . GLY B 1 171 ? 8.266 19.594 12.719 1 96.69 171 GLY B C 1
ATOM 3370 O O . GLY B 1 171 ? 7.359 20.109 13.375 1 96.69 171 GLY B O 1
ATOM 3371 N N . ILE B 1 172 ? 8 18.859 11.664 1 98.12 172 ILE B N 1
ATOM 3372 C CA . ILE B 1 172 ? 6.648 18.484 11.273 1 98.12 172 ILE B CA 1
ATOM 3373 C C . ILE B 1 172 ? 6.348 17.078 11.758 1 98.12 172 ILE B C 1
ATOM 3375 O O . ILE B 1 172 ? 7.121 16.141 11.508 1 98.12 172 ILE B O 1
ATOM 3379 N N . ASN B 1 173 ? 5.242 16.906 12.492 1 98.44 173 ASN B N 1
ATOM 3380 C CA . ASN B 1 173 ? 4.82 15.609 13.008 1 98.44 173 ASN B CA 1
ATOM 3381 C C . ASN B 1 173 ? 3.941 14.859 12.008 1 98.44 173 ASN B C 1
ATOM 3383 O O . ASN B 1 173 ? 3.121 15.469 11.32 1 98.44 173 ASN B O 1
ATOM 3387 N N . VAL B 1 174 ? 4.145 13.586 11.898 1 98.62 174 VAL B N 1
ATOM 3388 C CA . VAL B 1 174 ? 3.275 12.703 11.133 1 98.62 174 VAL B CA 1
ATOM 3389 C C . VAL B 1 174 ? 2.711 11.609 12.039 1 98.62 174 VAL B C 1
ATOM 3391 O O . VAL B 1 174 ? 3.465 10.859 12.656 1 98.62 174 VAL B O 1
ATOM 3394 N N . VAL B 1 175 ? 1.401 11.57 12.109 1 98.44 175 VAL B N 1
ATOM 3395 C CA . VAL B 1 175 ? 0.69 10.664 13.008 1 98.44 175 VAL B CA 1
ATOM 3396 C C . VAL B 1 175 ? -0.229 9.75 12.195 1 98.44 175 VAL B C 1
ATOM 3398 O O . VAL B 1 175 ? -0.893 10.203 11.258 1 98.44 175 VAL B O 1
ATOM 3401 N N . VAL B 1 176 ? -0.215 8.484 12.555 1 98.25 176 VAL B N 1
ATOM 3402 C CA . VAL B 1 176 ? -1.133 7.527 11.945 1 98.25 176 VAL B CA 1
ATOM 3403 C C . VAL B 1 176 ? -2.227 7.152 12.938 1 98.25 176 VAL B C 1
ATOM 3405 O O . VAL B 1 176 ? -1.943 6.871 14.109 1 98.25 176 VAL B O 1
ATOM 3408 N N . VAL B 1 177 ? -3.455 7.262 12.531 1 98 177 VAL B N 1
ATOM 3409 C CA . VAL B 1 177 ? -4.582 6.77 13.312 1 98 177 VAL B CA 1
ATOM 3410 C C . VAL B 1 177 ? -5.152 5.512 12.664 1 98 177 VAL B C 1
ATOM 3412 O O . VAL B 1 177 ? -5.41 5.488 11.461 1 98 177 VAL B O 1
ATOM 3415 N N . GLU B 1 178 ? -5.305 4.469 13.422 1 97.25 178 GLU B N 1
ATOM 3416 C CA . GLU B 1 178 ? -5.777 3.168 12.961 1 97.25 178 GLU B CA 1
ATOM 3417 C C . GLU B 1 178 ? -7.121 2.811 13.594 1 97.25 178 GLU B C 1
ATOM 3419 O O . GLU B 1 178 ? -7.172 2.1 14.594 1 97.25 178 GLU B O 1
ATOM 3424 N N . PRO B 1 179 ? -8.18 3.26 12.938 1 94.56 179 PRO B N 1
ATOM 3425 C CA . PRO B 1 179 ? -9.508 2.953 13.469 1 94.56 179 PRO B CA 1
ATOM 3426 C C . PRO B 1 179 ? -9.898 1.486 13.289 1 94.56 179 PRO B C 1
ATOM 3428 O O . PRO B 1 179 ? -9.523 0.867 12.289 1 94.56 179 PRO B O 1
ATOM 3431 N N . GLY B 1 180 ? -10.648 0.965 14.25 1 92.31 180 GLY B N 1
ATOM 3432 C CA . GLY B 1 180 ? -11.32 -0.315 14.102 1 92.31 180 GLY B CA 1
ATOM 3433 C C . GLY B 1 180 ? -12.703 -0.193 13.492 1 92.31 180 GLY B C 1
ATOM 3434 O O . GLY B 1 180 ? -12.891 0.511 12.5 1 92.31 180 GLY B O 1
ATOM 3435 N N . LEU B 1 181 ? -13.633 -0.92 14.023 1 85.38 181 LEU B N 1
ATOM 3436 C CA . LEU B 1 181 ? -15.016 -0.829 13.555 1 85.38 181 LEU B CA 1
ATOM 3437 C C . LEU B 1 181 ? -15.68 0.432 14.094 1 85.38 181 LEU B C 1
ATOM 3439 O O . LEU B 1 181 ? -15.977 0.523 15.289 1 85.38 181 LEU B O 1
ATOM 3443 N N . ILE B 1 182 ? -15.836 1.355 13.211 1 83.62 182 ILE B N 1
ATOM 3444 C CA . ILE B 1 182 ? -16.453 2.627 13.578 1 83.62 182 ILE B CA 1
ATOM 3445 C C . ILE B 1 182 ? -17.844 2.73 12.961 1 83.62 182 ILE B C 1
ATOM 3447 O O . ILE B 1 182 ? -18.047 2.348 11.805 1 83.62 182 ILE B O 1
ATOM 3451 N N . GLU B 1 183 ? -18.734 3.174 13.742 1 78.44 183 GLU B N 1
ATOM 3452 C CA . GLU B 1 183 ? -20.109 3.342 13.266 1 78.44 183 GLU B CA 1
ATOM 3453 C C . GLU B 1 183 ? -20.188 4.457 12.227 1 78.44 183 GLU B C 1
ATOM 3455 O O . GLU B 1 183 ? -20.281 5.633 12.578 1 78.44 183 GLU B O 1
ATOM 3460 N N . THR B 1 184 ? -20.062 3.986 11.07 1 76 184 THR B N 1
ATOM 3461 C CA . THR B 1 184 ? -20.234 4.84 9.898 1 76 184 THR B CA 1
ATOM 3462 C C . THR B 1 184 ? -21.109 4.152 8.859 1 76 184 THR B C 1
ATOM 3464 O O . THR B 1 184 ? -21.719 3.109 9.133 1 76 184 THR B O 1
ATOM 3467 N N . GLY B 1 185 ? -21.516 4.543 7.848 1 68.75 185 GLY B N 1
ATOM 3468 C CA . GLY B 1 185 ? -22.234 3.875 6.77 1 68.75 185 GLY B CA 1
ATOM 3469 C C . GLY B 1 185 ? -21.375 2.912 5.984 1 68.75 185 GLY B C 1
ATOM 3470 O O . GLY B 1 185 ? -21.828 2.305 5.012 1 68.75 185 GLY B O 1
ATOM 3471 N N . PHE B 1 186 ? -20.234 2.559 6.5 1 70.38 186 PHE B N 1
ATOM 3472 C CA . PHE B 1 186 ? -19.219 1.782 5.781 1 70.38 186 PHE B CA 1
ATOM 3473 C C . PHE B 1 186 ? -19.703 0.348 5.57 1 70.38 186 PHE B C 1
ATOM 3475 O O . PHE B 1 186 ? -19.609 -0.182 4.461 1 70.38 186 PHE B O 1
ATOM 3482 N N . GLY B 1 187 ? -20.281 -0.244 6.598 1 74.25 187 GLY B N 1
ATOM 3483 C CA . GLY B 1 187 ? -20.672 -1.641 6.527 1 74.25 187 GLY B CA 1
ATOM 3484 C C . GLY B 1 187 ? -21.75 -1.905 5.488 1 74.25 187 GLY B C 1
ATOM 3485 O O . GLY B 1 187 ? -21.672 -2.879 4.738 1 74.25 187 GLY B O 1
ATOM 3486 N N . ASP B 1 188 ? -22.688 -1.006 5.426 1 74.44 188 ASP B N 1
ATOM 3487 C CA . ASP B 1 188 ? -23.781 -1.174 4.473 1 74.44 188 ASP B CA 1
ATOM 3488 C C . ASP B 1 188 ? -23.281 -1.021 3.037 1 74.44 188 ASP B C 1
ATOM 3490 O O . ASP B 1 188 ? -23.672 -1.795 2.156 1 74.44 188 ASP B O 1
ATOM 3494 N N . VAL B 1 189 ? -22.406 -0.119 2.887 1 73.88 189 VAL B N 1
ATOM 3495 C CA . VAL B 1 189 ? -21.875 0.155 1.561 1 73.88 189 VAL B CA 1
ATOM 3496 C C . VAL B 1 189 ? -21.047 -1.038 1.084 1 73.88 189 VAL B C 1
ATOM 3498 O O . VAL B 1 189 ? -21.172 -1.475 -0.062 1 73.88 189 VAL B O 1
ATOM 3501 N N . VAL B 1 190 ? -20.375 -1.641 2.016 1 79.56 190 VAL B N 1
ATOM 3502 C CA . VAL B 1 190 ? -19.516 -2.775 1.701 1 79.56 190 VAL B CA 1
ATOM 3503 C C . VAL B 1 190 ? -20.359 -3.988 1.337 1 79.56 190 VAL B C 1
ATOM 3505 O O . VAL B 1 190 ? -20.172 -4.602 0.284 1 79.56 190 VAL B O 1
ATOM 3508 N N . ALA B 1 191 ? -21.359 -4.266 2.182 1 82.69 191 ALA B N 1
ATOM 3509 C CA . ALA B 1 191 ? -22.156 -5.473 1.985 1 82.69 191 ALA B CA 1
ATOM 3510 C C . ALA B 1 191 ? -22.938 -5.41 0.675 1 82.69 191 ALA B C 1
ATOM 3512 O O . ALA B 1 191 ? -22.938 -6.371 -0.097 1 82.69 191 ALA B O 1
ATOM 3513 N N . ASP B 1 192 ? -23.516 -4.312 0.406 1 84.5 192 ASP B N 1
ATOM 3514 C CA . ASP B 1 192 ? -24.312 -4.16 -0.808 1 84.5 192 ASP B CA 1
ATOM 3515 C C . ASP B 1 192 ? -23.422 -4.207 -2.053 1 84.5 192 ASP B C 1
ATOM 3517 O O . ASP B 1 192 ? -23.781 -4.828 -3.055 1 84.5 192 ASP B O 1
ATOM 3521 N N . GLY B 1 193 ? -22.359 -3.57 -1.973 1 87.44 193 GLY B N 1
ATOM 3522 C CA . GLY B 1 193 ? -21.438 -3.566 -3.09 1 87.44 193 GLY B CA 1
ATOM 3523 C C . GLY B 1 193 ? -20.875 -4.941 -3.406 1 87.44 193 GLY B C 1
ATOM 3524 O O . GLY B 1 193 ? -20.734 -5.301 -4.574 1 87.44 193 GLY B O 1
ATOM 3525 N N . LEU B 1 194 ? -20.672 -5.695 -2.383 1 90.06 194 LEU B N 1
ATOM 3526 C CA . LEU B 1 194 ? -20.141 -7.043 -2.525 1 90.06 194 LEU B CA 1
ATOM 3527 C C . LEU B 1 194 ? -21.109 -7.941 -3.273 1 90.06 194 LEU B C 1
ATOM 3529 O O . LEU B 1 194 ? -20.734 -8.617 -4.234 1 90.06 194 LEU B O 1
ATOM 3533 N N . LEU B 1 195 ? -22.391 -7.922 -2.785 1 91.25 195 LEU B N 1
ATOM 3534 C CA . LEU B 1 195 ? -23.406 -8.812 -3.346 1 91.25 195 LEU B CA 1
ATOM 3535 C C . LEU B 1 195 ? -23.703 -8.445 -4.793 1 91.25 195 LEU B C 1
ATOM 3537 O O . LEU B 1 195 ? -23.922 -9.328 -5.629 1 91.25 195 LEU B O 1
ATOM 3541 N N . LYS B 1 196 ? -23.719 -7.219 -5.066 1 91.25 196 LYS B N 1
ATOM 3542 C CA . LYS B 1 196 ? -23.969 -6.758 -6.43 1 91.25 196 LYS B CA 1
ATOM 3543 C C . LYS B 1 196 ? -22.844 -7.191 -7.367 1 91.25 196 LYS B C 1
ATOM 3545 O O . LYS B 1 196 ? -23.094 -7.562 -8.516 1 91.25 196 LYS B O 1
ATOM 3550 N N . ARG B 1 197 ? -21.641 -7.262 -6.902 1 91.19 197 ARG B N 1
ATOM 3551 C CA . ARG B 1 197 ? -20.469 -7.543 -7.719 1 91.19 197 ARG B CA 1
ATOM 3552 C C . ARG B 1 197 ? -20.266 -9.047 -7.887 1 91.19 197 ARG B C 1
ATOM 3554 O O . ARG B 1 197 ? -19.953 -9.516 -8.984 1 91.19 197 ARG B O 1
ATOM 3561 N N . SER B 1 198 ? -20.422 -9.773 -6.84 1 93.69 198 SER B N 1
ATOM 3562 C CA . SER B 1 198 ? -19.891 -11.133 -6.852 1 93.69 198 SER B CA 1
ATOM 3563 C C . SER B 1 198 ? -20.844 -12.102 -6.16 1 93.69 198 SER B C 1
ATOM 3565 O O . SER B 1 198 ? -20.406 -13.117 -5.605 1 93.69 198 SER B O 1
ATOM 3567 N N . GLY B 1 199 ? -22.078 -11.656 -6.137 1 91.5 199 GLY B N 1
ATOM 3568 C CA . GLY B 1 199 ? -23.047 -12.5 -5.465 1 91.5 199 GLY B CA 1
ATOM 3569 C C . GLY B 1 199 ? -23.391 -13.75 -6.25 1 91.5 199 GLY B C 1
ATOM 3570 O O . GLY B 1 199 ? -24.094 -14.625 -5.746 1 91.5 199 GLY B O 1
ATOM 3571 N N . ASN B 1 200 ? -22.891 -13.625 -7.512 1 90.12 200 ASN B N 1
ATOM 3572 C CA . ASN B 1 200 ? -23.094 -14.766 -8.406 1 90.12 200 ASN B CA 1
ATOM 3573 C C . ASN B 1 200 ? -21.797 -15.18 -9.086 1 90.12 200 ASN B C 1
ATOM 3575 O O . ASN B 1 200 ? -20.844 -14.398 -9.164 1 90.12 200 ASN B O 1
ATOM 3579 N N . GLY B 1 201 ? -21.406 -16.469 -9.062 1 91.06 201 GLY B N 1
ATOM 3580 C CA . GLY B 1 201 ? -20.203 -16.922 -9.734 1 91.06 201 GLY B CA 1
ATOM 3581 C C . GLY B 1 201 ? -19.281 -17.734 -8.844 1 91.06 201 GLY B C 1
ATOM 3582 O O . GLY B 1 201 ? -19.75 -18.375 -7.891 1 91.06 201 GLY B O 1
ATOM 3583 N N . ALA B 1 202 ? -17.984 -17.562 -9.164 1 94.31 202 ALA B N 1
ATOM 3584 C CA . ALA B 1 202 ? -17.016 -18.469 -8.547 1 94.31 202 ALA B CA 1
ATOM 3585 C C . ALA B 1 202 ? -16.828 -18.141 -7.07 1 94.31 202 ALA B C 1
ATOM 3587 O O . ALA B 1 202 ? -16.516 -19.016 -6.266 1 94.31 202 ALA B O 1
ATOM 3588 N N . TYR B 1 203 ? -17.109 -16.844 -6.668 1 96.25 203 TYR B N 1
ATOM 3589 C CA . TYR B 1 203 ? -16.828 -16.406 -5.305 1 96.25 203 TYR B CA 1
ATOM 3590 C C . TYR B 1 203 ? -18.109 -16.203 -4.52 1 96.25 203 TYR B C 1
ATOM 3592 O O . TYR B 1 203 ? -18.109 -15.555 -3.471 1 96.25 203 TYR B O 1
ATOM 3600 N N . ALA B 1 204 ? -19.234 -16.656 -4.977 1 95.06 204 ALA B N 1
ATOM 3601 C CA . ALA B 1 204 ? -20.547 -16.375 -4.418 1 95.06 204 ALA B CA 1
ATOM 3602 C C . ALA B 1 204 ? -20.625 -16.812 -2.957 1 95.06 204 ALA B C 1
ATOM 3604 O O . ALA B 1 204 ? -21.141 -16.078 -2.111 1 95.06 204 ALA B O 1
ATOM 3605 N N . LYS B 1 205 ? -20.172 -17.984 -2.676 1 92.62 205 LYS B N 1
ATOM 3606 C CA . LYS B 1 205 ? -20.234 -18.484 -1.309 1 92.62 205 LYS B CA 1
ATOM 3607 C C . LYS B 1 205 ? -19.469 -17.578 -0.348 1 92.62 205 LYS B C 1
ATOM 3609 O O . LYS B 1 205 ? -19.984 -17.203 0.704 1 92.62 205 LYS B O 1
ATOM 3614 N N . LEU B 1 206 ? -18.312 -17.234 -0.747 1 91.5 206 LEU B N 1
ATOM 3615 C CA . LEU B 1 206 ? -17.484 -16.344 0.06 1 91.5 206 LEU B CA 1
ATOM 3616 C C . LEU B 1 206 ? -18.141 -14.977 0.203 1 91.5 206 LEU B C 1
ATOM 3618 O O . LEU B 1 206 ? -18.141 -14.398 1.292 1 91.5 206 LEU B O 1
ATOM 3622 N N . THR B 1 207 ? -18.641 -14.492 -0.863 1 94.06 207 THR B N 1
ATOM 3623 C CA . THR B 1 207 ? -19.25 -13.172 -0.91 1 94.06 207 THR B CA 1
ATOM 3624 C C . THR B 1 207 ? -20.453 -13.094 0.024 1 94.06 207 THR B C 1
ATOM 3626 O O . THR B 1 207 ? -20.609 -12.133 0.778 1 94.06 207 THR B O 1
ATOM 3629 N N . HIS B 1 208 ? -21.25 -14.086 0.01 1 93 208 HIS B N 1
ATOM 3630 C CA . HIS B 1 208 ? -22.438 -14.109 0.872 1 93 208 HIS B CA 1
ATOM 3631 C C . HIS B 1 208 ? -22.031 -14.203 2.342 1 93 208 HIS B C 1
ATOM 3633 O O . HIS B 1 208 ? -22.656 -13.57 3.195 1 93 208 HIS B O 1
ATOM 3639 N N . ALA B 1 209 ? -21.062 -14.992 2.588 1 90.81 209 ALA B N 1
ATOM 3640 C CA . ALA B 1 209 ? -20.578 -15.125 3.963 1 90.81 209 ALA B CA 1
ATOM 3641 C C . ALA B 1 209 ? -20.062 -13.797 4.5 1 90.81 209 ALA B C 1
ATOM 3643 O O . ALA B 1 209 ? -20.391 -13.398 5.617 1 90.81 209 ALA B O 1
ATOM 3644 N N . VAL B 1 210 ? -19.266 -13.117 3.701 1 90.75 210 VAL B N 1
ATOM 3645 C CA . VAL B 1 210 ? -18.672 -11.852 4.113 1 90.75 210 VAL B CA 1
ATOM 3646 C C . VAL B 1 210 ? -19.75 -10.789 4.254 1 90.75 210 VAL B C 1
ATOM 3648 O O . VAL B 1 210 ? -19.734 -9.992 5.191 1 90.75 210 VAL B O 1
ATOM 3651 N N . ALA B 1 211 ? -20.641 -10.758 3.311 1 89.62 211 ALA B N 1
ATOM 3652 C CA . ALA B 1 211 ? -21.734 -9.797 3.371 1 89.62 211 ALA B CA 1
ATOM 3653 C C . ALA B 1 211 ? -22.547 -9.969 4.652 1 89.62 211 ALA B C 1
ATOM 3655 O O . ALA B 1 211 ? -22.891 -8.984 5.316 1 89.62 211 ALA B O 1
ATOM 3656 N N . LYS B 1 212 ? -22.828 -11.195 4.984 1 87.56 212 LYS B N 1
ATOM 3657 C CA . LYS B 1 212 ? -23.594 -11.484 6.195 1 87.56 212 LYS B CA 1
ATOM 3658 C C . LYS B 1 212 ? -22.828 -11.062 7.445 1 87.56 212 LYS B C 1
ATOM 3660 O O . LYS B 1 212 ? -23.375 -10.422 8.336 1 87.56 212 LYS B O 1
ATOM 3665 N N . ALA B 1 213 ? -21.562 -11.391 7.449 1 84.31 213 ALA B N 1
ATOM 3666 C CA . ALA B 1 213 ? -20.719 -11.039 8.594 1 84.31 213 ALA B CA 1
ATOM 3667 C C . ALA B 1 213 ? -20.609 -9.531 8.75 1 84.31 213 ALA B C 1
ATOM 3669 O O . ALA B 1 213 ? -20.578 -9.016 9.875 1 84.31 213 ALA B O 1
ATOM 3670 N N . THR B 1 214 ? -20.469 -8.852 7.684 1 83.75 214 THR B N 1
ATOM 3671 C CA . THR B 1 214 ? -20.344 -7.398 7.691 1 83.75 214 THR B CA 1
ATOM 3672 C C . THR B 1 214 ? -21.609 -6.746 8.227 1 83.75 214 THR B C 1
ATOM 3674 O O . THR B 1 214 ? -21.547 -5.812 9.031 1 83.75 214 THR B O 1
ATOM 3677 N N . LYS B 1 215 ? -22.703 -7.203 7.773 1 81.94 215 LYS B N 1
ATOM 3678 C CA . LYS B 1 215 ? -23.984 -6.672 8.258 1 81.94 215 LYS B CA 1
ATOM 3679 C C . LYS B 1 215 ? -24.141 -6.91 9.758 1 81.94 215 LYS B C 1
ATOM 3681 O O . LYS B 1 215 ? -24.625 -6.039 10.484 1 81.94 215 LYS B O 1
ATOM 3686 N N . ASP B 1 216 ? -23.656 -8.039 10.148 1 79.38 216 ASP B N 1
ATOM 3687 C CA . ASP B 1 216 ? -23.766 -8.391 11.562 1 79.38 216 ASP B CA 1
ATOM 3688 C C . ASP B 1 216 ? -22.812 -7.543 12.414 1 79.38 216 ASP B C 1
ATOM 3690 O O . ASP B 1 216 ? -23.125 -7.203 13.555 1 79.38 216 ASP B O 1
ATOM 3694 N N . ALA B 1 217 ? -21.672 -7.234 11.812 1 74 217 ALA B N 1
ATOM 3695 C CA . ALA B 1 217 ? -20.641 -6.516 12.555 1 74 217 ALA B CA 1
ATOM 3696 C C . ALA B 1 217 ? -20.938 -5.023 12.617 1 74 217 ALA B C 1
ATOM 3698 O O . ALA B 1 217 ? -20.656 -4.371 13.625 1 74 217 ALA B O 1
ATOM 3699 N N . TYR B 1 218 ? -21.359 -4.383 11.648 1 67.56 218 TYR B N 1
ATOM 3700 C CA . TYR B 1 218 ? -21.562 -2.941 11.57 1 67.56 218 TYR B CA 1
ATOM 3701 C C . TYR B 1 218 ? -23.016 -2.58 11.867 1 67.56 218 TYR B C 1
ATOM 3703 O O . TYR B 1 218 ? -23.328 -1.418 12.133 1 67.56 218 TYR B O 1
ATOM 3711 N N . GLY B 1 219 ? -23.828 -3.6 11.82 1 61.72 219 GLY B N 1
ATOM 3712 C CA . GLY B 1 219 ? -25.234 -3.334 12.07 1 61.72 219 GLY B CA 1
ATOM 3713 C C . GLY B 1 219 ? -25.562 -3.221 13.547 1 61.72 219 GLY B C 1
ATOM 3714 O O . GLY B 1 219 ? -24.781 -3.629 14.398 1 61.72 219 GLY B O 1
ATOM 3715 N N . GLN B 1 220 ? -26.562 -2.303 13.844 1 61.59 220 GLN B N 1
ATOM 3716 C CA . GLN B 1 220 ? -27.312 -2.283 15.094 1 61.59 220 GLN B CA 1
ATOM 3717 C C . GLN B 1 220 ? -26.531 -1.537 16.188 1 61.59 220 GLN B C 1
ATOM 3719 O O . GLN B 1 220 ? -26.562 -1.922 17.344 1 61.59 220 GLN B O 1
ATOM 3724 N N . GLY B 1 221 ? -25.656 -0.621 15.672 1 65.38 221 GLY B N 1
ATOM 3725 C CA . GLY B 1 221 ? -25.031 0.188 16.703 1 65.38 221 GLY B CA 1
ATOM 3726 C C . GLY B 1 221 ? -23.828 -0.496 17.344 1 65.38 221 GLY B C 1
ATOM 3727 O O . GLY B 1 221 ? -23.469 -0.179 18.484 1 65.38 221 GLY B O 1
ATOM 3728 N N . ARG B 1 222 ? -23.281 -1.378 16.672 1 70.06 222 ARG B N 1
ATOM 3729 C CA . ARG B 1 222 ? -22.25 -2.211 17.281 1 70.06 222 ARG B CA 1
ATOM 3730 C C . ARG B 1 222 ? -20.859 -1.613 17.047 1 70.06 222 ARG B C 1
ATOM 3732 O O . ARG B 1 222 ? -19.906 -1.985 17.734 1 70.06 222 ARG B O 1
ATOM 3739 N N . GLY B 1 223 ? -20.797 -0.553 16.25 1 82.25 223 GLY B N 1
ATOM 3740 C CA . GLY B 1 223 ? -19.484 0.034 16.047 1 82.25 223 GLY B CA 1
ATOM 3741 C C . GLY B 1 223 ? -19.188 1.157 17.016 1 82.25 223 GLY B C 1
ATOM 3742 O O . GLY B 1 223 ? -20.062 1.597 17.766 1 82.25 223 GLY B O 1
ATOM 3743 N N . THR B 1 224 ? -17.891 1.535 17.141 1 89.25 224 THR B N 1
ATOM 3744 C CA . THR B 1 224 ? -17.453 2.645 17.984 1 89.25 224 THR B CA 1
ATOM 3745 C C . THR B 1 224 ? -17.922 3.977 17.406 1 89.25 224 THR B C 1
ATOM 3747 O O . THR B 1 224 ? -17.938 4.168 16.188 1 89.25 224 THR B O 1
ATOM 3750 N N . ASP B 1 225 ? -18.344 4.855 18.281 1 92.19 225 ASP B N 1
ATOM 3751 C CA . ASP B 1 225 ? -18.75 6.195 17.875 1 92.19 225 ASP B CA 1
ATOM 3752 C C . ASP B 1 225 ? -17.594 6.957 17.234 1 92.19 225 ASP B C 1
ATOM 3754 O O . ASP B 1 225 ? -16.484 6.957 17.766 1 92.19 225 ASP B O 1
ATOM 3758 N N . PRO B 1 226 ? -17.844 7.621 16.094 1 93.31 226 PRO B N 1
ATOM 3759 C CA . PRO B 1 226 ? -16.766 8.352 15.414 1 93.31 226 PRO B CA 1
ATOM 3760 C C . PRO B 1 226 ? -16.141 9.438 16.281 1 93.31 226 PRO B C 1
ATOM 3762 O O . PRO B 1 226 ? -15.008 9.859 16.031 1 93.31 226 PRO B O 1
ATOM 3765 N N . SER B 1 227 ? -16.812 9.898 17.328 1 95.25 227 SER B N 1
ATOM 3766 C CA . SER B 1 227 ? -16.297 10.922 18.219 1 95.25 227 SER B CA 1
ATOM 3767 C C . SER B 1 227 ? -15.047 10.438 18.953 1 95.25 227 SER B C 1
ATOM 3769 O O . SER B 1 227 ? -14.211 11.242 19.375 1 95.25 227 SER B O 1
ATOM 3771 N N . VAL B 1 228 ? -14.906 9.125 19.094 1 95.5 228 VAL B N 1
ATOM 3772 C CA . VAL B 1 228 ? -13.719 8.547 19.719 1 95.5 228 VAL B CA 1
ATOM 3773 C C . VAL B 1 228 ? -12.492 8.852 18.859 1 95.5 228 VAL B C 1
ATOM 3775 O O . VAL B 1 228 ? -11.438 9.227 19.391 1 95.5 228 VAL B O 1
ATOM 3778 N N . ILE B 1 229 ? -12.648 8.734 17.578 1 96.69 229 ILE B N 1
ATOM 3779 C CA . ILE B 1 229 ? -11.555 9.023 16.656 1 96.69 229 ILE B CA 1
ATOM 3780 C C . ILE B 1 229 ? -11.25 10.523 16.672 1 96.69 229 ILE B C 1
ATOM 3782 O O . ILE B 1 229 ? -10.086 10.922 16.656 1 96.69 229 ILE B O 1
ATOM 3786 N N . ALA B 1 230 ? -12.297 11.305 16.766 1 98 230 ALA B N 1
ATOM 3787 C CA . ALA B 1 230 ? -12.125 12.75 16.844 1 98 230 ALA B CA 1
ATOM 3788 C C . ALA B 1 230 ? -11.312 13.133 18.078 1 98 230 ALA B C 1
ATOM 3790 O O . ALA B 1 230 ? -10.453 14.016 18.016 1 98 230 ALA B O 1
ATOM 3791 N N . GLY B 1 231 ? -11.641 12.477 19.188 1 98.12 231 GLY B N 1
ATOM 3792 C CA . GLY B 1 231 ? -10.898 12.711 20.406 1 98.12 231 GLY B CA 1
ATOM 3793 C C . GLY B 1 231 ? -9.43 12.359 20.297 1 98.12 231 GLY B C 1
ATOM 3794 O O . GLY B 1 231 ? -8.57 13.07 20.828 1 98.12 231 GLY B O 1
ATOM 3795 N N . ILE B 1 232 ? -9.133 11.352 19.609 1 97.81 232 ILE B N 1
ATOM 3796 C CA . ILE B 1 232 ? -7.762 10.898 19.406 1 97.81 232 ILE B CA 1
ATOM 3797 C C . ILE B 1 232 ? -7.008 11.906 18.547 1 97.81 232 ILE B C 1
ATOM 3799 O O . ILE B 1 232 ? -5.863 12.25 18.844 1 97.81 232 ILE B O 1
ATOM 3803 N N . VAL B 1 233 ? -7.648 12.375 17.484 1 98.31 233 VAL B N 1
ATOM 3804 C CA . VAL B 1 233 ? -7.023 13.367 16.609 1 98.31 233 VAL B CA 1
ATOM 3805 C C . VAL B 1 233 ? -6.738 14.641 17.406 1 98.31 233 VAL B C 1
ATOM 3807 O O . VAL B 1 233 ? -5.648 15.211 17.312 1 98.31 233 VAL B O 1
ATOM 3810 N N . SER B 1 234 ? -7.715 15.086 18.188 1 98.62 234 SER B N 1
ATOM 3811 C CA . SER B 1 234 ? -7.539 16.25 19.047 1 98.62 234 SER B CA 1
ATOM 3812 C C . SER B 1 234 ? -6.336 16.078 19.969 1 98.62 234 SER B C 1
ATOM 3814 O O . SER B 1 234 ? -5.512 16.984 20.094 1 98.62 234 SER B O 1
ATOM 3816 N N . LYS B 1 235 ? -6.254 14.906 20.594 1 98.25 235 LYS B N 1
ATOM 3817 C CA . LYS B 1 235 ? -5.152 14.609 21.516 1 98.25 235 LYS B CA 1
ATOM 3818 C C . LYS B 1 235 ? -3.812 14.641 20.781 1 98.25 235 LYS B C 1
ATOM 3820 O O . LYS B 1 235 ? -2.838 15.203 21.281 1 98.25 235 LYS B O 1
ATOM 3825 N N . ALA B 1 236 ? -3.771 14.047 19.625 1 97.69 236 ALA B N 1
ATOM 3826 C CA . ALA B 1 236 ? -2.539 13.977 18.859 1 97.69 236 ALA B CA 1
ATOM 3827 C C . ALA B 1 236 ? -2.076 15.367 18.422 1 97.69 236 ALA B C 1
ATOM 3829 O O . ALA B 1 236 ? -0.89 15.695 18.516 1 97.69 236 ALA B O 1
ATOM 3830 N N . VAL B 1 237 ? -2.984 16.188 18 1 97.88 237 VAL B N 1
ATOM 3831 C CA . VAL B 1 237 ? -2.686 17.516 17.469 1 97.88 237 VAL B CA 1
ATOM 3832 C C . VAL B 1 237 ? -2.254 18.438 18.594 1 97.88 237 VAL B C 1
ATOM 3834 O O . VAL B 1 237 ? -1.421 19.328 18.406 1 97.88 237 VAL B O 1
ATOM 3837 N N . ALA B 1 238 ? -2.729 18.203 19.766 1 97.5 238 ALA B N 1
ATOM 3838 C CA . ALA B 1 238 ? -2.438 19.047 20.906 1 97.5 238 ALA B CA 1
ATOM 3839 C C . ALA B 1 238 ? -1.101 18.688 21.547 1 97.5 238 ALA B C 1
ATOM 3841 O O . ALA B 1 238 ? -0.528 19.469 22.297 1 97.5 238 ALA B O 1
ATOM 3842 N N . ALA B 1 239 ? -0.64 17.516 21.266 1 97 239 ALA B N 1
ATOM 3843 C CA . ALA B 1 239 ? 0.563 17 21.922 1 97 239 ALA B CA 1
ATOM 3844 C C . ALA B 1 239 ? 1.818 17.641 21.344 1 97 239 ALA B C 1
ATOM 3846 O O . ALA B 1 239 ? 1.913 17.844 20.125 1 97 239 ALA B O 1
ATOM 3847 N N . LYS B 1 240 ? 2.762 18 22.156 1 94.31 240 LYS B N 1
ATOM 3848 C CA . LYS B 1 240 ? 4.059 18.5 21.703 1 94.31 240 LYS B CA 1
ATOM 3849 C C . LYS B 1 240 ? 4.816 17.422 20.938 1 94.31 240 LYS B C 1
ATOM 3851 O O . LYS B 1 240 ? 5.434 17.688 19.906 1 94.31 240 LYS B O 1
ATOM 3856 N N . GLN B 1 241 ? 4.707 16.25 21.453 1 94.88 241 GLN B N 1
ATOM 3857 C CA . GLN B 1 241 ? 5.273 15.07 20.812 1 94.88 241 GLN B CA 1
ATOM 3858 C C . GLN B 1 241 ? 4.25 13.938 20.75 1 94.88 241 GLN B C 1
ATOM 3860 O O . GLN B 1 241 ? 4.242 13.047 21.594 1 94.88 241 GLN B O 1
ATOM 3865 N N . PRO B 1 242 ? 3.457 13.938 19.719 1 97.62 242 PRO B N 1
ATOM 3866 C CA . PRO B 1 242 ? 2.438 12.891 19.609 1 97.62 242 PRO B CA 1
ATOM 3867 C C . PRO B 1 242 ? 3.035 11.516 19.359 1 97.62 242 PRO B C 1
ATOM 3869 O O . PRO B 1 242 ? 4.172 11.406 18.891 1 97.62 242 PRO B O 1
ATOM 3872 N N . ARG B 1 243 ? 2.287 10.5 19.781 1 96.62 243 ARG B N 1
ATOM 3873 C CA . ARG B 1 243 ? 2.666 9.156 19.344 1 96.62 243 ARG B CA 1
ATOM 3874 C C . ARG B 1 243 ? 2.67 9.039 17.828 1 96.62 243 ARG B C 1
ATOM 3876 O O . ARG B 1 243 ? 2.01 9.82 17.141 1 96.62 243 ARG B O 1
ATOM 3883 N N . THR B 1 244 ? 3.424 8.062 17.375 1 96.69 244 THR B N 1
ATOM 3884 C CA . THR B 1 244 ? 3.49 7.867 15.93 1 96.69 244 THR B CA 1
ATOM 3885 C C . THR B 1 244 ? 2.199 7.242 15.406 1 96.69 244 THR B C 1
ATOM 3887 O O . THR B 1 244 ? 1.847 7.422 14.242 1 96.69 244 THR B O 1
ATOM 3890 N N . ARG B 1 245 ? 1.559 6.469 16.297 1 96.44 245 ARG B N 1
ATOM 3891 C CA . ARG B 1 245 ? 0.353 5.746 15.906 1 96.44 245 ARG B CA 1
ATOM 3892 C C . ARG B 1 245 ? -0.641 5.672 17.062 1 96.44 245 ARG B C 1
ATOM 3894 O O . ARG B 1 245 ? -0.248 5.488 18.219 1 96.44 245 ARG B O 1
ATOM 3901 N N . TYR B 1 246 ? -1.901 5.859 16.75 1 96.94 246 TYR B N 1
ATOM 3902 C CA . TYR B 1 246 ? -3.012 5.672 17.688 1 96.94 246 TYR B CA 1
ATOM 3903 C C . TYR B 1 246 ? -3.988 4.625 17.156 1 96.94 246 TYR B C 1
ATOM 3905 O O . TYR B 1 246 ? -4.496 4.742 16.047 1 96.94 246 TYR B O 1
ATOM 3913 N N . VAL B 1 247 ? -4.211 3.582 17.875 1 95.31 247 VAL B N 1
ATOM 3914 C CA . VAL B 1 247 ? -5.172 2.533 17.547 1 95.31 247 VAL B CA 1
ATOM 3915 C C . VAL B 1 247 ? -6.441 2.719 18.375 1 95.31 247 VAL B C 1
ATOM 3917 O O . VAL B 1 247 ? -6.383 2.826 19.609 1 95.31 247 VAL B O 1
ATOM 3920 N N . ALA B 1 248 ? -7.547 2.826 17.703 1 93 248 ALA B N 1
ATOM 3921 C CA . ALA B 1 248 ? -8.797 3.029 18.438 1 93 248 ALA B CA 1
ATOM 3922 C C . ALA B 1 248 ? -9.977 2.416 17.688 1 93 248 ALA B C 1
ATOM 3924 O O . ALA B 1 248 ? -9.953 2.322 16.453 1 93 248 ALA B O 1
ATOM 3925 N N . GLY B 1 249 ? -11.016 2.111 18.453 1 91.19 249 GLY B N 1
ATOM 3926 C CA . GLY B 1 249 ? -12.219 1.519 17.891 1 91.19 249 GLY B CA 1
ATOM 3927 C C . GLY B 1 249 ? -12.336 0.031 18.172 1 91.19 249 GLY B C 1
ATOM 3928 O O . GLY B 1 249 ? -11.328 -0.636 18.438 1 91.19 249 GLY B O 1
ATOM 3929 N N . LYS B 1 250 ? -13.516 -0.424 17.984 1 89.12 250 LYS B N 1
ATOM 3930 C CA . LYS B 1 250 ? -13.82 -1.816 18.312 1 89.12 250 LYS B CA 1
ATOM 3931 C C . LYS B 1 250 ? -12.961 -2.768 17.484 1 89.12 250 LYS B C 1
ATOM 3933 O O . LYS B 1 250 ? -12.766 -2.559 16.281 1 89.12 250 LYS B O 1
ATOM 3938 N N . TYR B 1 251 ? -12.328 -3.736 18.078 1 88.12 251 TYR B N 1
ATOM 3939 C CA . TYR B 1 251 ? -11.586 -4.879 17.547 1 88.12 251 TYR B CA 1
ATOM 3940 C C . TYR B 1 251 ? -10.219 -4.449 17.031 1 88.12 251 TYR B C 1
ATOM 3942 O O . TYR B 1 251 ? -9.391 -5.293 16.672 1 88.12 251 TYR B O 1
ATOM 3950 N N . ALA B 1 252 ? -9.922 -3.182 17.016 1 89.69 252 ALA B N 1
ATOM 3951 C CA . ALA B 1 252 ? -8.68 -2.732 16.391 1 89.69 252 ALA B CA 1
ATOM 3952 C C . ALA B 1 252 ? -7.465 -3.303 17.109 1 89.69 252 ALA B C 1
ATOM 3954 O O . ALA B 1 252 ? -6.688 -4.066 16.531 1 89.69 252 ALA B O 1
ATOM 3955 N N . LYS B 1 253 ? -7.348 -2.99 18.391 1 89.19 253 LYS B N 1
ATOM 3956 C CA . LYS B 1 253 ? -6.164 -3.391 19.141 1 89.19 253 LYS B CA 1
ATOM 3957 C C . LYS B 1 253 ? -6.043 -4.91 19.203 1 89.19 253 LYS B C 1
ATOM 3959 O O . LYS B 1 253 ? -5 -5.473 18.875 1 89.19 253 LYS B O 1
ATOM 3964 N N . PRO B 1 254 ? -7.121 -5.629 19.531 1 88.75 254 PRO B N 1
ATOM 3965 C CA . PRO B 1 254 ? -6.992 -7.086 19.625 1 88.75 254 PRO B CA 1
ATOM 3966 C C . PRO B 1 254 ? -6.66 -7.734 18.281 1 88.75 254 PRO B C 1
ATOM 3968 O O . PRO B 1 254 ? -5.855 -8.664 18.219 1 88.75 254 PRO B O 1
ATOM 3971 N N . MET B 1 255 ? -7.23 -7.273 17.219 1 88.81 255 MET B N 1
ATOM 3972 C CA . MET B 1 255 ? -6.992 -7.898 15.922 1 88.81 255 MET B CA 1
ATOM 3973 C C . MET B 1 255 ? -5.57 -7.629 15.438 1 88.81 255 MET B C 1
ATOM 3975 O O . MET B 1 255 ? -4.934 -8.508 14.852 1 88.81 255 MET B O 1
ATOM 3979 N N . ILE B 1 256 ? -5.113 -6.434 15.648 1 90.69 256 ILE B N 1
ATOM 3980 C CA . ILE B 1 256 ? -3.744 -6.098 15.273 1 90.69 256 ILE B CA 1
ATOM 3981 C C . ILE B 1 256 ? -2.764 -6.938 16.094 1 90.69 256 ILE B C 1
ATOM 3983 O O . ILE B 1 256 ? -1.781 -7.453 15.555 1 90.69 256 ILE B O 1
ATOM 3987 N N . LEU B 1 257 ? -3.061 -7.086 17.406 1 87.88 257 LEU B N 1
ATOM 3988 C CA . LEU B 1 257 ? -2.207 -7.879 18.281 1 87.88 257 LEU B CA 1
ATOM 3989 C C . LEU B 1 257 ? -2.205 -9.344 17.859 1 87.88 257 LEU B C 1
ATOM 3991 O O . LEU B 1 257 ? -1.146 -9.977 17.812 1 87.88 257 LEU B O 1
ATOM 3995 N N . ILE B 1 258 ? -3.377 -9.844 17.562 1 88 258 ILE B N 1
ATOM 3996 C CA . ILE B 1 258 ? -3.494 -11.234 17.156 1 88 258 ILE B CA 1
ATOM 3997 C C . ILE B 1 258 ? -2.711 -11.469 15.867 1 88 258 ILE B C 1
ATOM 3999 O O . ILE B 1 258 ? -1.977 -12.445 15.742 1 88 258 ILE B O 1
ATOM 4003 N N . ARG B 1 259 ? -2.812 -10.562 14.93 1 88.69 259 ARG B N 1
ATOM 4004 C CA . ARG B 1 259 ? -2.107 -10.68 13.656 1 88.69 259 ARG B CA 1
ATOM 4005 C C . ARG B 1 259 ? -0.596 -10.672 13.867 1 88.69 259 ARG B C 1
ATOM 4007 O O . ARG B 1 259 ? 0.131 -11.398 13.188 1 88.69 259 ARG B O 1
ATOM 4014 N N . SER B 1 260 ? -0.143 -9.852 14.758 1 82.88 260 SER B N 1
ATOM 4015 C CA . SER B 1 260 ? 1.289 -9.703 15 1 82.88 260 SER B CA 1
ATOM 4016 C C . SER B 1 260 ? 1.861 -10.93 15.703 1 82.88 260 SER B C 1
ATOM 4018 O O . SER B 1 260 ? 3.031 -11.266 15.516 1 82.88 260 SER B O 1
ATOM 4020 N N . TRP B 1 261 ? 0.954 -11.539 16.359 1 83.25 261 TRP B N 1
ATOM 4021 C CA . TRP B 1 261 ? 1.488 -12.594 17.219 1 83.25 261 TRP B CA 1
ATOM 4022 C C . TRP B 1 261 ? 1.225 -13.969 16.625 1 83.25 261 TRP B C 1
ATOM 4024 O O . TRP B 1 261 ? 1.987 -14.906 16.844 1 83.25 261 TRP B O 1
ATOM 4034 N N . LEU B 1 262 ? 0.129 -13.875 15.75 1 82.62 262 LEU B N 1
ATOM 4035 C CA . LEU B 1 262 ? -0.209 -15.172 15.172 1 82.62 262 LEU B CA 1
ATOM 4036 C C . LEU B 1 262 ? 0.434 -15.336 13.797 1 82.62 262 LEU B C 1
ATOM 4038 O O . LEU B 1 262 ? 0.546 -14.375 13.039 1 82.62 262 LEU B O 1
ATOM 4042 N N . GLY B 1 263 ? 1.124 -16.188 13.547 1 85.12 263 GLY B N 1
ATOM 4043 C CA . GLY B 1 263 ? 1.615 -16.484 12.211 1 85.12 263 GLY B CA 1
ATOM 4044 C C . GLY B 1 263 ? 0.533 -16.422 11.156 1 85.12 263 GLY B C 1
ATOM 4045 O O . GLY B 1 263 ? -0.657 -16.391 11.477 1 85.12 263 GLY B O 1
ATOM 4046 N N . ASP B 1 264 ? 0.885 -16.281 9.93 1 90.12 264 ASP B N 1
ATOM 4047 C CA . ASP B 1 264 ? -0.033 -16.125 8.805 1 90.12 264 ASP B CA 1
ATOM 4048 C C . ASP B 1 264 ? -1.064 -17.25 8.773 1 90.12 264 ASP B C 1
ATOM 4050 O O . ASP B 1 264 ? -2.266 -16.984 8.656 1 90.12 264 ASP B O 1
ATOM 4054 N N . ARG B 1 265 ? -0.65 -18.438 8.961 1 91.94 265 ARG B N 1
ATOM 4055 C CA . ARG B 1 265 ? -1.539 -19.594 8.805 1 91.94 265 ARG B CA 1
ATOM 4056 C C . ARG B 1 265 ? -2.629 -19.578 9.867 1 91.94 265 ARG B C 1
ATOM 4058 O O . ARG B 1 265 ? -3.793 -19.875 9.57 1 91.94 265 ARG B O 1
ATOM 4065 N N . LEU B 1 266 ? -2.197 -19.312 11.125 1 91.25 266 LEU B N 1
ATOM 4066 C CA . LEU B 1 266 ? -3.184 -19.266 12.203 1 91.25 266 LEU B CA 1
ATOM 4067 C C . LEU B 1 266 ? -4.148 -18.094 12.008 1 91.25 266 LEU B C 1
ATOM 4069 O O . LEU B 1 266 ? -5.348 -18.234 12.266 1 91.25 266 LEU B O 1
ATOM 4073 N N . PHE B 1 267 ? -3.633 -17 11.602 1 93.44 267 PHE B N 1
ATOM 4074 C CA . PHE B 1 267 ? -4.488 -15.844 11.344 1 93.44 267 PHE B CA 1
ATOM 4075 C C . PHE B 1 267 ? -5.441 -16.125 10.188 1 93.44 267 PHE B C 1
ATOM 4077 O O . PHE B 1 267 ? -6.625 -15.781 10.25 1 93.44 267 PHE B O 1
ATOM 4084 N N . ASP B 1 268 ? -4.949 -16.797 9.148 1 93.69 268 ASP B N 1
ATOM 4085 C CA . ASP B 1 268 ? -5.793 -17.203 8.031 1 93.69 268 ASP B CA 1
ATOM 4086 C C . ASP B 1 268 ? -6.961 -18.062 8.516 1 93.69 268 ASP B C 1
ATOM 4088 O O . ASP B 1 268 ? -8.109 -17.844 8.117 1 93.69 268 ASP B O 1
ATOM 4092 N N . ARG B 1 269 ? -6.629 -19 9.297 1 91.5 269 ARG B N 1
ATOM 4093 C CA . ARG B 1 269 ? -7.652 -19.906 9.82 1 91.5 269 ARG B CA 1
ATOM 4094 C C . ARG B 1 269 ? -8.703 -19.125 10.625 1 91.5 269 ARG B C 1
ATOM 4096 O O . ARG B 1 269 ? -9.898 -19.422 10.523 1 91.5 269 ARG B O 1
ATOM 4103 N N . MET B 1 270 ? -8.234 -18.219 11.422 1 89.38 270 MET B N 1
ATOM 4104 C CA . MET B 1 270 ? -9.133 -17.406 12.227 1 89.38 270 MET B CA 1
ATOM 4105 C C . MET B 1 270 ? -10.094 -16.609 11.344 1 89.38 270 MET B C 1
ATOM 4107 O O . MET B 1 270 ? -11.305 -16.625 11.57 1 89.38 270 MET B O 1
ATOM 4111 N N . ILE B 1 271 ? -9.602 -15.992 10.352 1 89.38 271 ILE B N 1
ATOM 4112 C CA . ILE B 1 271 ? -10.414 -15.172 9.461 1 89.38 271 ILE B CA 1
ATOM 4113 C C . ILE B 1 271 ? -11.398 -16.062 8.711 1 89.38 271 ILE B C 1
ATOM 4115 O O . ILE B 1 271 ? -12.586 -15.734 8.602 1 89.38 271 ILE B O 1
ATOM 4119 N N . MET B 1 272 ? -10.906 -17.188 8.25 1 88.56 272 MET B N 1
ATOM 4120 C CA . MET B 1 272 ? -11.742 -18.109 7.477 1 88.56 272 MET B CA 1
ATOM 4121 C C . MET B 1 272 ? -12.828 -18.734 8.352 1 88.56 272 MET B C 1
ATOM 4123 O O . MET B 1 272 ? -13.914 -19.047 7.875 1 88.56 272 MET B O 1
ATOM 4127 N N . SER B 1 273 ? -12.531 -18.891 9.617 1 84.38 273 SER B N 1
ATOM 4128 C CA . SER B 1 273 ? -13.477 -19.5 10.539 1 84.38 273 SER B CA 1
ATOM 4129 C C . SER B 1 273 ? -14.688 -18.609 10.773 1 84.38 273 SER B C 1
ATOM 4131 O O . SER B 1 273 ? -15.758 -19.078 11.141 1 84.38 273 SER B O 1
ATOM 4133 N N . GLN B 1 274 ? -14.5 -17.375 10.594 1 74.69 274 GLN B N 1
ATOM 4134 C CA . GLN B 1 274 ? -15.594 -16.438 10.766 1 74.69 274 GLN B CA 1
ATOM 4135 C C . GLN B 1 274 ? -16.625 -16.562 9.648 1 74.69 274 GLN B C 1
ATOM 4137 O O . GLN B 1 274 ? -17.734 -16.031 9.758 1 74.69 274 GLN B O 1
ATOM 4142 N N . MET B 1 275 ? -16.297 -17.375 8.633 1 71.62 275 MET B N 1
ATOM 4143 C CA . MET B 1 275 ? -17.156 -17.562 7.477 1 71.62 275 MET B CA 1
ATOM 4144 C C . MET B 1 275 ? -18 -18.828 7.617 1 71.62 275 MET B C 1
ATOM 4146 O O . MET B 1 275 ? -18.828 -19.141 6.758 1 71.62 275 MET B O 1
ATOM 4150 N N . ARG B 1 276 ? -17.719 -19.578 8.578 1 62.44 276 ARG B N 1
ATOM 4151 C CA . ARG B 1 276 ? -18.516 -20.781 8.82 1 62.44 276 ARG B CA 1
ATOM 4152 C C . ARG B 1 276 ? -19.766 -20.453 9.617 1 62.44 276 ARG B C 1
ATOM 4154 O O . ARG B 1 276 ? -19.781 -19.531 10.43 1 62.44 276 ARG B O 1
#

Organism: Ralstonia solanacearum (NCBI:txid305)

Foldseek 3Di:
DDDLVFAEEEFEPCLFFLSVLLQLLVVVVPHAYEYEDQDQVSCVVVVVVPHHYQHADLLDLVRLLVRLVVVCVRRVAHAEYELDFAAFDFEDPVQPDPVNLVSRLSGLPVSLVSNCVSRVVSCLVVLHHEYEYEAALLLQDPAHRRVSNSVSSVVVVVVQVVVQVVCVVSHYHGAYEHEYFEQTCRLVVHLVNLCVRPCDDDCVLVSNLVSVLSCVCNPDPNKHYSNVVSVLSVVQSPDSDHDRYHYDIPPSVVLSVCPVVPDPVVNVCVNVVSSD/DDDLVFAEEEFEPCLDFLSVLLQLLVVVVPHAYEYEDQDQVSCVVVVVVPHHYQHADLLDLVRLLVRLVVVCVRRVAHAEYELDFAAFDFEDPVQPDPVNLVSRLSGLPVSLVSNCVSRVVSCLVVLHHEYEYEAALLLQDPAHRRVSNSVSSVVVVVVQVVVQVVCVVSHYHGAYEHEYFEQTCRLVVHLVNLCVRPCDDDCNLVSNLVSVLSCVCNPDPNKHYSNVVSVLSVVQSPDSDHDRYHYDIPPSVVLSVCPVVPPPVVNVCVNVVSSD

Sequence (552 aa):
MSDRRKKTALVTGASSGMGKEIAKRLLADGFQVYVAARSVDKMSDIADLGAIPVRMDISKDEEITAAVDTMLRAVGRVDVLVNNAGFGLYGPIEEVGIDEARYQFEVNVFGAARLTQLLLPAMRKSGAGTIVNITSMGGKIYTLLGGWYHATKHALEGWSDCLRLELAPFGINVVVVEPGLIETGFGDVVADGLLKRSGNGAYAKLTHAVAKATKDAYGQGRGTDPSVIAGIVSKAVAAKQPRTRYVAGKYAKPMILIRSWLGDRLFDRMIMSQMRMSDRRKKTALVTGASSGMGKEIAKRLLADGFQVYVAARSVDKMSDIADLGAIPVRMDISKDEEITAAVDTMLRAVGRVDVLVNNAGFGLYGPIEEVGIDEARYQFEVNVFGAARLTQLLLPAMRKSGAGTIVNITSMGGKIYTLLGGWYHATKHALEGWSDCLRLELAPFGINVVVVEPGLIETGFGDVVADGLLKRSGNGAYAKLTHAVAKATKDAYGQGRGTDPSVIAGIVSKAVAAKQPRTRYVAGKYAKPMILIRSWLGDRLFDRMIMSQMR